Protein AF-0000000084807199 (afdb_homodimer)

Solvent-accessible surface area (backbone atoms only — not comparable to full-atom values): 20383 Å² total; per-residue (Å²): 112,31,31,28,40,32,27,28,41,69,59,20,38,51,45,50,51,52,38,50,75,66,71,42,44,52,71,23,37,33,27,60,46,75,84,32,60,24,44,51,53,34,50,75,70,71,30,48,71,43,61,40,93,42,62,58,41,41,50,43,88,70,49,46,86,79,19,36,31,34,41,35,29,70,54,88,40,47,64,36,71,61,26,31,64,56,15,78,71,22,33,34,32,62,41,61,22,53,70,34,31,34,29,57,89,24,23,46,50,44,39,48,73,70,62,46,56,62,48,21,27,23,32,25,33,63,48,91,53,80,77,57,29,30,36,47,47,74,51,74,43,79,46,63,88,89,52,49,43,67,54,49,36,68,71,44,40,51,60,45,41,53,54,49,50,50,53,51,50,51,43,26,72,74,66,74,46,70,62,71,39,77,59,58,72,90,54,50,43,73,10,64,77,73,80,123,114,31,32,27,38,33,27,27,42,69,60,20,37,53,47,51,51,53,39,50,76,68,70,42,44,52,70,23,38,34,26,60,46,74,85,33,58,25,44,51,54,34,50,76,70,70,28,48,72,44,58,41,91,42,62,59,41,39,50,41,88,70,49,46,86,79,20,36,31,33,40,35,29,69,55,86,40,46,64,36,69,60,27,33,66,56,13,79,70,22,33,34,31,60,41,62,22,54,69,34,32,34,29,58,87,25,22,47,51,43,39,50,73,72,62,46,58,61,46,21,26,23,32,25,32,63,46,90,53,80,76,58,29,29,36,46,48,72,51,74,42,79,47,63,87,87,53,48,41,66,54,48,34,67,72,45,41,51,61,45,40,51,53,50,49,50,51,51,51,52,44,25,71,75,65,76,45,71,63,71,38,76,59,58,73,93,54,51,41,75,10,64,78,75,81,123

Secondary structure (DSSP, 8-state):
-EEEEEE-HHHHHHHHHHHHHTT-EEEEEEES-TTSHHHHHHHHTT-EEEE-SBTTEE-GGGSPTT-SEEEEES--SEE-HHHHHTSTT-EEEEESSSTTTTBSTTHHHHHHHTT-SEEEEEEEE--SSTT-SPEEEEEEEEPPTT--HHHHIIIIIHHHHHHHHHHHHHHHHHHSS---B---GGG--B------/-EEEEEE-HHHHHHHHHHHHHTT-EEEEEEES-TTSHHHHHHHHTT-EEEE-SBTTEE-GGGSPTT-SEEEEES--SEE-HHHHHTSTT-EEEEESSSTTTTBSTTHHHHHHHTT-SEEEEEEEE--SSTT-SPEEEEEEEEPPTT--HHHHIIIIIHHHHHHHHHHHHHHHHHHSS---B---GGG--B------

Structure (mmCIF, N/CA/C/O backbone):
data_AF-0000000084807199-model_v1
#
loop_
_entity.id
_entity.type
_entity.pdbx_description
1 polymer 'Formyl transferase-like'
#
loop_
_atom_site.group_PDB
_atom_site.id
_atom_site.type_symbol
_atom_site.label_atom_id
_atom_site.label_alt_id
_atom_site.label_comp_id
_atom_site.label_asym_id
_atom_site.label_entity_id
_atom_site.label_seq_id
_atom_site.pdbx_PDB_ins_code
_atom_site.Cartn_x
_atom_site.Cartn_y
_atom_site.Cartn_z
_atom_site.occupancy
_atom_site.B_iso_or_equiv
_atom_site.auth_seq_id
_atom_site.auth_comp_id
_atom_site.auth_asym_id
_atom_site.auth_atom_id
_atom_site.pdbx_PDB_model_num
ATOM 1 N N . MET A 1 1 ? -18.578 16.812 14.297 1 95.81 1 MET A N 1
ATOM 2 C CA . MET A 1 1 ? -17.156 16.828 14.625 1 95.81 1 MET A CA 1
ATOM 3 C C . MET A 1 1 ? -16.562 18.219 14.406 1 95.81 1 MET A C 1
ATOM 5 O O . MET A 1 1 ? -16.859 18.875 13.422 1 95.81 1 MET A O 1
ATOM 9 N N . ARG A 1 2 ? -15.773 18.703 15.328 1 98.5 2 ARG A N 1
ATOM 10 C CA . ARG A 1 2 ? -15.141 20.016 15.305 1 98.5 2 ARG A CA 1
ATOM 11 C C . ARG A 1 2 ? -13.633 19.891 15.141 1 98.5 2 ARG A C 1
ATOM 13 O O . ARG A 1 2 ? -12.961 19.266 15.953 1 98.5 2 ARG A O 1
ATOM 20 N N . ILE A 1 3 ? -13.109 20.578 14.062 1 98.88 3 ILE A N 1
ATOM 21 C CA . ILE A 1 3 ? -11.695 20.422 13.758 1 98.88 3 ILE A CA 1
ATOM 22 C C . ILE A 1 3 ? -11 21.766 13.789 1 98.88 3 ILE A C 1
ATOM 24 O O . ILE A 1 3 ? -11.453 22.734 13.156 1 98.88 3 ILE A O 1
ATOM 28 N N . THR A 1 4 ? -9.945 21.891 14.602 1 98.94 4 THR A N 1
ATOM 29 C CA . THR A 1 4 ? -8.984 22.969 14.414 1 98.94 4 THR A CA 1
ATOM 30 C C . THR A 1 4 ? -7.945 22.609 13.359 1 98.94 4 THR A C 1
ATOM 32 O O . THR A 1 4 ? -7.246 21.594 13.492 1 98.94 4 THR A O 1
ATOM 35 N N . LEU A 1 5 ? -7.887 23.391 12.336 1 98.94 5 LEU A N 1
ATOM 36 C CA . LEU A 1 5 ? -6.941 23.156 11.25 1 98.94 5 LEU A CA 1
ATOM 37 C C . LEU A 1 5 ? -5.688 24.016 11.422 1 98.94 5 LEU A C 1
ATOM 39 O O . LEU A 1 5 ? -5.777 25.234 11.555 1 98.94 5 LEU A O 1
ATOM 43 N N . VAL A 1 6 ? -4.539 23.328 11.492 1 98.88 6 VAL A N 1
ATOM 44 C CA . VAL A 1 6 ? -3.242 24 11.562 1 98.88 6 VAL A CA 1
ATOM 45 C C . VAL A 1 6 ? -2.469 23.766 10.273 1 98.88 6 VAL A C 1
ATOM 47 O O . VAL A 1 6 ? -2.279 22.609 9.859 1 98.88 6 VAL A O 1
ATOM 50 N N . GLY A 1 7 ? -2.086 24.812 9.625 1 98.5 7 GLY A N 1
ATOM 51 C CA . GLY A 1 7 ? -1.388 24.5 8.391 1 98.5 7 GLY A CA 1
ATOM 52 C C . GLY A 1 7 ? -1.026 25.734 7.582 1 98.5 7 GLY A C 1
ATOM 53 O O . GLY A 1 7 ? -0.83 26.812 8.141 1 98.5 7 GLY A O 1
ATOM 54 N N . SER A 1 8 ? -0.729 25.5 6.281 1 98.25 8 SER A N 1
ATOM 55 C CA . SER A 1 8 ? -0.284 26.578 5.41 1 98.25 8 SER A CA 1
ATOM 56 C C . SER A 1 8 ? -0.402 26.203 3.939 1 98.25 8 SER A C 1
ATOM 58 O O . SER A 1 8 ? -0.664 25.031 3.615 1 98.25 8 SER A O 1
ATOM 60 N N . ARG A 1 9 ? -0.327 27.172 3.098 1 98 9 ARG A N 1
ATOM 61 C CA . ARG A 1 9 ? -0.1 27.062 1.662 1 98 9 ARG A CA 1
ATOM 62 C C . ARG A 1 9 ? -1.248 26.312 0.987 1 98 9 ARG A C 1
ATOM 64 O O . ARG A 1 9 ? -2.391 26.375 1.444 1 98 9 ARG A O 1
ATOM 71 N N . HIS A 1 10 ? -0.977 25.875 -0.139 1 98.38 10 HIS A N 1
ATOM 72 C CA . HIS A 1 10 ? -2.01 25.297 -0.996 1 98.38 10 HIS A CA 1
ATOM 73 C C . HIS A 1 10 ? -2.59 24.031 -0.389 1 98.38 10 HIS A C 1
ATOM 75 O O . HIS A 1 10 ? -3.793 23.781 -0.49 1 98.38 10 HIS A O 1
ATOM 81 N N . PHE A 1 11 ? -1.755 23.266 0.268 1 98.81 11 PHE A N 1
ATOM 82 C CA . PHE A 1 11 ? -2.248 22.031 0.845 1 98.81 11 PHE A CA 1
ATOM 83 C C . PHE A 1 11 ? -3.193 22.312 2.008 1 98.81 11 PHE A C 1
ATOM 85 O O . PHE A 1 11 ? -4.203 21.625 2.172 1 98.81 11 PHE 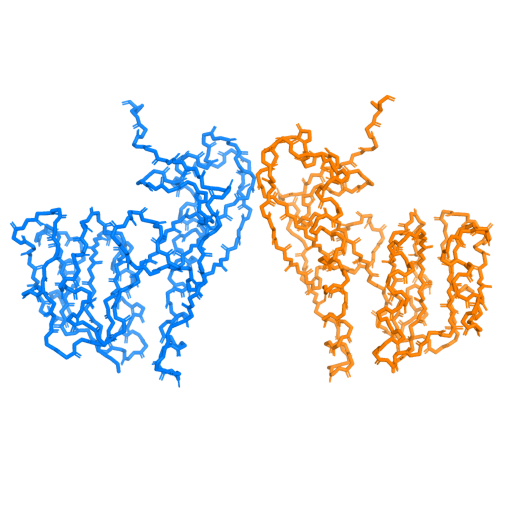A O 1
ATOM 92 N N . GLY A 1 12 ? -2.836 23.281 2.797 1 98.81 12 GLY A N 1
ATOM 93 C CA . GLY A 1 12 ? -3.752 23.703 3.844 1 98.81 12 GLY A CA 1
ATOM 94 C C . GLY A 1 12 ? -5.102 24.141 3.312 1 98.81 12 GLY A C 1
ATOM 95 O O . GLY A 1 12 ? -6.145 23.781 3.863 1 98.81 12 GLY A O 1
ATOM 96 N N . VAL A 1 13 ? -5.086 24.875 2.244 1 98.94 13 VAL A N 1
ATOM 97 C CA . VAL A 1 13 ? -6.32 25.359 1.64 1 98.94 13 VAL A CA 1
ATOM 98 C C . VAL A 1 13 ? -7.145 24.188 1.122 1 98.94 13 VAL A C 1
ATOM 100 O O . VAL A 1 13 ? -8.352 24.109 1.355 1 98.94 13 VAL A O 1
ATOM 103 N N . ALA A 1 14 ? -6.484 23.281 0.46 1 98.94 14 ALA A N 1
ATOM 104 C CA . ALA A 1 14 ? -7.18 22.109 -0.061 1 98.94 14 ALA A CA 1
ATOM 105 C C . ALA A 1 14 ? -7.805 21.297 1.069 1 98.94 14 ALA A C 1
ATOM 107 O O . ALA A 1 14 ? -8.906 20.766 0.926 1 98.94 14 ALA A O 1
ATOM 108 N N . THR A 1 15 ? -7.09 21.203 2.176 1 98.94 15 THR A N 1
ATOM 109 C CA . THR A 1 15 ? -7.609 20.484 3.34 1 98.94 15 THR A CA 1
ATOM 110 C C . THR A 1 15 ? -8.836 21.203 3.898 1 98.94 15 THR A C 1
ATOM 112 O O . THR A 1 15 ? -9.844 20.547 4.203 1 98.94 15 THR A O 1
ATOM 115 N N . LEU A 1 16 ? -8.781 22.5 3.994 1 98.94 16 LEU A N 1
ATOM 116 C CA . LEU A 1 16 ? -9.922 23.281 4.461 1 98.94 16 LEU A CA 1
ATOM 117 C C . LEU A 1 16 ? -11.141 23.062 3.576 1 98.94 16 LEU A C 1
ATOM 119 O O . LEU A 1 16 ? -12.242 22.828 4.078 1 98.94 16 LEU A O 1
ATOM 123 N N . GLU A 1 17 ? -10.898 23.125 2.283 1 98.81 17 GLU A N 1
ATOM 124 C CA . GLU A 1 17 ? -11.984 22.938 1.333 1 98.81 17 GLU A CA 1
ATOM 125 C C . GLU A 1 17 ? -12.594 21.547 1.46 1 98.81 17 GLU A C 1
ATOM 127 O O . GLU A 1 17 ? -13.82 21.391 1.401 1 98.81 17 GLU A O 1
ATOM 132 N N . MET A 1 18 ? -11.75 20.562 1.607 1 98.88 18 MET A N 1
ATOM 133 C CA . MET A 1 18 ? -12.227 19.188 1.807 1 98.88 18 MET A CA 1
ATOM 134 C C . MET A 1 18 ? -13.078 19.094 3.066 1 98.88 18 MET A C 1
ATOM 136 O O . MET A 1 18 ? -14.164 18.516 3.041 1 98.88 18 MET A O 1
ATOM 140 N N . LEU A 1 19 ? -12.633 19.672 4.16 1 98.81 19 LEU A N 1
ATOM 141 C CA . LEU A 1 19 ? -13.383 19.641 5.414 1 98.81 19 LEU A CA 1
ATOM 142 C C . LEU A 1 19 ? -14.75 20.297 5.246 1 98.81 19 LEU A C 1
ATOM 144 O O . LEU A 1 19 ? -15.766 19.734 5.656 1 98.81 19 LEU A O 1
ATOM 148 N N . ARG A 1 20 ? -14.781 21.422 4.625 1 98.25 20 ARG A N 1
ATOM 149 C CA . ARG A 1 2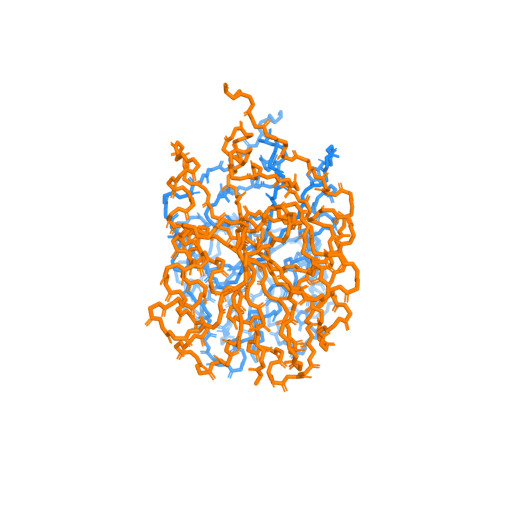0 ? -16.016 22.156 4.441 1 98.25 20 ARG A CA 1
ATOM 150 C C . ARG A 1 20 ? -17 21.406 3.541 1 98.25 20 ARG A C 1
ATOM 152 O O . ARG A 1 20 ? -18.188 21.359 3.814 1 98.25 20 ARG A O 1
ATOM 159 N N . SER A 1 21 ? -16.453 20.844 2.525 1 97.94 21 SER A N 1
ATOM 160 C CA . SER A 1 21 ? -17.281 20.109 1.588 1 97.94 21 SER A CA 1
ATOM 161 C C . SER A 1 21 ? -17.922 18.891 2.256 1 97.94 21 SER A C 1
ATOM 163 O O . SER A 1 21 ? -18.953 18.391 1.802 1 97.94 21 SER A O 1
ATOM 165 N N . ARG A 1 22 ? -17.375 18.484 3.365 1 97 22 ARG A N 1
ATOM 166 C CA . ARG A 1 22 ? -17.859 17.312 4.066 1 97 22 ARG A CA 1
ATOM 167 C C . ARG A 1 22 ? -18.734 17.703 5.258 1 97 22 ARG A C 1
ATOM 169 O O . ARG A 1 22 ? -19.094 16.844 6.078 1 97 22 ARG A O 1
ATOM 176 N N . GLY A 1 23 ? -18.953 18.953 5.359 1 97.12 23 GLY A N 1
ATOM 177 C CA . GLY A 1 23 ? -19.828 19.453 6.418 1 97.12 23 GLY A CA 1
ATOM 178 C C . GLY A 1 23 ? -19.172 19.422 7.789 1 97.12 23 GLY A C 1
ATOM 179 O O . GLY A 1 23 ? -19.859 19.359 8.812 1 97.12 23 GLY A O 1
ATOM 180 N N . ILE A 1 24 ? -17.891 19.391 7.777 1 98.12 24 ILE A N 1
ATOM 181 C CA . ILE A 1 24 ? -17.156 19.375 9.039 1 98.12 24 ILE A CA 1
ATOM 182 C C . ILE A 1 24 ? -16.984 20.797 9.547 1 98.12 24 ILE A C 1
ATOM 184 O O . ILE A 1 24 ? -16.609 21.703 8.789 1 98.12 24 ILE A O 1
ATOM 188 N N . ALA A 1 25 ? -17.297 20.984 10.828 1 98.44 25 ALA A N 1
ATOM 189 C CA . ALA A 1 25 ? -17.125 22.297 11.438 1 98.44 25 ALA A CA 1
ATOM 190 C C . ALA A 1 25 ? -15.641 22.609 11.656 1 98.44 25 ALA A C 1
ATOM 192 O O . ALA A 1 25 ? -14.906 21.797 12.211 1 98.44 25 ALA A O 1
ATOM 193 N N . VAL A 1 26 ? -15.242 23.766 11.195 1 98.88 26 VAL A N 1
ATOM 194 C CA . VAL A 1 26 ? -13.891 24.266 11.414 1 98.88 26 VAL A CA 1
ATOM 195 C C . VAL A 1 26 ? -13.945 25.594 12.164 1 98.88 26 VAL A C 1
ATOM 197 O O . VAL A 1 26 ? -13.898 26.656 11.555 1 98.88 26 VAL A O 1
ATOM 200 N N . PRO A 1 27 ? -13.953 25.5 13.438 1 98.81 27 PRO A N 1
ATOM 201 C CA . PRO A 1 27 ? -14.133 26.719 14.227 1 98.81 27 PRO A CA 1
ATOM 202 C C . PRO A 1 27 ? -12.914 27.641 14.18 1 98.81 27 PRO A C 1
ATOM 204 O O . PRO A 1 27 ? -13.016 28.828 14.477 1 98.81 27 PRO A O 1
ATOM 207 N N . ARG A 1 28 ? -11.75 27.031 13.836 1 98.88 28 ARG A N 1
ATOM 208 C CA . ARG A 1 28 ? -10.539 27.859 13.852 1 98.88 28 ARG A CA 1
ATOM 209 C C . ARG A 1 28 ? -9.484 27.281 12.906 1 98.88 28 ARG A C 1
ATOM 211 O O . ARG A 1 28 ? -9.305 26.078 12.828 1 98.88 28 ARG A O 1
ATOM 218 N N . VAL A 1 29 ? -8.859 28.188 12.242 1 98.94 29 VAL A N 1
ATOM 219 C CA . VAL A 1 29 ? -7.641 27.906 11.492 1 98.94 29 VAL A CA 1
ATOM 220 C C . VAL A 1 29 ? -6.445 28.578 12.164 1 98.94 29 VAL A C 1
ATOM 222 O O . VAL A 1 29 ? -6.508 29.75 12.539 1 98.94 29 VAL A O 1
ATOM 225 N N . VAL A 1 30 ? -5.387 27.828 12.383 1 98.94 30 VAL A N 1
ATOM 226 C CA . VAL A 1 30 ? -4.164 28.344 12.992 1 98.94 30 VAL A CA 1
ATOM 227 C C . VAL A 1 30 ? -3.045 28.359 11.945 1 98.94 30 VAL A C 1
ATOM 229 O O . VAL A 1 30 ? -2.799 27.375 11.266 1 98.94 30 VAL A O 1
ATOM 232 N N . VAL A 1 31 ? -2.391 29.5 11.812 1 98.75 31 VAL A N 1
ATOM 233 C CA . VAL A 1 31 ? -1.337 29.656 10.82 1 98.75 31 VAL A CA 1
ATOM 234 C C . VAL A 1 31 ? -0.106 30.297 11.469 1 98.75 31 VAL A C 1
ATOM 236 O O . VAL A 1 31 ? -0.217 30.984 12.477 1 98.75 31 VAL A O 1
ATOM 239 N N . ALA A 1 32 ? 1.068 30.047 10.836 1 97.94 32 ALA A N 1
ATOM 240 C CA . ALA A 1 32 ? 2.303 30.656 11.312 1 97.94 32 ALA A CA 1
ATOM 241 C C . ALA A 1 32 ? 2.426 32.094 10.805 1 97.94 32 ALA A C 1
ATOM 243 O O . ALA A 1 32 ? 3.068 32.938 11.438 1 97.94 32 ALA A O 1
ATOM 244 N N . ASP A 1 33 ? 1.837 32.344 9.648 1 97.38 33 ASP A N 1
ATOM 245 C CA . ASP A 1 33 ? 1.913 33.625 8.961 1 97.38 33 ASP A CA 1
ATOM 246 C C . ASP A 1 33 ? 0.524 34.125 8.57 1 97.38 33 ASP A C 1
ATOM 248 O O . ASP A 1 33 ? -0.161 33.5 7.758 1 97.38 33 ASP A O 1
ATOM 252 N N . GLY A 1 34 ? 0.164 35.281 9.023 1 97.38 34 GLY A N 1
ATOM 253 C CA . GLY A 1 34 ? -1.158 35.844 8.781 1 97.38 34 GLY A CA 1
ATOM 254 C C . GLY A 1 34 ? -1.422 36.156 7.312 1 97.38 34 GLY A C 1
ATOM 255 O O . GLY A 1 34 ? -2.572 36.312 6.906 1 97.38 34 GLY A O 1
ATOM 256 N N . GLY A 1 35 ? -0.416 36.25 6.535 1 97.88 35 GLY A N 1
ATOM 257 C CA . GLY A 1 35 ? -0.55 36.531 5.109 1 97.88 35 GLY A CA 1
ATOM 258 C C . GLY A 1 35 ? -0.566 35.25 4.27 1 97.88 35 GLY A C 1
ATOM 259 O O . GLY A 1 35 ? -0.576 35.312 3.037 1 97.88 35 GLY A O 1
ATOM 260 N N . ASP A 1 36 ? -0.569 34.125 4.914 1 97.94 36 ASP A N 1
ATOM 261 C CA . ASP A 1 36 ? -0.533 32.844 4.215 1 97.94 36 ASP A CA 1
ATOM 262 C C . ASP A 1 36 ? -1.834 32.594 3.455 1 97.94 36 ASP A C 1
ATOM 264 O O . ASP A 1 36 ? -2.902 33.031 3.881 1 97.94 36 ASP A O 1
ATOM 268 N N . ARG A 1 37 ? -1.773 31.781 2.373 1 98.38 37 ARG A N 1
ATOM 269 C CA . ARG A 1 37 ? -2.912 31.438 1.532 1 98.38 37 ARG A CA 1
ATOM 270 C C . ARG A 1 37 ? -4.031 30.812 2.359 1 98.38 37 ARG A C 1
ATOM 272 O O . ARG A 1 37 ? -5.211 31.047 2.096 1 98.38 37 ARG A O 1
ATOM 279 N N . LEU A 1 38 ? -3.686 30.047 3.293 1 98.81 38 LEU A N 1
ATOM 280 C CA . LEU A 1 38 ? -4.684 29.391 4.129 1 98.81 38 LEU A CA 1
ATOM 281 C C . LEU A 1 38 ? -5.418 30.406 5 1 98.81 38 LEU A C 1
ATOM 283 O O . LEU A 1 38 ? -6.637 30.312 5.172 1 98.81 38 LEU A O 1
ATOM 287 N N . ALA A 1 39 ? -4.672 31.312 5.559 1 98.75 39 ALA A N 1
ATOM 288 C CA . ALA A 1 39 ? -5.301 32.375 6.352 1 98.75 39 ALA A CA 1
ATOM 289 C C . ALA A 1 39 ? -6.328 33.125 5.527 1 98.75 39 ALA A C 1
ATOM 291 O O . ALA A 1 39 ? -7.465 33.344 5.969 1 98.75 39 ALA A O 1
ATOM 292 N N . LEU A 1 40 ? -5.953 33.5 4.371 1 98.75 40 LEU A N 1
ATOM 293 C CA . LEU A 1 40 ? -6.828 34.281 3.488 1 98.75 40 LEU A CA 1
ATOM 294 C C . LEU A 1 40 ? -8.078 33.469 3.139 1 98.75 40 LEU A C 1
ATOM 296 O O . LEU A 1 40 ? -9.188 34 3.162 1 98.75 40 LEU A O 1
ATOM 300 N N . ALA A 1 41 ? -7.883 32.219 2.828 1 98.81 41 ALA A N 1
ATOM 301 C CA . ALA A 1 41 ? -9.008 31.359 2.498 1 98.81 41 ALA A CA 1
ATOM 302 C C . ALA A 1 41 ? -9.969 31.219 3.68 1 98.81 41 ALA A C 1
ATOM 304 O O . ALA A 1 41 ? -11.188 31.25 3.504 1 98.81 41 ALA A O 1
ATOM 305 N N . ALA A 1 42 ? -9.391 31.062 4.844 1 98.81 42 ALA A N 1
ATOM 306 C CA . ALA A 1 42 ? -10.211 30.938 6.047 1 98.81 42 ALA A CA 1
ATOM 307 C C . ALA A 1 42 ? -11.008 32.219 6.309 1 98.81 42 ALA A C 1
ATOM 309 O O . ALA A 1 42 ? -12.211 32.156 6.586 1 98.81 42 ALA A O 1
ATOM 310 N N . GLU A 1 43 ? -10.375 33.312 6.184 1 98.62 43 GLU A N 1
ATOM 311 C CA . GLU A 1 43 ? -11.031 34.625 6.379 1 98.62 43 GLU A CA 1
ATOM 312 C C . GLU A 1 43 ? -12.18 34.812 5.387 1 98.62 43 GLU A C 1
ATOM 314 O O . GLU A 1 43 ? -13.266 35.219 5.766 1 98.62 43 GLU A O 1
ATOM 319 N N . THR A 1 44 ? -11.867 34.5 4.191 1 98.38 44 THR A N 1
ATOM 320 C CA . THR A 1 44 ? -12.875 34.625 3.139 1 98.38 44 THR A CA 1
ATOM 321 C C . THR A 1 44 ? -14.086 33.75 3.451 1 98.38 44 THR A C 1
ATOM 323 O O . THR A 1 44 ? -15.219 34.125 3.143 1 98.38 44 THR A O 1
ATOM 326 N N . ALA A 1 45 ? -13.867 32.656 4.129 1 98.25 45 ALA A N 1
ATOM 327 C CA . ALA A 1 45 ? -14.938 31.719 4.457 1 98.25 45 ALA A CA 1
ATOM 328 C C . ALA A 1 45 ? -15.602 32.062 5.781 1 98.25 45 ALA A C 1
ATOM 330 O O . ALA A 1 45 ? -16.5 31.375 6.246 1 98.25 45 ALA A O 1
ATOM 331 N N . GLY A 1 46 ? -15.117 33.094 6.438 1 98.38 46 GLY A N 1
ATOM 332 C CA . GLY A 1 46 ? -15.688 33.531 7.699 1 98.38 46 GLY A CA 1
ATOM 333 C C . GLY A 1 46 ? -15.234 32.688 8.883 1 98.38 46 GLY A C 1
ATOM 334 O O . GLY A 1 46 ? -15.93 32.594 9.891 1 98.38 46 GLY A O 1
ATOM 335 N N . ILE A 1 47 ? -14.156 32.031 8.734 1 98.81 47 ILE A N 1
ATOM 336 C CA . ILE A 1 47 ? -13.609 31.188 9.789 1 98.81 47 ILE A CA 1
ATOM 337 C C . ILE A 1 47 ? -12.578 31.984 10.602 1 98.81 47 ILE A C 1
ATOM 339 O O . ILE A 1 47 ? -11.766 32.719 10.039 1 98.81 47 ILE A O 1
ATOM 343 N N . ALA A 1 48 ? -12.617 31.844 11.922 1 98.75 48 ALA A N 1
ATOM 344 C CA . ALA A 1 48 ? -11.641 32.5 12.789 1 98.75 48 ALA A CA 1
ATOM 345 C C . ALA A 1 48 ? -10.219 32.062 12.461 1 98.75 48 ALA A C 1
ATOM 347 O O . ALA A 1 48 ? -9.953 30.859 12.32 1 98.75 48 ALA A O 1
ATOM 348 N N . VAL A 1 49 ? -9.336 33.031 12.352 1 98.88 49 VAL A N 1
ATOM 349 C CA . VAL A 1 49 ? -7.934 32.75 12.086 1 98.88 49 VAL A CA 1
ATOM 350 C C . VAL A 1 49 ? -7.082 33.156 13.289 1 98.88 49 VAL A C 1
ATOM 352 O O . VAL A 1 49 ? -7.246 34.281 13.82 1 98.88 49 VAL A O 1
ATOM 355 N N . THR A 1 50 ? -6.246 32.312 13.758 1 98.81 50 THR A N 1
ATOM 356 C CA . THR A 1 50 ? -5.246 32.625 14.781 1 98.81 50 THR A CA 1
ATOM 357 C C . THR A 1 50 ? -3.838 32.531 14.195 1 98.81 50 THR A C 1
ATOM 359 O O . THR A 1 50 ? -3.461 31.547 13.594 1 98.81 50 THR A O 1
ATOM 362 N N . VAL A 1 51 ? -3.145 33.594 14.328 1 98.69 51 VAL A N 1
ATOM 363 C CA . VAL A 1 51 ? -1.722 33.562 14 1 98.69 51 VAL A CA 1
ATOM 364 C C . VAL A 1 51 ? -0.917 33.156 15.227 1 98.69 51 VAL A C 1
ATOM 366 O O . VAL A 1 51 ? -1.03 33.75 16.297 1 98.69 51 VAL A O 1
ATOM 369 N N . GLN A 1 52 ? -0.128 32.125 15.086 1 97.94 52 GLN A N 1
ATOM 370 C CA . GLN A 1 52 ? 0.66 31.594 16.188 1 97.94 52 GLN A CA 1
ATOM 371 C C . GLN A 1 52 ? 1.517 32.688 16.828 1 97.94 52 GLN A C 1
ATOM 373 O O . GLN A 1 52 ? 2.082 33.531 16.141 1 97.94 52 GLN A O 1
ATOM 378 N N . ALA A 1 53 ? 1.613 32.625 18.141 1 97 53 ALA A N 1
ATOM 379 C CA . ALA A 1 53 ? 2.508 33.531 18.844 1 97 53 ALA A CA 1
ATOM 380 C C . ALA A 1 53 ? 3.967 33.25 18.516 1 97 53 ALA A C 1
ATOM 382 O O . ALA A 1 53 ? 4.773 34.156 18.375 1 97 53 ALA A O 1
ATOM 383 N N . SER A 1 54 ? 4.285 31.984 18.438 1 96.44 54 SER A N 1
ATOM 384 C CA . SER A 1 54 ? 5.578 31.484 17.984 1 96.44 54 SER A CA 1
ATOM 385 C C . SER A 1 54 ? 5.438 30.656 16.719 1 96.44 54 SER A C 1
ATOM 387 O O . SER A 1 54 ? 4.719 29.656 16.719 1 96.44 54 SER A O 1
ATOM 389 N N . PRO A 1 55 ? 6.141 31.031 15.727 1 94.06 55 PRO A N 1
ATOM 390 C CA . PRO A 1 55 ? 5.953 30.344 14.453 1 94.06 55 PRO A CA 1
ATOM 391 C C . PRO A 1 55 ? 6.312 28.859 14.523 1 94.06 55 PRO A C 1
ATOM 393 O O . PRO A 1 55 ? 5.91 28.078 13.664 1 94.06 55 PRO A O 1
ATOM 396 N N . LYS A 1 56 ? 6.969 28.422 15.578 1 95.56 56 LYS A N 1
ATOM 397 C CA . LYS A 1 56 ? 7.438 27.031 15.633 1 95.56 56 LYS A CA 1
ATOM 398 C C . LYS A 1 56 ? 6.648 26.219 16.656 1 95.56 56 LYS A C 1
ATOM 400 O O . LYS A 1 56 ? 6.961 25.062 16.906 1 95.56 56 LYS A O 1
ATOM 405 N N . LEU A 1 57 ? 5.664 26.859 17.188 1 97.38 57 LEU A N 1
ATOM 406 C CA . LEU A 1 57 ? 4.957 26.172 18.266 1 97.38 57 LEU A CA 1
ATOM 407 C C . LEU A 1 57 ? 3.467 26.516 18.234 1 97.38 57 LEU A C 1
ATOM 409 O O . LEU A 1 57 ? 3.088 27.672 18.047 1 97.38 57 LEU A O 1
ATOM 413 N N . VAL A 1 58 ? 2.666 25.531 18.328 1 98.5 58 VAL A N 1
ATOM 414 C CA . VAL A 1 58 ? 1.229 25.672 18.531 1 98.5 58 VAL A CA 1
ATOM 415 C C . VAL A 1 58 ? 0.868 25.25 19.953 1 98.5 58 VAL A C 1
ATOM 417 O O . VAL A 1 58 ? 1.16 24.125 20.375 1 98.5 58 VAL A O 1
ATOM 420 N N . THR A 1 59 ? 0.232 26.109 20.688 1 98.5 59 THR A N 1
ATOM 421 C CA . THR A 1 59 ? -0.081 25.859 22.094 1 98.5 59 THR A CA 1
ATOM 422 C C . THR A 1 59 ? -1.578 25.641 22.281 1 98.5 59 THR A C 1
ATOM 424 O O . THR A 1 59 ? -2.365 25.859 21.344 1 98.5 59 THR A O 1
ATOM 427 N N . ALA A 1 60 ? -1.969 25.234 23.5 1 98.62 60 ALA A N 1
ATOM 428 C CA . ALA A 1 60 ? -3.359 24.922 23.812 1 98.62 60 ALA A CA 1
ATOM 429 C C . ALA A 1 60 ? -4.258 26.141 23.609 1 98.62 60 ALA A C 1
ATOM 431 O O . ALA A 1 60 ? -5.414 26.016 23.203 1 98.62 60 ALA A O 1
ATOM 432 N N . ALA A 1 61 ? -3.711 27.312 23.891 1 98.38 61 ALA A N 1
ATOM 433 C CA . ALA A 1 61 ? -4.484 28.547 23.797 1 98.38 61 ALA A CA 1
ATOM 434 C C . ALA A 1 61 ? -4.891 28.828 22.359 1 98.38 61 ALA A C 1
ATOM 436 O O . ALA A 1 61 ? -5.816 29.609 22.109 1 98.38 61 ALA A O 1
ATOM 437 N N . GLU A 1 62 ? -4.238 28.203 21.453 1 98.75 62 GLU A N 1
ATOM 438 C CA . GLU A 1 62 ? -4.48 28.484 20.031 1 98.75 62 GLU A CA 1
ATOM 439 C C . GLU A 1 62 ? -5.465 27.484 19.438 1 98.75 62 GLU A C 1
ATOM 441 O O . GLU A 1 62 ? -5.895 27.625 18.297 1 98.75 62 GLU A O 1
ATOM 446 N N . ILE A 1 63 ? -5.824 26.484 20.172 1 98.81 63 ILE A N 1
ATOM 447 C CA . ILE A 1 63 ? -6.797 25.484 19.734 1 98.81 63 ILE A CA 1
ATOM 448 C C . ILE A 1 63 ? -8.203 25.953 20.109 1 98.81 63 ILE A C 1
ATOM 450 O O . ILE A 1 63 ? -8.438 26.422 21.219 1 98.81 63 ILE A O 1
ATOM 454 N N . ALA A 1 64 ? -9.141 25.875 19.188 1 98.88 64 ALA A N 1
ATOM 455 C CA . ALA A 1 64 ? -10.516 26.297 19.438 1 98.88 64 ALA A CA 1
ATOM 456 C C . ALA A 1 64 ? -11.141 25.469 20.547 1 98.88 64 ALA A C 1
ATOM 458 O O . ALA A 1 64 ? -10.867 24.266 20.672 1 98.88 64 ALA A O 1
ATOM 459 N N . PRO A 1 65 ? -12.047 26.062 21.312 1 98.31 65 PRO A N 1
ATOM 460 C CA . PRO A 1 65 ? -12.773 25.297 22.328 1 98.31 65 PRO A CA 1
ATOM 461 C C . PRO A 1 65 ? -13.578 24.141 21.734 1 98.31 65 PRO A C 1
ATOM 463 O O . PRO A 1 65 ? -14.094 24.25 20.609 1 98.31 65 PRO A O 1
ATOM 466 N N . ASP A 1 66 ? -13.594 23 22.391 1 98.25 66 ASP A N 1
ATOM 467 C CA . ASP A 1 66 ? -14.398 21.828 22.062 1 98.25 66 ASP A CA 1
ATOM 468 C C . ASP A 1 66 ? -13.906 21.172 20.766 1 98.25 66 ASP A C 1
ATOM 470 O O . ASP A 1 66 ? -14.695 20.578 20.031 1 98.25 66 ASP A O 1
ATOM 474 N N . THR A 1 67 ? -12.656 21.359 20.469 1 98.81 67 THR A N 1
ATOM 475 C CA . THR A 1 67 ? -12.062 20.688 19.328 1 98.81 67 THR A CA 1
ATOM 476 C C . THR A 1 67 ? -12.062 19.172 19.516 1 98.81 67 THR A C 1
ATOM 478 O O . THR A 1 67 ? -11.633 18.688 20.562 1 98.81 67 THR A O 1
ATOM 481 N N . ASP A 1 68 ? -12.609 18.5 18.516 1 98.81 68 ASP A N 1
ATOM 482 C CA . ASP A 1 68 ? -12.562 17.047 18.547 1 98.81 68 ASP A CA 1
ATOM 483 C C . ASP A 1 68 ? -11.203 16.531 18.047 1 98.81 68 ASP A C 1
ATOM 485 O O . ASP A 1 68 ? -10.664 15.562 18.594 1 98.81 68 ASP A O 1
ATOM 489 N N . LEU A 1 69 ? -10.656 17.156 17.078 1 98.88 69 LEU A N 1
ATOM 490 C CA . LEU A 1 69 ? -9.445 16.703 16.406 1 98.88 69 LEU A CA 1
ATOM 491 C C . LEU A 1 69 ? -8.672 17.891 15.836 1 98.88 69 LEU A C 1
ATOM 493 O O . LEU A 1 69 ? -9.258 18.797 15.242 1 98.88 69 LEU A O 1
ATOM 497 N N . ILE A 1 70 ? -7.383 17.875 16.047 1 98.94 70 ILE A N 1
ATOM 498 C CA . ILE A 1 70 ? -6.492 18.797 15.344 1 98.94 70 ILE A CA 1
ATOM 499 C C . ILE A 1 70 ? -5.984 18.156 14.055 1 98.94 70 ILE A C 1
ATOM 501 O O . ILE A 1 70 ? -5.578 17 14.055 1 98.94 70 ILE A O 1
ATOM 505 N N . VAL A 1 71 ? -6.055 18.859 12.953 1 98.94 71 VAL A N 1
ATOM 506 C CA . VAL A 1 71 ? -5.484 18.391 11.695 1 98.94 71 VAL A CA 1
ATOM 507 C C . VAL A 1 71 ? -4.363 19.344 11.258 1 98.94 71 VAL A C 1
ATOM 509 O O . VAL A 1 71 ? -4.586 20.531 11.078 1 98.94 71 VAL A O 1
ATOM 512 N N . ALA A 1 72 ? -3.232 18.781 11.195 1 98.81 72 ALA A N 1
ATOM 513 C CA . ALA A 1 72 ? -2.08 19.516 10.695 1 98.81 72 ALA A CA 1
ATOM 514 C C . ALA A 1 72 ? -1.861 19.25 9.203 1 98.81 72 ALA A C 1
ATOM 516 O O . ALA A 1 72 ? -1.675 18.109 8.789 1 98.81 72 ALA A O 1
ATOM 517 N N . ALA A 1 73 ? -1.882 20.266 8.406 1 98.44 73 ALA A N 1
ATOM 518 C CA . ALA A 1 73 ? -1.718 20.188 6.957 1 98.44 73 ALA A CA 1
ATOM 519 C C . ALA A 1 73 ? -0.655 21.172 6.477 1 98.44 73 ALA A C 1
ATOM 521 O O . ALA A 1 73 ? -0.916 22.375 6.371 1 98.44 73 ALA A O 1
ATOM 522 N N . HIS A 1 74 ? 0.526 20.609 6.074 1 96.62 74 HIS A N 1
ATOM 523 C CA . HIS A 1 74 ? 1.675 21.438 5.742 1 96.62 74 HIS A CA 1
ATOM 524 C C . HIS A 1 74 ? 2.018 22.391 6.891 1 96.62 74 HIS A C 1
ATOM 526 O O . HIS A 1 74 ? 2.121 23.594 6.691 1 96.62 74 HIS A O 1
ATOM 532 N N . CYS A 1 75 ? 2.193 21.797 8.023 1 94.62 75 CYS A N 1
ATOM 533 C CA . CYS A 1 75 ? 2.543 22.5 9.258 1 94.62 75 CYS A CA 1
ATOM 534 C C . CYS A 1 75 ? 3.99 22.219 9.648 1 94.62 75 CYS A C 1
ATOM 536 O O . CYS A 1 75 ? 4.41 21.062 9.719 1 94.62 75 CYS A O 1
ATOM 538 N N . HIS A 1 76 ? 4.715 23.234 9.93 1 91.12 76 HIS A N 1
ATOM 539 C CA . HIS A 1 76 ? 6.117 23.094 10.297 1 91.12 76 HIS A CA 1
ATOM 540 C C . HIS A 1 76 ? 6.324 23.359 11.789 1 91.12 76 HIS A C 1
ATOM 542 O O . HIS A 1 76 ? 7.434 23.203 12.297 1 91.12 76 HIS A O 1
ATOM 548 N N . ALA A 1 77 ? 5.266 23.781 12.445 1 94.44 77 ALA A N 1
ATOM 549 C CA . ALA A 1 77 ? 5.324 24.031 13.883 1 94.44 77 ALA A CA 1
ATOM 550 C C . ALA A 1 77 ? 5.043 22.75 14.672 1 94.44 77 ALA A C 1
ATOM 552 O O . ALA A 1 77 ? 4.266 21.906 14.227 1 94.44 77 ALA A O 1
ATOM 553 N N . ARG A 1 78 ? 5.629 22.656 15.836 1 96.75 78 ARG A N 1
ATOM 554 C CA . ARG A 1 78 ? 5.273 21.578 16.766 1 96.75 78 ARG A CA 1
ATOM 555 C C . ARG A 1 78 ? 3.953 21.891 17.469 1 96.75 78 ARG A C 1
ATOM 557 O O . ARG A 1 78 ? 3.758 22.984 17.984 1 96.75 78 ARG A O 1
ATOM 564 N N . VAL A 1 79 ? 3.084 21.016 17.438 1 98.12 79 VAL A N 1
ATOM 565 C CA . VAL A 1 79 ? 1.896 21.078 18.281 1 98.12 79 VAL A CA 1
ATOM 566 C C . VAL A 1 79 ? 2.195 20.469 19.641 1 98.12 79 VAL A C 1
ATOM 568 O O . VAL A 1 79 ? 2.404 19.266 19.75 1 98.12 79 VAL A O 1
ATOM 571 N N . ASP A 1 80 ? 2.223 21.25 20.609 1 97.12 80 ASP A N 1
ATOM 572 C CA . ASP A 1 80 ? 2.777 20.766 21.859 1 97.12 80 ASP A CA 1
ATOM 573 C C . ASP A 1 80 ? 1.774 19.859 22.578 1 97.12 80 ASP A C 1
ATOM 575 O O . ASP A 1 80 ? 0.631 19.719 22.141 1 97.12 80 ASP A O 1
ATOM 579 N N . ARG A 1 81 ? 2.18 19.266 23.625 1 97.81 81 ARG A N 1
ATOM 580 C CA . ARG A 1 81 ? 1.417 18.234 24.328 1 97.81 81 ARG A CA 1
ATOM 581 C C . ARG A 1 81 ? 0.102 18.797 24.859 1 97.81 81 ARG A C 1
ATOM 583 O O . ARG A 1 81 ? -0.928 18.125 24.828 1 97.81 81 ARG A O 1
ATOM 590 N N . ASP A 1 82 ? 0.141 19.938 25.406 1 98.12 82 ASP A N 1
ATOM 591 C CA . ASP A 1 82 ? -1.064 20.547 25.953 1 98.12 82 ASP A CA 1
ATOM 592 C C . ASP A 1 82 ? -2.074 20.859 24.844 1 98.12 82 ASP A C 1
ATOM 594 O O . ASP A 1 82 ? -3.283 20.734 25.062 1 98.12 82 ASP A O 1
ATOM 598 N N . ALA A 1 83 ? -1.561 21.344 23.719 1 98.56 83 ALA A N 1
ATOM 599 C CA . ALA A 1 83 ? -2.439 21.562 22.578 1 98.56 83 ALA A CA 1
ATOM 600 C C . ALA A 1 83 ? -3.117 20.266 22.141 1 98.56 83 ALA A C 1
ATOM 602 O O . ALA A 1 83 ? -4.332 20.25 21.906 1 98.56 83 ALA A O 1
ATOM 603 N N . LEU A 1 84 ? -2.357 19.203 22.062 1 98.69 84 LEU A N 1
ATOM 604 C CA . LEU A 1 84 ? -2.916 17.906 21.672 1 98.69 84 LEU A CA 1
ATOM 605 C C . LEU A 1 84 ? -3.961 17.438 22.672 1 98.69 84 LEU A C 1
ATOM 607 O O . LEU A 1 84 ? -5.004 16.906 22.297 1 98.69 84 LEU A O 1
ATOM 611 N N . ALA A 1 85 ? -3.715 17.734 23.906 1 98.19 85 ALA A N 1
ATOM 612 C CA . ALA A 1 85 ? -4.613 17.312 24.984 1 98.19 85 ALA A CA 1
ATOM 613 C C . ALA A 1 85 ? -5.906 18.125 24.953 1 98.19 85 ALA A C 1
ATOM 615 O O . ALA A 1 85 ? -6.922 17.703 25.516 1 98.19 85 ALA A O 1
ATOM 616 N N . ALA A 1 86 ? -5.844 19.25 24.344 1 98.31 86 ALA A N 1
ATOM 617 C CA . ALA A 1 86 ? -7.008 20.125 24.281 1 98.31 86 ALA A CA 1
ATOM 618 C C . ALA A 1 86 ? -8.039 19.594 23.297 1 98.31 86 ALA A C 1
ATOM 620 O O . ALA A 1 86 ? -9.188 20.062 23.281 1 98.31 86 ALA A O 1
ATOM 621 N N . ALA A 1 87 ? -7.684 18.688 22.438 1 98.56 87 ALA A N 1
ATOM 622 C CA . ALA A 1 87 ? -8.586 18.047 21.469 1 98.56 87 ALA A CA 1
ATOM 623 C C . ALA A 1 87 ? -8.938 16.625 21.906 1 98.56 87 ALA A C 1
ATOM 625 O O . ALA A 1 87 ? -8.055 15.844 22.266 1 98.56 87 ALA A O 1
ATOM 626 N N . ARG A 1 88 ? -10.133 16.281 21.781 1 98.25 88 ARG A N 1
ATOM 627 C CA . ARG A 1 88 ? -10.633 15.008 22.297 1 98.25 88 ARG A CA 1
ATOM 628 C C . ARG A 1 88 ? -9.844 13.844 21.703 1 98.25 88 ARG A C 1
ATOM 630 O O . ARG A 1 88 ? -9.5 12.898 22.422 1 98.25 88 ARG A O 1
ATOM 637 N N . LEU A 1 89 ? -9.531 13.891 20.438 1 98.69 89 LEU A N 1
ATOM 638 C CA . LEU A 1 89 ? -8.883 12.789 19.734 1 98.69 89 LEU A CA 1
ATOM 639 C C . LEU A 1 89 ? -7.434 13.125 19.406 1 98.69 89 LEU A C 1
ATOM 641 O O . LEU A 1 89 ? -6.793 12.43 18.609 1 98.69 89 LEU A O 1
ATOM 645 N N . GLY A 1 90 ? -6.898 14.242 19.969 1 98.56 90 GLY A N 1
ATOM 646 C CA . GLY A 1 90 ? -5.539 14.664 19.672 1 98.56 90 GLY A CA 1
ATOM 647 C C . GLY A 1 90 ? -5.402 15.297 18.297 1 98.56 90 GLY A C 1
ATOM 648 O O . GLY A 1 90 ? -6.23 16.125 17.906 1 98.56 90 GLY A O 1
ATOM 649 N N . GLY A 1 91 ? -4.223 14.961 17.688 1 98.81 91 GLY A N 1
ATOM 650 C CA . GLY A 1 91 ? -3.955 15.555 16.391 1 98.81 91 GLY A CA 1
ATOM 651 C C . GLY A 1 91 ? -3.365 14.57 15.391 1 98.81 91 GLY A C 1
ATOM 652 O O . GLY A 1 91 ? -2.641 13.648 15.773 1 98.81 91 GLY A O 1
ATOM 653 N N . ILE A 1 92 ? -3.684 14.828 14.164 1 98.94 92 ILE A N 1
ATOM 654 C CA . ILE A 1 92 ? -3.082 14.055 13.086 1 98.94 92 ILE A CA 1
ATOM 655 C C . ILE A 1 92 ? -2.467 15 12.055 1 98.94 92 ILE A C 1
ATOM 657 O O . ILE A 1 92 ? -2.836 16.172 11.977 1 98.94 92 ILE A O 1
ATOM 661 N N . GLY A 1 93 ? -1.556 14.492 11.344 1 98.75 93 GLY A N 1
ATOM 662 C CA . GLY A 1 93 ? -0.94 15.172 10.211 1 98.75 93 GLY A CA 1
ATOM 663 C C . GLY A 1 93 ? -0.72 14.258 9.016 1 98.75 93 GLY A C 1
ATOM 664 O O . GLY A 1 93 ? -0.979 13.055 9.094 1 98.75 93 GLY A O 1
ATOM 665 N N . TYR A 1 94 ? -0.413 14.8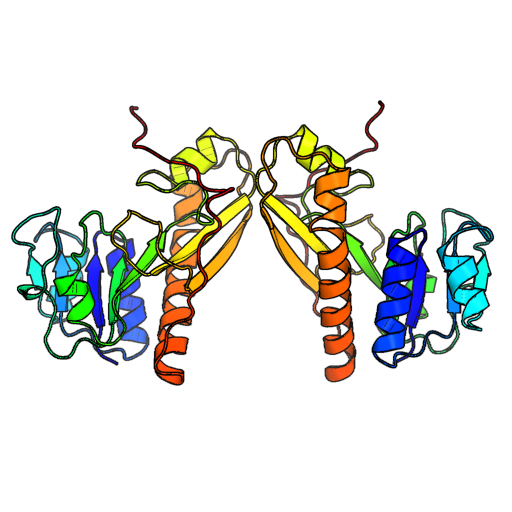75 7.91 1 98.88 94 TYR A N 1
ATOM 666 C CA . TYR A 1 94 ? -0.075 14.133 6.699 1 98.88 94 TYR A CA 1
ATOM 667 C C . TYR A 1 94 ? 1.408 14.266 6.375 1 98.88 94 TYR A C 1
ATOM 669 O O . TYR A 1 94 ? 1.945 15.375 6.34 1 98.88 94 TYR A O 1
ATOM 677 N N . HIS A 1 95 ? 2.074 13.164 6.215 1 98.81 95 HIS A N 1
ATOM 678 C CA . HIS A 1 95 ? 3.463 13.141 5.773 1 98.81 95 HIS A CA 1
ATOM 679 C C . HIS A 1 95 ? 3.598 12.461 4.41 1 98.81 95 HIS A C 1
ATOM 681 O O . HIS A 1 95 ? 3.121 11.344 4.219 1 98.81 95 HIS A O 1
ATOM 687 N N . PRO A 1 96 ? 4.223 13.133 3.438 1 98.69 96 PRO A N 1
ATOM 688 C CA . PRO A 1 96 ? 4.27 12.609 2.07 1 98.69 96 PRO A CA 1
ATOM 689 C C . PRO A 1 96 ? 5.383 11.578 1.87 1 98.69 96 PRO A C 1
ATOM 691 O O . PRO A 1 96 ? 6.18 11.703 0.936 1 98.69 96 PRO A O 1
ATOM 694 N N . SER A 1 97 ? 5.398 10.57 2.668 1 98.75 97 SER A N 1
ATOM 695 C CA . SER A 1 97 ? 6.219 9.367 2.549 1 98.75 97 SER A CA 1
ATOM 696 C C . SER A 1 97 ? 5.562 8.18 3.234 1 98.75 97 SER A C 1
ATOM 698 O O . SER A 1 97 ? 4.555 8.328 3.926 1 98.75 97 SER A O 1
ATOM 700 N N . LEU A 1 98 ? 6.09 7.039 2.99 1 98.75 98 LEU A N 1
ATOM 701 C CA . LEU A 1 98 ? 5.703 5.867 3.768 1 98.75 98 LEU A CA 1
ATOM 702 C C . LEU A 1 98 ? 6.48 5.801 5.078 1 98.75 98 LEU A C 1
ATOM 704 O O . LEU A 1 98 ? 7.52 5.141 5.156 1 98.75 98 LEU A O 1
ATOM 708 N N . LEU A 1 99 ? 5.906 6.508 6.082 1 98.75 99 LEU A N 1
ATOM 709 C CA . LEU A 1 99 ? 6.551 6.477 7.391 1 98.75 99 LEU A CA 1
ATOM 710 C C . LEU A 1 99 ? 6.703 5.043 7.887 1 98.75 99 LEU A C 1
ATOM 712 O O . LEU A 1 99 ? 5.828 4.203 7.652 1 98.75 99 LEU A O 1
ATOM 716 N N . PRO A 1 100 ? 7.969 4.809 8.492 1 98.62 100 PRO A N 1
ATOM 717 C CA . PRO A 1 100 ? 8.922 5.758 9.078 1 98.62 100 PRO A CA 1
ATOM 718 C C . PRO A 1 100 ? 10.031 6.152 8.102 1 98.62 100 PRO A C 1
ATOM 720 O O . PRO A 1 100 ? 10.992 6.816 8.492 1 98.62 100 PRO A O 1
ATOM 723 N N . ARG A 1 101 ? 9.914 5.734 6.82 1 98.31 101 ARG A N 1
ATOM 724 C CA . ARG A 1 101 ? 10.922 6.176 5.859 1 98.31 101 ARG A CA 1
ATOM 725 C C . ARG A 1 101 ? 10.773 7.664 5.555 1 98.31 101 ARG A C 1
ATOM 727 O O . ARG A 1 101 ? 9.664 8.156 5.375 1 98.31 101 ARG A O 1
ATOM 734 N N . HIS A 1 102 ? 11.906 8.414 5.551 1 98.38 102 HIS A N 1
ATOM 735 C CA . HIS A 1 102 ? 12.031 9.812 5.168 1 98.38 102 HIS A CA 1
ATOM 736 C C . HIS A 1 102 ? 11.297 10.719 6.148 1 98.38 102 HIS A C 1
ATOM 738 O O . HIS A 1 102 ? 10.562 11.625 5.738 1 98.38 102 HIS A O 1
ATOM 744 N N . ARG A 1 103 ? 11.445 10.484 7.441 1 98.06 103 ARG A N 1
ATOM 745 C CA . ARG A 1 103 ? 11.031 11.477 8.422 1 98.06 103 ARG A CA 1
ATOM 746 C C . ARG A 1 103 ? 11.758 12.805 8.203 1 98.06 103 ARG A C 1
ATOM 748 O O . ARG A 1 103 ? 12.953 12.82 7.914 1 98.06 103 ARG A O 1
ATOM 755 N N . GLY A 1 104 ? 11.008 13.852 8.289 1 96 104 GLY A N 1
ATOM 756 C CA . GLY A 1 104 ? 11.633 15.156 8.133 1 96 104 GLY A CA 1
ATOM 757 C C . GLY A 1 104 ? 10.984 16 7.055 1 96 104 GLY A C 1
ATOM 758 O O . GLY A 1 104 ? 10.047 15.562 6.387 1 96 104 GLY A O 1
ATOM 759 N N . ILE A 1 105 ? 11.477 17.172 6.789 1 94.12 105 ILE A N 1
ATOM 760 C CA . ILE A 1 105 ? 10.758 18.234 6.09 1 94.12 105 ILE A CA 1
ATOM 761 C C . ILE A 1 105 ? 10.93 18.062 4.582 1 94.12 105 ILE A C 1
ATOM 763 O O . ILE A 1 105 ? 10.203 18.688 3.797 1 94.12 105 ILE A O 1
ATOM 767 N N . ALA A 1 106 ? 11.875 17.203 4.117 1 97.19 106 ALA A N 1
ATOM 768 C CA . ALA A 1 106 ? 12.172 17.141 2.689 1 97.19 106 ALA A CA 1
ATOM 769 C C . ALA A 1 106 ? 11.93 15.734 2.146 1 97.19 106 ALA A C 1
ATOM 771 O O . ALA A 1 106 ? 12.688 15.242 1.309 1 97.19 106 ALA A O 1
ATOM 772 N N . ALA A 1 107 ? 10.906 15.117 2.631 1 97.94 107 ALA A N 1
ATOM 773 C CA . ALA A 1 107 ? 10.633 13.719 2.33 1 97.94 107 ALA A CA 1
ATOM 774 C C . ALA A 1 107 ? 10.531 13.492 0.824 1 97.94 107 ALA A C 1
ATOM 776 O O . ALA A 1 107 ? 11.078 12.516 0.298 1 97.94 107 ALA A O 1
ATOM 777 N N . VAL A 1 108 ? 9.828 14.367 0.072 1 98.56 108 VAL A N 1
ATOM 778 C CA . VAL A 1 108 ? 9.609 14.164 -1.356 1 98.56 108 VAL A CA 1
ATOM 779 C C . VAL A 1 108 ? 10.93 14.328 -2.109 1 98.56 108 VAL A C 1
ATOM 781 O O . VAL A 1 108 ? 11.25 13.531 -2.99 1 98.56 108 VAL A O 1
ATOM 784 N N . GLU A 1 109 ? 11.688 15.32 -1.735 1 98.38 109 GLU A N 1
ATOM 785 C CA . GLU A 1 109 ? 12.992 15.555 -2.346 1 98.38 109 GLU A CA 1
ATOM 786 C C . GLU A 1 109 ? 13.922 14.359 -2.135 1 98.38 109 GLU A C 1
ATOM 788 O O . GLU A 1 109 ? 14.633 13.945 -3.053 1 98.38 109 GLU A O 1
ATOM 793 N N . TRP A 1 110 ? 13.922 13.812 -0.975 1 98.06 110 TRP A N 1
ATOM 794 C CA . TRP A 1 110 ? 14.797 12.68 -0.675 1 98.06 110 TRP A CA 1
ATOM 795 C C . TRP A 1 110 ? 14.336 11.43 -1.419 1 98.06 110 TRP A C 1
ATOM 797 O O . TRP A 1 110 ? 15.156 10.602 -1.814 1 98.06 110 TRP A O 1
ATOM 807 N N . THR A 1 111 ? 13.039 11.234 -1.581 1 98.19 111 THR A N 1
ATOM 808 C CA . THR A 1 111 ? 12.516 10.156 -2.41 1 98.19 111 THR A CA 1
ATOM 809 C C . THR A 1 111 ? 13.141 10.195 -3.803 1 98.19 111 THR A C 1
ATOM 811 O O . THR A 1 111 ? 13.594 9.172 -4.316 1 98.19 111 THR A O 1
ATOM 814 N N . ILE A 1 112 ? 13.18 11.414 -4.363 1 98.19 112 ILE A N 1
ATOM 815 C CA . ILE A 1 112 ? 13.727 11.602 -5.699 1 98.19 112 ILE A CA 1
ATOM 816 C C . ILE A 1 112 ? 15.242 11.406 -5.664 1 98.19 112 ILE A C 1
ATOM 818 O O . ILE A 1 112 ? 15.805 10.695 -6.504 1 98.19 112 ILE A O 1
ATOM 822 N N . ARG A 1 113 ? 15.898 11.992 -4.734 1 97.31 113 ARG A N 1
ATOM 823 C CA . ARG A 1 113 ? 17.359 11.961 -4.617 1 97.31 113 ARG A CA 1
ATOM 824 C C . ARG A 1 113 ? 17.859 10.523 -4.461 1 97.31 113 ARG A C 1
ATOM 826 O O . ARG A 1 113 ? 18.875 10.156 -5.043 1 97.31 113 ARG A O 1
ATOM 833 N N . GLU A 1 114 ? 17.172 9.703 -3.711 1 96.5 114 GLU A N 1
ATOM 834 C CA . GLU A 1 114 ? 17.594 8.336 -3.434 1 96.5 114 GLU A CA 1
ATOM 835 C C . GLU A 1 114 ? 17.156 7.387 -4.539 1 96.5 114 GLU A C 1
ATOM 837 O O . GLU A 1 114 ? 17.484 6.199 -4.512 1 96.5 114 GLU A O 1
ATOM 842 N N . GLY A 1 115 ? 16.328 7.91 -5.445 1 96.94 115 GLY A N 1
ATOM 843 C CA . GLY A 1 115 ? 15.898 7.098 -6.57 1 96.94 115 GLY A CA 1
ATOM 844 C C . GLY A 1 115 ? 14.859 6.059 -6.195 1 96.94 115 GLY A C 1
ATOM 845 O O . GLY A 1 115 ? 14.828 4.969 -6.766 1 96.94 115 GLY A O 1
ATOM 846 N N . ASP A 1 116 ? 14.07 6.371 -5.18 1 97.25 116 ASP A N 1
ATOM 847 C CA . ASP A 1 116 ? 13.016 5.453 -4.762 1 97.25 116 ASP A CA 1
ATOM 848 C C . ASP A 1 116 ? 12 5.234 -5.883 1 97.25 116 ASP A C 1
ATOM 850 O O . ASP A 1 116 ? 11.43 6.195 -6.406 1 97.25 116 ASP A O 1
ATOM 854 N N . PRO A 1 117 ? 11.711 4.016 -6.219 1 97.88 117 PRO A N 1
ATOM 855 C CA . PRO A 1 117 ? 10.688 3.785 -7.242 1 97.88 117 PRO A CA 1
ATOM 856 C C . PRO A 1 117 ? 9.273 3.863 -6.688 1 97.88 117 PRO A C 1
ATOM 858 O O . PRO A 1 117 ? 8.305 3.928 -7.453 1 97.88 117 PRO A O 1
ATOM 861 N N . ILE A 1 118 ? 9.148 3.725 -5.355 1 98.31 118 ILE A N 1
ATOM 862 C CA . ILE A 1 118 ? 7.875 3.734 -4.652 1 98.31 118 ILE A CA 1
ATOM 863 C C . ILE A 1 118 ? 7.883 4.828 -3.584 1 98.31 118 ILE A C 1
ATOM 865 O O . ILE A 1 118 ? 8.875 5.004 -2.877 1 98.31 118 ILE A O 1
ATOM 869 N N . ALA A 1 119 ? 6.871 5.559 -3.557 1 98.5 119 ALA A N 1
ATOM 870 C CA . ALA A 1 119 ? 6.598 6.551 -2.523 1 98.5 119 ALA A CA 1
ATOM 871 C C . ALA A 1 119 ? 5.23 6.324 -1.889 1 98.5 119 ALA A C 1
ATOM 873 O O . ALA A 1 119 ? 4.66 5.234 -2.004 1 98.5 119 ALA A O 1
ATOM 874 N N . GLY A 1 120 ? 4.742 7.309 -1.129 1 98.75 120 GLY A N 1
ATOM 875 C CA . GLY A 1 120 ? 3.424 7.23 -0.525 1 98.75 120 GLY A CA 1
ATOM 876 C C . GLY A 1 120 ? 3.135 8.375 0.429 1 98.75 120 GLY A C 1
ATOM 877 O O . GLY A 1 120 ? 3.857 9.375 0.444 1 98.75 120 GLY A O 1
ATOM 878 N N . GLY A 1 121 ? 2.039 8.211 1.034 1 98.88 121 GLY A N 1
ATOM 879 C CA . GLY A 1 121 ? 1.604 9.164 2.047 1 98.88 121 GLY A CA 1
ATOM 880 C C . GLY A 1 121 ? 1.117 8.492 3.32 1 98.88 121 GLY A C 1
ATOM 881 O O . GLY A 1 121 ? 0.608 7.371 3.283 1 98.88 121 GLY A O 1
ATOM 882 N N . THR A 1 122 ? 1.311 9.172 4.422 1 98.94 122 THR A N 1
ATOM 883 C CA . THR A 1 122 ? 0.919 8.664 5.73 1 98.94 122 THR A CA 1
ATOM 884 C C . THR A 1 122 ? 0.136 9.719 6.508 1 98.94 122 THR A C 1
ATOM 886 O O . THR A 1 122 ? 0.579 10.859 6.633 1 98.94 122 THR A O 1
ATOM 889 N N . VAL A 1 123 ? -1.036 9.383 6.906 1 98.94 123 VAL A N 1
ATOM 890 C CA . VAL A 1 123 ? -1.658 10.125 8 1 98.94 123 VAL A CA 1
ATOM 891 C C . VAL A 1 123 ? -1.256 9.5 9.336 1 98.94 123 VAL A C 1
ATOM 893 O O . VAL A 1 123 ? -1.394 8.297 9.531 1 98.94 123 VAL A O 1
ATOM 896 N N . TYR A 1 124 ? -0.729 10.32 10.188 1 98.88 124 TYR A N 1
ATOM 897 C CA . TYR A 1 124 ? -0.167 9.82 11.438 1 98.88 124 TYR A CA 1
ATOM 898 C C . TYR A 1 124 ? -0.559 10.711 12.609 1 98.88 124 TYR A C 1
ATOM 900 O O . TYR A 1 124 ? -0.992 11.852 12.414 1 98.88 124 TYR A O 1
ATOM 908 N N . HIS A 1 125 ? -0.455 10.211 13.773 1 98.88 125 HIS A N 1
ATOM 909 C CA . HIS A 1 125 ? -0.692 10.977 14.992 1 98.88 125 HIS A CA 1
ATOM 910 C C . HIS A 1 125 ? 0.462 11.93 15.273 1 98.88 125 HIS A C 1
ATOM 912 O O . HIS A 1 125 ? 1.629 11.531 15.227 1 98.88 125 HIS A O 1
ATOM 918 N N . LEU A 1 126 ? 0.076 13.133 15.508 1 98.56 126 LEU A N 1
ATOM 919 C CA . LEU A 1 126 ? 1.098 14.055 15.992 1 98.56 126 LEU A CA 1
ATOM 920 C C . LEU A 1 126 ? 1.626 13.617 17.359 1 98.56 126 LEU A C 1
ATOM 922 O O . LEU A 1 126 ? 0.86 13.148 18.203 1 98.56 126 LEU A O 1
ATOM 926 N N . ALA A 1 127 ? 2.908 13.742 17.484 1 96 127 ALA A N 1
ATOM 927 C CA . ALA A 1 127 ? 3.578 13.266 18.688 1 96 127 ALA A CA 1
ATOM 928 C C . ALA A 1 127 ? 4.754 14.164 19.062 1 96 127 ALA A C 1
ATOM 930 O O . ALA A 1 127 ? 5.035 15.141 18.359 1 96 127 ALA A O 1
ATOM 931 N N . ASP A 1 128 ? 5.359 13.797 20.172 1 93.44 128 ASP A N 1
ATOM 932 C CA . ASP A 1 128 ? 6.492 14.594 20.641 1 93.44 128 ASP A CA 1
ATOM 933 C C . ASP A 1 128 ? 7.652 14.523 19.656 1 93.44 128 ASP A C 1
ATOM 935 O O . ASP A 1 128 ? 8.242 15.547 19.297 1 93.44 128 ASP A O 1
ATOM 939 N N . ARG A 1 129 ? 7.938 13.289 19.297 1 94.12 129 ARG A N 1
ATOM 940 C CA . ARG A 1 129 ? 9 13.141 18.297 1 94.12 129 ARG A CA 1
ATOM 941 C C . ARG A 1 129 ? 8.477 13.406 16.891 1 94.12 129 ARG A C 1
ATOM 943 O O . ARG A 1 129 ? 7.461 12.844 16.484 1 94.12 129 ARG A O 1
ATOM 950 N N . MET A 1 130 ? 9.195 14.172 16.156 1 93.38 130 MET A N 1
ATOM 951 C CA . MET A 1 130 ? 8.781 14.625 14.828 1 93.38 130 MET A CA 1
ATOM 952 C C . MET A 1 130 ? 8.555 13.445 13.891 1 93.38 130 MET A C 1
ATOM 954 O O . MET A 1 130 ? 9.438 12.594 13.734 1 93.38 130 MET A O 1
ATOM 958 N N . ASP A 1 131 ? 7.336 13.398 13.273 1 97.25 131 ASP A N 1
ATOM 959 C CA . ASP A 1 131 ? 6.93 12.453 12.242 1 97.25 131 ASP A CA 1
ATOM 960 C C . ASP A 1 131 ? 7.016 11.016 12.742 1 97.25 131 ASP A C 1
ATOM 962 O O . ASP A 1 131 ? 7.152 10.086 11.945 1 97.25 131 ASP A O 1
ATOM 966 N N . ALA A 1 132 ? 6.918 10.805 14.109 1 97.88 132 ALA A N 1
ATOM 967 C CA . ALA A 1 132 ? 7.191 9.484 14.672 1 97.88 132 ALA A CA 1
ATOM 968 C C . ALA A 1 132 ? 5.957 8.914 15.367 1 97.88 132 ALA A C 1
ATOM 970 O O . ALA A 1 132 ? 6.02 7.844 15.969 1 97.88 132 ALA A O 1
ATOM 971 N N . GLY A 1 133 ? 4.883 9.633 15.344 1 98.5 133 GLY A N 1
ATOM 972 C CA . GLY A 1 133 ? 3.672 9.125 15.961 1 98.5 133 GLY A CA 1
ATOM 973 C C . GLY A 1 133 ? 3.096 7.918 15.242 1 98.5 133 GLY A C 1
ATOM 974 O O . GLY A 1 133 ? 3.537 7.574 14.141 1 98.5 133 GLY A O 1
ATOM 975 N N . ALA A 1 134 ? 2.143 7.316 15.883 1 98.81 134 ALA A N 1
ATOM 976 C CA . ALA A 1 134 ? 1.502 6.117 15.352 1 98.81 134 ALA A CA 1
ATOM 977 C C . ALA A 1 134 ? 0.808 6.41 14.023 1 98.81 134 ALA A C 1
ATOM 979 O O . ALA A 1 134 ? 0.342 7.527 13.789 1 98.81 134 ALA A O 1
ATOM 980 N N . ILE A 1 135 ? 0.743 5.449 13.211 1 98.94 135 ILE A N 1
ATOM 981 C CA . ILE A 1 135 ? 0.178 5.57 11.875 1 98.94 135 ILE A CA 1
ATOM 982 C C . ILE A 1 135 ? -1.327 5.316 11.922 1 98.94 135 ILE A C 1
ATOM 984 O O . ILE A 1 135 ? -1.774 4.305 12.469 1 98.94 135 ILE A O 1
ATOM 988 N N . ALA A 1 136 ? -2.041 6.246 11.383 1 98.94 136 ALA A N 1
ATOM 989 C CA . ALA A 1 136 ? -3.484 6.059 11.258 1 98.94 136 ALA A CA 1
ATOM 990 C C . ALA A 1 136 ? -3.84 5.371 9.945 1 98.94 136 ALA A C 1
ATOM 992 O O . ALA A 1 136 ? -4.664 4.453 9.922 1 98.94 136 ALA A O 1
ATOM 993 N N . LEU A 1 137 ? -3.229 5.816 8.867 1 98.88 137 LEU A N 1
ATOM 994 C CA . LEU A 1 137 ? -3.502 5.273 7.543 1 98.88 137 LEU A CA 1
ATOM 995 C C . LEU A 1 137 ? -2.367 5.594 6.578 1 98.88 137 LEU A C 1
ATOM 997 O O . LEU A 1 137 ? -1.78 6.676 6.641 1 98.88 137 LEU A O 1
ATOM 1001 N N . GLN A 1 138 ? -2.082 4.688 5.648 1 98.69 138 GLN A N 1
ATOM 1002 C CA . GLN A 1 138 ? -1.042 4.883 4.645 1 98.69 138 GLN A CA 1
ATOM 1003 C C . GLN A 1 138 ? -1.481 4.348 3.285 1 98.69 138 GLN A C 1
ATOM 1005 O O . GLN A 1 138 ? -2.295 3.424 3.209 1 98.69 138 GLN A O 1
ATOM 1010 N N . GLU A 1 139 ? -0.98 4.922 2.295 1 98.56 139 GLU A N 1
ATOM 1011 C CA . GLU A 1 139 ? -1.145 4.434 0.93 1 98.56 139 GLU A CA 1
ATOM 1012 C C . GLU A 1 139 ? 0.103 4.707 0.093 1 98.56 139 GLU A C 1
ATOM 1014 O O . GLU A 1 139 ? 0.778 5.719 0.286 1 98.56 139 GLU A O 1
ATOM 1019 N N . TRP A 1 140 ? 0.414 3.812 -0.823 1 98.56 140 TRP A N 1
ATOM 1020 C CA . TRP A 1 140 ? 1.642 3.883 -1.608 1 98.56 140 TRP A CA 1
ATOM 1021 C C . TRP A 1 140 ? 1.343 4.277 -3.051 1 98.56 140 TRP A C 1
ATOM 1023 O O . TRP A 1 140 ? 0.189 4.25 -3.482 1 98.56 140 TRP A O 1
ATOM 1033 N N . CYS A 1 141 ? 2.367 4.707 -3.785 1 98.56 141 CYS A N 1
ATOM 1034 C CA . CYS A 1 141 ? 2.307 5.004 -5.211 1 98.56 141 CYS A CA 1
ATOM 1035 C C . CYS A 1 141 ? 3.66 4.781 -5.875 1 98.56 141 CYS A C 1
ATOM 1037 O O . CYS A 1 141 ? 4.691 4.758 -5.199 1 98.56 141 CYS A O 1
ATOM 1039 N N . PHE A 1 142 ? 3.648 4.613 -7.215 1 98.69 142 PHE A N 1
ATOM 1040 C CA . PHE A 1 142 ? 4.891 4.547 -7.98 1 98.69 142 PHE A CA 1
ATOM 1041 C C . PHE A 1 142 ? 5.438 5.941 -8.25 1 98.69 142 PHE A C 1
ATOM 1043 O O . PHE A 1 142 ? 4.68 6.914 -8.297 1 98.69 142 PHE A O 1
ATOM 1050 N N . VAL A 1 143 ? 6.711 6.023 -8.398 1 98.62 143 VAL A N 1
ATOM 1051 C CA . VAL A 1 143 ? 7.402 7.238 -8.828 1 98.62 143 VAL A CA 1
ATOM 1052 C C . VAL A 1 143 ? 7.805 7.113 -10.289 1 98.62 143 VAL A C 1
ATOM 1054 O O . VAL A 1 143 ? 8.398 6.109 -10.695 1 98.62 143 VAL A O 1
ATOM 1057 N N . HIS A 1 144 ? 7.441 8.102 -11.062 1 97.69 144 HIS A N 1
ATOM 1058 C CA . HIS A 1 144 ? 7.848 8.086 -12.461 1 97.69 144 HIS A CA 1
ATOM 1059 C C . HIS A 1 144 ? 9.352 8.289 -12.602 1 97.69 144 HIS A C 1
ATOM 1061 O O . HIS A 1 144 ? 9.945 9.078 -11.875 1 97.69 144 HIS A O 1
ATOM 1067 N N . LYS A 1 145 ? 9.945 7.531 -13.516 1 94.94 145 LYS A N 1
ATOM 1068 C CA . LYS A 1 145 ? 11.352 7.762 -13.82 1 94.94 145 LYS A CA 1
ATOM 1069 C C . LYS A 1 145 ? 11.594 9.203 -14.266 1 94.94 145 LYS A C 1
ATOM 1071 O O . LYS A 1 145 ? 10.891 9.711 -15.148 1 94.94 145 LYS A O 1
ATOM 1076 N N . GLY A 1 146 ? 12.5 9.883 -13.602 1 95.56 146 GLY A N 1
ATOM 1077 C CA . GLY A 1 146 ? 12.891 11.227 -14.016 1 95.56 146 GLY A CA 1
ATOM 1078 C C . GLY A 1 146 ? 11.977 12.305 -13.477 1 95.56 146 GLY A C 1
ATOM 1079 O O . GLY A 1 146 ? 12.18 13.492 -13.734 1 95.56 146 GLY A O 1
ATOM 1080 N N . GLU A 1 147 ? 10.984 11.898 -12.812 1 95.88 147 GLU A N 1
ATOM 1081 C CA . GLU A 1 147 ? 10.055 12.891 -12.273 1 95.88 147 GLU A CA 1
ATOM 1082 C C . GLU A 1 147 ? 10.703 13.719 -11.172 1 95.88 147 GLU A C 1
ATOM 1084 O O . GLU A 1 147 ? 11.523 13.203 -10.406 1 95.88 147 GLU A O 1
ATOM 1089 N N . THR A 1 148 ? 10.32 15.031 -11.039 1 98.38 148 THR A N 1
ATOM 1090 C CA . THR A 1 148 ? 10.828 15.898 -9.984 1 98.38 148 THR A CA 1
ATOM 1091 C C . THR A 1 148 ? 9.977 15.773 -8.727 1 98.38 148 THR A C 1
ATOM 1093 O O . THR A 1 148 ? 8.875 15.227 -8.766 1 98.38 148 THR A O 1
ATOM 1096 N N . ALA A 1 149 ? 10.531 16.281 -7.688 1 98.44 149 ALA A N 1
ATOM 1097 C CA . ALA A 1 149 ? 9.781 16.297 -6.434 1 98.44 149 ALA A CA 1
ATOM 1098 C C . ALA A 1 149 ? 8.469 17.047 -6.586 1 98.44 149 ALA A C 1
ATOM 1100 O O . ALA A 1 149 ? 7.43 16.609 -6.098 1 98.44 149 ALA A O 1
ATOM 1101 N N . ARG A 1 150 ? 8.516 18.156 -7.23 1 98.38 150 ARG A N 1
ATOM 1102 C CA . ARG A 1 150 ? 7.316 18.969 -7.445 1 98.38 150 ARG A CA 1
ATOM 1103 C C . ARG A 1 150 ? 6.281 18.203 -8.258 1 98.38 150 ARG A C 1
ATOM 1105 O O . ARG A 1 150 ? 5.094 18.203 -7.93 1 98.38 150 ARG A O 1
ATOM 1112 N N . GLU A 1 151 ? 6.73 17.562 -9.32 1 98.69 151 GLU A N 1
ATOM 1113 C CA . GLU A 1 151 ? 5.832 16.781 -10.164 1 98.69 151 GLU A CA 1
ATOM 1114 C C . GLU A 1 151 ? 5.188 15.633 -9.383 1 98.69 151 GLU A C 1
ATOM 1116 O O . GLU A 1 151 ? 3.984 15.398 -9.5 1 98.69 151 GLU A O 1
ATOM 1121 N N . LEU A 1 152 ? 6 14.938 -8.586 1 98.81 152 LEU A N 1
ATOM 1122 C CA . LEU A 1 152 ? 5.496 13.836 -7.766 1 98.81 152 LEU A CA 1
ATOM 1123 C C . LEU A 1 152 ? 4.461 14.336 -6.766 1 98.81 152 LEU A C 1
ATOM 1125 O O . LEU A 1 152 ? 3.406 13.727 -6.598 1 98.81 152 LEU A O 1
ATOM 1129 N N . TRP A 1 153 ? 4.738 15.477 -6.172 1 98.69 153 TRP A N 1
ATOM 1130 C CA . TRP A 1 153 ? 3.826 16.109 -5.215 1 98.69 153 TRP A CA 1
ATOM 1131 C C . TRP A 1 153 ? 2.492 16.438 -5.871 1 98.69 153 TRP A C 1
ATOM 1133 O O . TRP A 1 153 ? 1.433 16.047 -5.375 1 98.69 153 TRP A O 1
ATOM 1143 N N . GLU A 1 154 ? 2.539 17.047 -6.922 1 98.56 154 GLU A N 1
ATOM 1144 C CA . GLU A 1 154 ? 1.339 17.562 -7.582 1 98.56 154 GLU A CA 1
ATOM 1145 C C . GLU A 1 154 ? 0.541 16.422 -8.219 1 98.56 154 GLU A C 1
ATOM 1147 O O . GLU A 1 154 ? -0.692 16.422 -8.18 1 98.56 154 GLU A O 1
ATOM 1152 N N . ARG A 1 155 ? 1.264 15.477 -8.742 1 98.19 155 ARG A N 1
ATOM 1153 C CA . ARG A 1 155 ? 0.617 14.398 -9.477 1 98.19 155 ARG A CA 1
ATOM 1154 C C . ARG A 1 155 ? -0.156 13.477 -8.539 1 98.19 155 ARG A C 1
ATOM 1156 O O . ARG A 1 155 ? -1.272 13.062 -8.852 1 98.19 155 ARG A O 1
ATOM 1163 N N . VAL A 1 156 ? 0.493 13.219 -7.41 1 98.69 156 VAL A N 1
ATOM 1164 C CA . VAL A 1 156 ? -0.126 12.094 -6.707 1 98.69 156 VAL A CA 1
ATOM 1165 C C . VAL A 1 156 ? -0.089 12.352 -5.203 1 98.69 156 VAL A C 1
ATOM 1167 O O . VAL A 1 156 ? -1.047 12.039 -4.492 1 98.69 156 VAL A O 1
ATOM 1170 N N . LEU A 1 157 ? 0.96 12.93 -4.645 1 98.88 157 LEU A N 1
ATOM 1171 C CA . LEU A 1 157 ? 1.132 12.922 -3.197 1 98.88 157 LEU A CA 1
ATOM 1172 C C . LEU A 1 157 ? 0.192 13.914 -2.529 1 98.88 157 LEU A C 1
ATOM 1174 O O . LEU A 1 157 ? -0.34 13.648 -1.449 1 98.88 157 LEU A O 1
ATOM 1178 N N . ALA A 1 158 ? 0.005 15.062 -3.143 1 98.81 158 ALA A N 1
ATOM 1179 C CA . ALA A 1 158 ? -0.918 16.031 -2.564 1 98.81 158 ALA A CA 1
ATOM 1180 C C . ALA A 1 158 ? -2.352 15.516 -2.59 1 98.81 158 ALA A C 1
ATOM 1182 O O . ALA A 1 158 ? -3.02 15.461 -1.554 1 98.81 158 ALA A O 1
ATOM 1183 N N . PRO A 1 159 ? -2.834 15.078 -3.768 1 98.88 159 PRO A N 1
ATOM 1184 C CA . PRO A 1 159 ? -4.188 14.523 -3.768 1 98.88 159 PRO A CA 1
ATOM 1185 C C . PRO A 1 159 ? -4.332 13.32 -2.834 1 98.88 159 PRO A C 1
ATOM 1187 O O . PRO A 1 159 ? -5.387 13.141 -2.219 1 98.88 159 PRO A O 1
ATOM 1190 N N . LEU A 1 160 ? -3.338 12.562 -2.729 1 98.88 160 LEU A N 1
ATOM 1191 C CA . LEU A 1 160 ? -3.34 11.406 -1.83 1 98.88 160 LEU A CA 1
ATOM 1192 C C . LEU A 1 160 ? -3.52 11.852 -0.382 1 98.88 160 LEU A C 1
ATOM 1194 O O . LEU A 1 160 ? -4.258 11.219 0.378 1 98.88 160 LEU A O 1
ATOM 1198 N N . GLY A 1 161 ? -2.832 12.859 -0.036 1 98.94 161 GLY A N 1
ATOM 1199 C CA . GLY A 1 161 ? -2.957 13.383 1.314 1 98.94 161 GLY A CA 1
ATOM 1200 C C . GLY A 1 161 ? -4.375 13.789 1.671 1 98.94 161 GLY A C 1
ATOM 1201 O O . GLY A 1 161 ? -4.859 13.469 2.76 1 98.94 161 GLY A O 1
ATOM 1202 N N . ILE A 1 162 ? -5.016 14.453 0.762 1 98.94 162 ILE A N 1
ATOM 1203 C CA . ILE A 1 162 ? -6.395 14.875 0.978 1 98.94 162 ILE A CA 1
ATOM 1204 C C . ILE A 1 162 ? -7.293 13.648 1.128 1 98.94 162 ILE A C 1
ATOM 1206 O O . ILE A 1 162 ? -8.125 13.586 2.039 1 98.94 162 ILE A O 1
ATOM 1210 N N . LYS A 1 163 ? -7.09 12.711 0.278 1 98.88 163 LYS A N 1
ATOM 1211 C CA . LYS A 1 163 ? -7.859 11.469 0.317 1 98.88 163 LYS A CA 1
ATOM 1212 C C . LYS A 1 163 ? -7.684 10.758 1.654 1 98.88 163 LYS A C 1
ATOM 1214 O O . LYS A 1 163 ? -8.664 10.352 2.283 1 98.88 163 LYS A O 1
ATOM 1219 N N . LEU A 1 164 ? -6.477 10.625 2.102 1 98.94 164 LEU A N 1
ATOM 1220 C CA . LEU A 1 164 ? -6.184 9.883 3.322 1 98.94 164 LEU A CA 1
ATOM 1221 C C . LEU A 1 164 ? -6.727 10.609 4.547 1 98.94 164 LEU A C 1
ATOM 1223 O O . LEU A 1 164 ? -7.289 9.984 5.449 1 98.94 164 LEU A O 1
ATOM 1227 N N . LEU A 1 165 ? -6.5 11.898 4.582 1 98.94 165 LEU A N 1
ATOM 1228 C CA . LEU A 1 165 ? -7.047 12.68 5.688 1 98.94 165 LEU A CA 1
ATOM 1229 C C . LEU A 1 165 ? -8.562 12.523 5.766 1 98.94 165 LEU A C 1
ATOM 1231 O O . LEU A 1 165 ? -9.109 12.312 6.852 1 98.94 165 LEU A O 1
ATOM 1235 N N . ALA A 1 166 ? -9.219 12.609 4.656 1 98.94 166 ALA A N 1
ATOM 1236 C CA . ALA A 1 166 ? -10.672 12.461 4.617 1 98.94 166 ALA A CA 1
ATOM 1237 C C . ALA A 1 166 ? -11.094 11.102 5.164 1 98.94 166 ALA A C 1
ATOM 1239 O O . ALA A 1 166 ? -12.031 11.016 5.957 1 98.94 166 ALA A O 1
ATOM 1240 N N . GLN A 1 167 ? -10.43 10.125 4.762 1 98.88 167 GLN A N 1
ATOM 1241 C CA . GLN A 1 167 ? -10.758 8.773 5.199 1 98.88 167 GLN A CA 1
ATOM 1242 C C . GLN A 1 167 ? -10.586 8.625 6.707 1 98.88 167 GLN A C 1
ATOM 1244 O O . GLN A 1 167 ? -11.438 8.039 7.375 1 98.88 167 GLN A O 1
ATOM 1249 N N . VAL A 1 168 ? -9.508 9.141 7.238 1 98.88 168 VAL A N 1
ATOM 1250 C CA . VAL A 1 168 ? -9.227 9.031 8.664 1 98.88 168 VAL A CA 1
ATOM 1251 C C . VAL A 1 168 ? -10.266 9.828 9.453 1 98.88 168 VAL A C 1
ATOM 1253 O O . VAL A 1 168 ? -10.75 9.367 10.492 1 98.88 168 VAL A O 1
ATOM 1256 N N . ILE A 1 169 ? -10.617 10.945 8.961 1 98.81 169 ILE A N 1
ATOM 1257 C CA . ILE A 1 169 ? -11.594 11.805 9.625 1 98.81 169 ILE A CA 1
ATOM 1258 C C . ILE A 1 169 ? -12.969 11.141 9.594 1 98.81 169 ILE A C 1
ATOM 1260 O O . ILE A 1 169 ? -13.695 11.148 10.594 1 98.81 169 ILE A O 1
ATOM 1264 N N . ASP A 1 170 ? -13.328 10.523 8.477 1 98.44 170 ASP A N 1
ATOM 1265 C CA . ASP A 1 170 ? -14.586 9.789 8.391 1 98.44 170 ASP A CA 1
ATOM 1266 C C . ASP A 1 170 ? -14.617 8.633 9.391 1 98.44 170 ASP A C 1
ATOM 1268 O O . ASP A 1 170 ? -15.648 8.375 10.016 1 98.44 170 ASP A O 1
ATOM 1272 N N . HIS A 1 171 ? -13.531 7.988 9.453 1 98.56 171 HIS A N 1
ATOM 1273 C CA . HIS A 1 171 ? -13.43 6.918 10.445 1 98.56 171 HIS A CA 1
ATOM 1274 C C . HIS A 1 171 ? -13.656 7.445 11.852 1 98.56 171 HIS A C 1
ATOM 1276 O O . HIS A 1 171 ? -14.406 6.844 12.633 1 98.56 171 HIS A O 1
ATOM 1282 N N . ALA A 1 172 ? -13.039 8.5 12.172 1 98.31 172 ALA A N 1
ATOM 1283 C CA . ALA A 1 172 ? -13.164 9.109 13.492 1 98.31 172 ALA A CA 1
ATOM 1284 C C . ALA A 1 172 ? -14.609 9.5 13.781 1 98.31 172 ALA A C 1
ATOM 1286 O O . ALA A 1 172 ? -15.094 9.328 14.898 1 98.31 172 ALA A O 1
ATOM 1287 N N . ARG A 1 173 ? -15.281 10.008 12.766 1 97.12 173 ARG A N 1
ATOM 1288 C CA . ARG A 1 173 ? -16.672 10.398 12.922 1 97.12 173 ARG A CA 1
ATOM 1289 C C . ARG A 1 173 ? -17.562 9.195 13.219 1 97.12 173 ARG A C 1
ATOM 1291 O O . ARG A 1 173 ? -18.484 9.281 14.023 1 97.12 173 ARG A O 1
ATOM 1298 N N . THR A 1 174 ? -17.219 8.125 12.617 1 97.06 174 THR A N 1
ATOM 1299 C CA . THR A 1 174 ? -18.047 6.934 12.711 1 97.06 174 THR A CA 1
ATOM 1300 C C . THR A 1 174 ? -17.75 6.168 14 1 97.06 174 THR A C 1
ATOM 1302 O O . THR A 1 174 ? -18.656 5.645 14.648 1 97.06 174 THR A O 1
ATOM 1305 N N . HIS A 1 175 ? -16.516 6.211 14.422 1 97.88 175 HIS A N 1
ATOM 1306 C CA . HIS A 1 175 ? -16.125 5.285 15.477 1 97.88 175 HIS A CA 1
ATOM 1307 C C . HIS A 1 175 ? -15.695 6.027 16.734 1 97.88 175 HIS A C 1
ATOM 1309 O O . HIS A 1 175 ? -15.438 5.41 17.766 1 97.88 175 HIS A O 1
ATOM 1315 N N . ALA A 1 176 ? -15.539 7.316 16.625 1 96.88 176 ALA A N 1
ATOM 1316 C CA . ALA A 1 176 ? -15.109 8.172 17.734 1 96.88 176 ALA A CA 1
ATOM 1317 C C . ALA A 1 176 ? -13.711 7.785 18.203 1 96.88 176 ALA A C 1
ATOM 1319 O O . ALA A 1 176 ? -13.406 7.898 19.406 1 96.88 176 ALA A O 1
ATOM 1320 N N . GLU A 1 177 ? -12.977 7.227 17.312 1 98.19 177 GLU A N 1
ATOM 1321 C CA . GLU A 1 177 ? -11.578 6.875 17.547 1 98.19 177 GLU A CA 1
ATOM 1322 C C . GLU A 1 177 ? -10.773 6.922 16.25 1 98.19 177 GLU A C 1
ATOM 1324 O O . GLU A 1 177 ? -11.336 6.922 15.156 1 98.19 177 GLU A O 1
ATOM 1329 N N . LEU A 1 178 ? -9.461 6.996 16.453 1 98.56 178 LEU A N 1
ATOM 1330 C CA . LEU A 1 178 ? -8.555 6.988 15.312 1 98.56 178 LEU A CA 1
ATOM 1331 C C . LEU A 1 178 ? -7.773 5.684 15.242 1 98.56 178 LEU A C 1
ATOM 1333 O O . LEU A 1 178 ? -7.336 5.164 16.266 1 98.56 178 LEU A O 1
ATOM 1337 N N . PRO A 1 179 ? -7.605 5.18 14.055 1 98.62 179 PRO A N 1
ATOM 1338 C CA . PRO A 1 179 ? -6.645 4.078 13.953 1 98.62 179 PRO A CA 1
ATOM 1339 C C . PRO A 1 179 ? -5.238 4.48 14.391 1 98.62 179 PRO A C 1
ATOM 1341 O O . PRO A 1 179 ? -4.859 5.648 14.266 1 98.62 179 PRO A O 1
ATOM 1344 N N . ALA A 1 180 ? -4.504 3.521 14.93 1 98.75 180 ALA A N 1
ATOM 1345 C CA . ALA A 1 180 ? -3.18 3.83 15.469 1 98.75 180 ALA A CA 1
ATOM 1346 C C . ALA A 1 180 ? -2.277 2.602 15.438 1 98.75 180 ALA A C 1
ATOM 1348 O O . A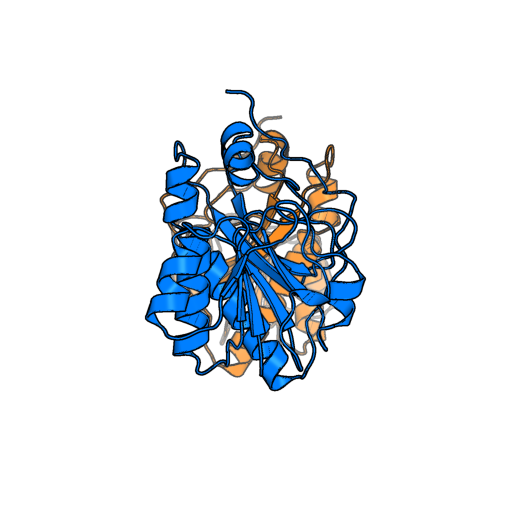LA A 1 180 ? -2.518 1.631 16.156 1 98.75 180 ALA A O 1
ATOM 1349 N N . GLN A 1 181 ? -1.342 2.643 14.617 1 98.62 181 GLN A N 1
ATOM 1350 C CA . GLN A 1 181 ? -0.338 1.586 14.547 1 98.62 181 GLN A CA 1
ATOM 1351 C C . GLN A 1 181 ? 1.064 2.145 14.773 1 98.62 181 GLN A C 1
ATOM 1353 O O . GLN A 1 181 ? 1.515 3.023 14.039 1 98.62 181 GLN A O 1
ATOM 1358 N N . PRO A 1 182 ? 1.82 1.598 15.773 1 98.62 182 PRO A N 1
ATOM 1359 C CA . PRO A 1 182 ? 3.174 2.111 15.992 1 98.62 182 PRO A CA 1
ATOM 1360 C C . PRO A 1 182 ? 4.07 1.952 14.766 1 98.62 182 PRO A C 1
ATOM 1362 O O . PRO A 1 182 ? 3.936 0.98 14.016 1 98.62 182 PRO A O 1
ATOM 1365 N N . GLN A 1 183 ? 4.887 2.863 14.531 1 98.62 183 GLN A N 1
ATOM 1366 C CA . GLN A 1 183 ? 5.883 2.75 13.469 1 98.62 183 GLN A CA 1
ATOM 1367 C C . GLN A 1 183 ? 6.953 1.723 13.82 1 98.62 183 GLN A C 1
ATOM 1369 O O . GLN A 1 183 ? 7.297 1.558 14.992 1 98.62 183 GLN A O 1
ATOM 1374 N N . ASP A 1 184 ? 7.445 1.044 12.883 1 98.12 184 ASP A N 1
ATOM 1375 C CA . ASP A 1 184 ? 8.586 0.147 13.07 1 98.12 184 ASP A CA 1
ATOM 1376 C C . ASP A 1 184 ? 9.906 0.893 12.898 1 98.12 184 ASP A C 1
ATOM 1378 O O . ASP A 1 184 ? 10.32 1.181 11.773 1 98.12 184 ASP A O 1
ATOM 1382 N N . GLU A 1 185 ? 10.578 1.09 13.969 1 97.62 185 GLU A N 1
ATOM 1383 C CA . GLU A 1 185 ? 11.75 1.962 14 1 97.62 185 GLU A CA 1
ATOM 1384 C C . GLU A 1 185 ? 12.883 1.4 13.148 1 97.62 185 GLU A C 1
ATOM 1386 O O . GLU A 1 185 ? 13.805 2.129 12.773 1 97.62 185 GLU A O 1
ATOM 1391 N N . ARG A 1 186 ? 12.875 0.057 12.828 1 97.12 186 ARG A N 1
ATOM 1392 C CA . ARG A 1 186 ? 13.914 -0.59 12.031 1 97.12 186 ARG A CA 1
ATOM 1393 C C . ARG A 1 186 ? 13.953 -0.021 10.617 1 97.12 186 ARG A C 1
ATOM 1395 O O . ARG A 1 186 ? 14.953 -0.165 9.914 1 97.12 186 ARG A O 1
ATOM 1402 N N . PHE A 1 187 ? 12.875 0.756 10.203 1 98.19 187 PHE A N 1
ATOM 1403 C CA . PHE A 1 187 ? 12.789 1.218 8.82 1 98.19 187 PHE A CA 1
ATOM 1404 C C . PHE A 1 187 ? 12.867 2.738 8.75 1 98.19 187 PHE A C 1
ATOM 1406 O O . PHE A 1 187 ? 12.664 3.326 7.688 1 98.19 187 PHE A O 1
ATOM 1413 N N . ALA A 1 188 ? 13.133 3.373 9.883 1 97.88 188 ALA A N 1
ATOM 1414 C CA . ALA A 1 188 ? 13.156 4.832 9.938 1 97.88 188 ALA A CA 1
ATOM 1415 C C . ALA A 1 188 ? 14.398 5.387 9.242 1 97.88 188 ALA A C 1
ATOM 1417 O O . ALA A 1 188 ? 15.492 4.828 9.367 1 97.88 188 ALA A O 1
ATOM 1418 N N . THR A 1 189 ? 14.164 6.32 8.375 1 97.5 189 THR A N 1
ATOM 1419 C CA . THR A 1 189 ? 15.242 7.133 7.812 1 97.5 189 THR A CA 1
ATOM 1420 C C . THR A 1 189 ? 14.922 8.617 7.953 1 97.5 189 THR A C 1
ATOM 1422 O O . THR A 1 189 ? 13.812 8.992 8.336 1 97.5 189 THR A O 1
ATOM 1425 N N . ARG A 1 190 ? 15.891 9.461 7.711 1 96.38 190 ARG A N 1
ATOM 1426 C CA . ARG A 1 190 ? 15.727 10.898 7.867 1 96.38 190 ARG A CA 1
ATOM 1427 C C . ARG A 1 190 ? 15.773 11.609 6.516 1 96.38 190 ARG A C 1
ATOM 1429 O O . ARG A 1 190 ? 16.531 11.211 5.629 1 96.38 190 ARG A O 1
ATOM 1436 N N . ALA A 1 191 ? 14.977 12.609 6.441 1 95.69 191 ALA A N 1
ATOM 1437 C CA . ALA A 1 191 ? 14.969 13.484 5.273 1 95.69 191 ALA A CA 1
ATOM 1438 C C . ALA A 1 191 ? 15.195 14.938 5.676 1 95.69 191 ALA A C 1
ATOM 1440 O O . ALA A 1 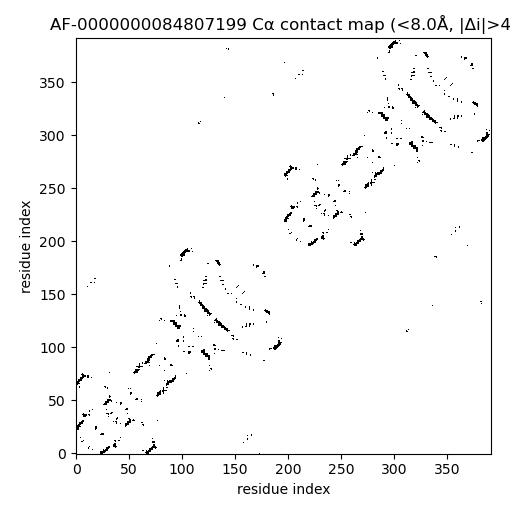191 ? 14.273 15.75 5.617 1 95.69 191 ALA A O 1
ATOM 1441 N N . PRO A 1 192 ? 16.438 15.258 6.004 1 92.94 192 PRO A N 1
ATOM 1442 C CA . PRO A 1 192 ? 16.75 16.641 6.406 1 92.94 192 PRO A CA 1
ATOM 1443 C C . PRO A 1 192 ? 16.688 17.609 5.238 1 92.94 192 PRO A C 1
ATOM 1445 O O . PRO A 1 192 ? 16.641 17.203 4.078 1 92.94 192 PRO A O 1
ATOM 1448 N N . ARG A 1 193 ? 16.641 18.844 5.602 1 90.06 193 ARG A N 1
ATOM 1449 C CA . ARG A 1 193 ? 16.594 19.891 4.59 1 90.06 193 ARG A CA 1
ATOM 1450 C C . ARG A 1 193 ? 17.75 19.75 3.607 1 90.06 193 ARG A C 1
ATOM 1452 O O . ARG A 1 193 ? 18.891 19.5 4.012 1 90.06 193 ARG A O 1
ATOM 1459 N N . THR A 1 194 ? 17.391 19.703 2.311 1 78.75 194 THR A N 1
ATOM 1460 C CA . THR A 1 194 ? 18.422 19.547 1.288 1 78.75 194 THR A CA 1
ATOM 1461 C C . THR A 1 194 ? 19.109 20.891 1.016 1 78.75 194 THR A C 1
ATOM 1463 O O . THR A 1 194 ? 18.453 21.938 1.014 1 78.75 194 THR A O 1
ATOM 1466 N N . THR A 1 195 ? 20.344 21.047 1.432 1 61.91 195 THR A N 1
ATOM 1467 C CA . THR A 1 195 ? 21.109 22.25 1.116 1 61.91 195 THR A CA 1
ATOM 1468 C C . THR A 1 195 ? 21.203 22.453 -0.393 1 61.91 195 THR A C 1
ATOM 1470 O O . THR A 1 195 ? 21.688 21.578 -1.118 1 61.91 195 THR A O 1
ATOM 1473 N N . MET A 1 196 ? 20.266 22.812 -1.096 1 40.72 196 MET A N 1
ATOM 1474 C CA . MET A 1 196 ? 20.828 23.266 -2.365 1 40.72 196 MET A CA 1
ATOM 1475 C C . MET A 1 196 ? 21.766 24.453 -2.158 1 40.72 196 MET A C 1
ATOM 1477 O O . MET A 1 196 ? 21.547 25.266 -1.258 1 40.72 196 MET A O 1
ATOM 1481 N N . MET B 1 1 ? -16.875 -23.516 -4.051 1 95.88 1 MET B N 1
ATOM 1482 C CA . MET B 1 1 ? -15.914 -23.109 -5.07 1 95.88 1 MET B CA 1
ATOM 1483 C C . MET B 1 1 ? -14.898 -24.219 -5.324 1 95.88 1 MET B C 1
ATOM 1485 O O . MET B 1 1 ? -14.422 -24.859 -4.383 1 95.88 1 MET B O 1
ATOM 1489 N N . ARG B 1 2 ? -14.594 -24.516 -6.559 1 98.5 2 ARG B N 1
ATOM 1490 C CA . ARG B 1 2 ? -13.664 -25.562 -6.984 1 98.5 2 ARG B CA 1
ATOM 1491 C C . ARG B 1 2 ? -12.414 -24.953 -7.617 1 98.5 2 ARG B C 1
ATOM 1493 O O . ARG B 1 2 ? -12.508 -24.219 -8.602 1 98.5 2 ARG B O 1
ATOM 1500 N N . ILE B 1 3 ? -11.227 -25.344 -7.039 1 98.88 3 ILE B N 1
ATOM 1501 C CA . ILE B 1 3 ? -10 -24.719 -7.496 1 98.88 3 ILE B CA 1
ATOM 1502 C C . ILE B 1 3 ? -9.031 -25.781 -8.008 1 98.88 3 ILE B C 1
ATOM 1504 O O . ILE B 1 3 ? -8.766 -26.766 -7.312 1 98.88 3 ILE B O 1
ATOM 1508 N N . THR B 1 4 ? -8.578 -25.625 -9.258 1 98.94 4 THR B N 1
ATOM 1509 C CA . THR B 1 4 ? -7.387 -26.344 -9.695 1 98.94 4 THR B CA 1
ATOM 1510 C C . THR B 1 4 ? -6.125 -25.578 -9.305 1 98.94 4 THR B C 1
ATOM 1512 O O . THR B 1 4 ? -5.953 -24.422 -9.688 1 98.94 4 THR B O 1
ATOM 1515 N N . LEU B 1 5 ? -5.293 -26.219 -8.531 1 98.94 5 LEU B N 1
ATOM 1516 C CA . LEU B 1 5 ? -4.051 -25.594 -8.078 1 98.94 5 LEU B CA 1
ATOM 1517 C C . LEU B 1 5 ? -2.879 -26.031 -8.953 1 98.94 5 LEU B C 1
ATOM 1519 O O . LEU B 1 5 ? -2.633 -27.219 -9.125 1 98.94 5 LEU B O 1
ATOM 1523 N N . VAL B 1 6 ? -2.215 -25.031 -9.555 1 98.88 6 VAL B N 1
ATOM 1524 C CA . VAL B 1 6 ? -1.01 -25.266 -10.352 1 98.88 6 VAL B CA 1
ATOM 1525 C C . VAL B 1 6 ? 0.201 -24.672 -9.625 1 98.88 6 VAL B C 1
ATOM 1527 O O . VAL B 1 6 ? 0.208 -23.5 -9.266 1 98.88 6 VAL B O 1
ATOM 1530 N N . GLY B 1 7 ? 1.167 -25.5 -9.367 1 98.5 7 GLY B N 1
ATOM 1531 C CA . GLY B 1 7 ? 2.266 -24.875 -8.656 1 98.5 7 GLY B CA 1
ATOM 1532 C C . GLY B 1 7 ? 3.359 -25.844 -8.266 1 98.5 7 GLY B C 1
ATOM 1533 O O . GLY B 1 7 ? 3.568 -26.859 -8.938 1 98.5 7 GLY B O 1
ATOM 1534 N N . SER B 1 8 ? 4.195 -25.422 -7.297 1 98.25 8 SER B N 1
ATOM 1535 C CA . SER B 1 8 ? 5.34 -26.219 -6.887 1 98.25 8 SER B CA 1
ATOM 1536 C C . SER B 1 8 ? 5.891 -25.766 -5.543 1 98.25 8 SER B C 1
ATOM 1538 O O . SER B 1 8 ? 5.492 -24.719 -5.027 1 98.25 8 SER B O 1
ATOM 1540 N N . ARG B 1 9 ? 6.695 -26.594 -4.953 1 98 9 ARG B N 1
ATOM 1541 C CA . ARG B 1 9 ? 7.582 -26.281 -3.84 1 98 9 ARG B CA 1
ATOM 1542 C C . ARG B 1 9 ? 6.789 -25.859 -2.605 1 98 9 ARG B C 1
ATOM 1544 O O . ARG B 1 9 ? 5.664 -26.328 -2.4 1 98 9 ARG B O 1
ATOM 1551 N N . HIS B 1 10 ? 7.457 -25.266 -1.754 1 98.38 10 HIS B N 1
ATOM 1552 C CA . HIS B 1 10 ? 6.906 -24.969 -0.438 1 98.38 10 HIS B CA 1
ATOM 1553 C C . HIS B 1 10 ? 5.73 -24 -0.54 1 98.38 10 HIS B C 1
ATOM 1555 O O . HIS B 1 10 ? 4.746 -24.125 0.19 1 98.38 10 HIS B O 1
ATOM 1561 N N . PHE B 1 11 ? 5.82 -23.078 -1.457 1 98.81 11 PHE B N 1
ATOM 1562 C CA . PHE B 1 11 ? 4.738 -22.109 -1.58 1 98.81 11 PHE B CA 1
ATOM 1563 C C . PHE B 1 11 ? 3.473 -22.781 -2.104 1 98.81 11 PHE B C 1
ATOM 1565 O O . PHE B 1 11 ? 2.367 -22.453 -1.657 1 98.81 11 PHE B O 1
ATOM 1572 N N . GLY B 1 12 ? 3.645 -23.656 -3.045 1 98.81 12 GLY B N 1
ATOM 1573 C CA . GLY B 1 12 ? 2.504 -24.438 -3.498 1 98.81 12 GLY B CA 1
ATOM 1574 C C . GLY B 1 12 ? 1.843 -25.234 -2.387 1 98.81 12 GLY B C 1
ATOM 1575 O O . GLY B 1 12 ? 0.614 -25.266 -2.283 1 98.81 12 GLY B O 1
ATOM 1576 N N . VAL B 1 13 ? 2.639 -25.812 -1.558 1 98.94 13 VAL B N 1
ATOM 1577 C CA . VAL B 1 13 ? 2.123 -26.609 -0.447 1 98.94 13 VAL B CA 1
ATOM 1578 C C . VAL B 1 13 ? 1.37 -25.703 0.527 1 98.94 13 VAL B C 1
ATOM 1580 O O . VAL B 1 13 ? 0.265 -26.031 0.963 1 98.94 13 VAL B O 1
ATOM 1583 N N . ALA B 1 14 ? 1.958 -24.594 0.831 1 98.94 14 ALA B N 1
ATOM 1584 C CA . ALA B 1 14 ? 1.31 -23.656 1.738 1 98.94 14 ALA B CA 1
ATOM 1585 C C . ALA B 1 14 ? -0.028 -23.188 1.175 1 98.94 14 ALA B C 1
ATOM 1587 O O . ALA B 1 14 ? -0.997 -23.016 1.918 1 98.94 14 ALA B O 1
ATOM 1588 N N . THR B 1 15 ? -0.063 -22.953 -0.125 1 98.94 15 THR B N 1
ATOM 1589 C CA . THR B 1 15 ? -1.302 -22.562 -0.781 1 98.94 15 THR B CA 1
ATOM 1590 C C . THR B 1 15 ? -2.352 -23.656 -0.681 1 98.94 15 THR B C 1
ATOM 1592 O O . THR B 1 15 ? -3.512 -23.391 -0.36 1 98.94 15 THR B O 1
ATOM 1595 N N . LEU B 1 16 ? -1.952 -24.891 -0.907 1 98.94 16 LEU B N 1
ATOM 1596 C CA . LEU B 1 16 ? -2.854 -26.031 -0.784 1 98.94 16 LEU B CA 1
ATOM 1597 C C . LEU B 1 16 ? -3.436 -26.109 0.624 1 98.94 16 LEU B C 1
ATOM 1599 O O . LEU B 1 16 ? -4.645 -26.281 0.79 1 98.94 16 LEU B O 1
ATOM 1603 N N . GLU B 1 17 ? -2.553 -25.984 1.589 1 98.81 17 GLU B N 1
ATOM 1604 C CA . GLU B 1 17 ? -2.986 -26.062 2.98 1 98.81 17 GLU B CA 1
ATOM 1605 C C . GLU B 1 17 ? -3.973 -24.938 3.312 1 98.81 17 GLU B C 1
ATOM 1607 O O . GLU B 1 17 ? -4.965 -25.172 4.012 1 98.81 17 GLU B O 1
ATOM 1612 N N . MET B 1 18 ? -3.676 -23.766 2.846 1 98.88 18 MET B N 1
ATOM 1613 C CA . MET B 1 18 ? -4.582 -22.625 3.045 1 98.88 18 MET B CA 1
ATOM 1614 C C . MET B 1 18 ? -5.949 -22.922 2.426 1 98.88 18 MET B C 1
ATOM 1616 O O . MET B 1 18 ? -6.98 -22.703 3.061 1 98.88 18 MET B O 1
ATOM 1620 N N . LEU B 1 19 ? -5.98 -23.438 1.208 1 98.81 19 LEU B N 1
ATOM 1621 C CA . LEU B 1 19 ? -7.234 -23.75 0.535 1 98.81 19 LEU B CA 1
ATOM 1622 C C . LEU B 1 19 ? -8.031 -24.781 1.327 1 98.81 19 LEU B C 1
ATOM 1624 O O . LEU B 1 19 ? -9.234 -24.594 1.557 1 98.81 19 LEU B O 1
ATOM 1628 N N . ARG B 1 20 ? -7.391 -25.797 1.771 1 98.25 20 ARG B N 1
ATOM 1629 C CA . ARG B 1 20 ? -8.055 -26.875 2.502 1 98.25 20 ARG B CA 1
ATOM 1630 C C . ARG B 1 20 ? -8.594 -26.375 3.838 1 98.25 20 ARG B C 1
ATOM 1632 O O . ARG B 1 20 ? -9.703 -26.734 4.234 1 98.25 20 ARG B O 1
ATOM 1639 N N . SER B 1 21 ? -7.809 -25.594 4.477 1 97.94 21 SER B N 1
ATOM 1640 C CA . SER B 1 21 ? -8.219 -25.062 5.773 1 97.94 21 SER B CA 1
ATOM 1641 C C . SER B 1 21 ? -9.445 -24.172 5.645 1 97.94 21 SER B C 1
ATOM 1643 O O . SER B 1 21 ? -10.188 -23.984 6.613 1 97.94 21 SER B O 1
ATOM 1645 N N . ARG B 1 22 ? -9.719 -23.719 4.445 1 97 22 ARG B N 1
ATOM 1646 C CA . ARG B 1 22 ? -10.836 -22.812 4.211 1 97 22 ARG B CA 1
ATOM 1647 C C . ARG B 1 22 ? -12.023 -23.562 3.613 1 97 22 ARG B C 1
ATOM 1649 O O . ARG B 1 22 ? -13 -22.953 3.178 1 97 22 ARG B O 1
ATOM 1656 N N . GLY B 1 23 ? -11.875 -24.828 3.541 1 97.19 23 GLY B N 1
ATOM 1657 C CA . GLY B 1 23 ? -12.953 -25.672 3.047 1 97.19 23 GLY B CA 1
ATOM 1658 C C . GLY B 1 23 ? -13.148 -25.562 1.546 1 97.19 23 GLY B C 1
ATOM 1659 O O . GLY B 1 23 ? -14.25 -25.812 1.038 1 97.19 23 GLY B O 1
ATOM 1660 N N . ILE B 1 24 ? -12.141 -25.141 0.893 1 98.12 24 ILE B N 1
ATOM 1661 C CA . ILE B 1 24 ? -12.211 -25.016 -0.559 1 98.12 24 ILE B CA 1
ATOM 1662 C C . ILE B 1 24 ? -11.891 -26.359 -1.214 1 98.12 24 ILE B C 1
ATOM 1664 O O . ILE B 1 24 ? -10.922 -27.016 -0.84 1 98.12 24 ILE B O 1
ATOM 1668 N N . ALA B 1 25 ? -12.75 -26.734 -2.15 1 98.44 25 ALA B N 1
ATOM 1669 C CA . ALA B 1 25 ? -12.516 -27.984 -2.873 1 98.44 25 ALA B CA 1
ATOM 1670 C C . ALA B 1 25 ? -11.359 -27.844 -3.855 1 98.44 25 ALA B C 1
ATOM 1672 O O . ALA B 1 25 ? -11.32 -26.891 -4.645 1 98.44 25 ALA B O 1
ATOM 1673 N N . VAL B 1 26 ? -10.445 -28.75 -3.777 1 98.88 26 VAL B N 1
ATOM 1674 C CA . VAL B 1 26 ? -9.328 -28.812 -4.711 1 98.88 26 VAL B CA 1
ATOM 1675 C C . VAL B 1 26 ? -9.352 -30.156 -5.445 1 98.88 26 VAL B C 1
ATOM 1677 O O . VAL B 1 26 ? -8.664 -31.109 -5.043 1 98.88 26 VAL B O 1
ATOM 1680 N N . PRO B 1 27 ? -10.039 -30.188 -6.504 1 98.81 27 PRO B N 1
ATOM 1681 C CA . PRO B 1 27 ? -10.211 -31.469 -7.195 1 98.81 27 PRO B CA 1
ATOM 1682 C C . PRO B 1 27 ? -8.93 -31.953 -7.871 1 98.81 27 PRO B C 1
ATOM 1684 O O . PRO B 1 27 ? -8.797 -33.156 -8.18 1 98.81 27 PRO B O 1
ATOM 1687 N N . ARG B 1 28 ? -8.016 -31 -8.133 1 98.88 28 ARG B N 1
ATOM 1688 C CA . ARG B 1 28 ? -6.805 -31.391 -8.844 1 98.88 28 ARG B CA 1
ATOM 1689 C C . ARG B 1 28 ? -5.652 -30.438 -8.539 1 98.88 28 ARG B C 1
ATOM 1691 O O . ARG B 1 28 ? -5.852 -29.234 -8.453 1 98.88 28 ARG B O 1
ATOM 1698 N N . VAL B 1 29 ? -4.523 -31.047 -8.391 1 98.94 29 VAL B N 1
ATOM 1699 C CA . VAL B 1 29 ? -3.256 -30.312 -8.352 1 98.94 29 VAL B CA 1
ATOM 1700 C C . VAL B 1 29 ? -2.445 -30.641 -9.609 1 98.94 29 VAL B C 1
ATOM 1702 O O . VAL B 1 29 ? -2.32 -31.797 -9.992 1 98.94 29 VAL B O 1
ATOM 1705 N N . VAL B 1 30 ? -1.952 -29.625 -10.281 1 98.94 30 VAL B N 1
ATOM 1706 C CA . VAL B 1 30 ? -1.133 -29.781 -11.477 1 98.94 30 VAL B CA 1
ATOM 1707 C C . VAL B 1 30 ? 0.306 -29.359 -11.172 1 98.94 30 VAL B C 1
ATOM 1709 O O . VAL B 1 30 ? 0.546 -28.281 -10.633 1 98.94 30 VAL B O 1
ATOM 1712 N N . VAL B 1 31 ? 1.249 -30.219 -11.492 1 98.75 31 VAL B N 1
ATOM 1713 C CA . VAL B 1 31 ? 2.656 -29.953 -11.211 1 98.75 31 VAL B CA 1
ATOM 1714 C C . VAL B 1 31 ? 3.496 -30.234 -12.453 1 98.75 31 VAL B C 1
ATOM 1716 O O . VAL B 1 31 ? 3.1 -31.016 -13.32 1 98.75 31 VAL B O 1
ATOM 1719 N N . ALA B 1 32 ? 4.68 -29.578 -12.516 1 97.88 32 ALA B N 1
ATOM 1720 C CA . ALA B 1 32 ? 5.613 -29.828 -13.609 1 97.88 32 ALA B CA 1
ATOM 1721 C C . ALA B 1 32 ? 6.422 -31.094 -13.367 1 97.88 32 ALA B C 1
ATOM 1723 O O . ALA B 1 32 ? 6.863 -31.75 -14.312 1 97.88 32 ALA B O 1
ATOM 1724 N N . ASP B 1 33 ? 6.621 -31.391 -12.094 1 97.38 33 ASP B N 1
ATOM 1725 C CA . ASP B 1 33 ? 7.441 -32.531 -11.656 1 97.38 33 ASP B CA 1
ATOM 1726 C C . ASP B 1 33 ? 6.691 -33.375 -10.648 1 97.38 33 ASP B C 1
ATOM 1728 O O . ASP B 1 33 ? 6.355 -32.938 -9.555 1 97.38 33 ASP B O 1
ATOM 1732 N N . GLY B 1 34 ? 6.531 -34.656 -10.961 1 97.38 34 GLY B N 1
ATOM 1733 C CA . GLY B 1 34 ? 5.777 -35.562 -10.117 1 97.38 34 GLY B CA 1
ATOM 1734 C C . GLY B 1 34 ? 6.418 -35.812 -8.766 1 97.38 34 GLY B C 1
ATOM 1735 O O . GLY B 1 34 ? 5.766 -36.281 -7.836 1 97.38 34 GLY B O 1
ATOM 1736 N N . GLY B 1 35 ? 7.664 -35.531 -8.625 1 97.94 35 GLY B N 1
ATOM 1737 C CA . GLY B 1 35 ? 8.375 -35.688 -7.363 1 97.94 35 GLY B CA 1
ATOM 1738 C C . GLY B 1 35 ? 8.414 -34.406 -6.531 1 97.94 35 GLY B C 1
ATOM 1739 O O . GLY B 1 35 ? 9.062 -34.375 -5.488 1 97.94 35 GLY B O 1
ATOM 1740 N N . ASP B 1 36 ? 7.73 -33.406 -6.977 1 97.94 36 ASP B N 1
ATOM 1741 C CA . ASP B 1 36 ? 7.727 -32.125 -6.289 1 97.94 36 ASP B CA 1
ATOM 1742 C C . ASP B 1 36 ? 7.004 -32.219 -4.945 1 97.94 36 ASP B C 1
ATOM 1744 O O . ASP B 1 36 ? 6.07 -33 -4.793 1 97.94 36 ASP B O 1
ATOM 1748 N N . ARG B 1 37 ? 7.359 -31.344 -3.986 1 98.38 37 ARG B N 1
ATOM 1749 C CA . ARG B 1 37 ? 6.781 -31.281 -2.648 1 98.38 37 ARG B CA 1
ATOM 1750 C C . ARG B 1 37 ? 5.266 -31.109 -2.717 1 98.38 37 ARG B C 1
ATOM 1752 O O . ARG B 1 37 ? 4.535 -31.688 -1.902 1 98.38 37 ARG B O 1
ATOM 1759 N N . LEU B 1 38 ? 4.824 -30.375 -3.631 1 98.81 38 LEU B N 1
ATOM 1760 C CA . LEU B 1 38 ? 3.389 -30.141 -3.764 1 98.81 38 LEU B CA 1
ATOM 1761 C C . LEU B 1 38 ? 2.672 -31.406 -4.215 1 98.81 38 LEU B C 1
ATOM 1763 O O . LEU B 1 38 ? 1.588 -31.734 -3.719 1 98.81 38 LEU B O 1
ATOM 1767 N N . ALA B 1 39 ? 3.252 -32.094 -5.164 1 98.75 39 ALA B N 1
ATOM 1768 C CA . ALA B 1 39 ? 2.672 -33.344 -5.605 1 98.75 39 ALA B CA 1
ATOM 1769 C C . ALA B 1 39 ? 2.52 -34.312 -4.438 1 98.75 39 ALA B C 1
ATOM 1771 O O . ALA B 1 39 ? 1.45 -34.906 -4.242 1 98.75 39 ALA B O 1
ATOM 1772 N N . LEU B 1 40 ? 3.541 -34.469 -3.68 1 98.75 40 LEU B N 1
ATOM 1773 C CA . LEU B 1 40 ? 3.541 -35.375 -2.541 1 98.75 40 LEU B CA 1
ATOM 1774 C C . LEU B 1 40 ? 2.479 -34.969 -1.523 1 98.75 40 LEU B C 1
ATOM 1776 O O . LEU B 1 40 ? 1.748 -35.812 -1.014 1 98.75 40 LEU B O 1
ATOM 1780 N N . ALA B 1 41 ? 2.408 -33.688 -1.25 1 98.81 41 ALA B N 1
ATOM 1781 C CA . ALA B 1 41 ? 1.412 -33.188 -0.308 1 98.81 41 ALA B CA 1
ATOM 1782 C C . ALA B 1 41 ? -0.003 -33.469 -0.803 1 98.81 41 ALA B C 1
ATOM 1784 O O . ALA B 1 41 ? -0.875 -33.875 -0.022 1 98.81 41 ALA B O 1
ATOM 1785 N N . ALA B 1 42 ? -0.211 -33.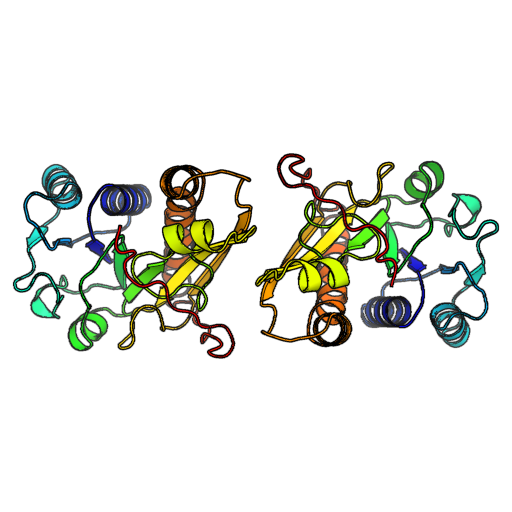25 -2.08 1 98.81 42 ALA B N 1
ATOM 1786 C CA . ALA B 1 42 ? -1.526 -33.5 -2.666 1 98.81 42 ALA B CA 1
ATOM 1787 C C . ALA B 1 42 ? -1.895 -34.969 -2.592 1 98.81 42 ALA B C 1
ATOM 1789 O O . ALA B 1 42 ? -3.01 -35.344 -2.197 1 98.81 42 ALA B O 1
ATOM 1790 N N . GLU B 1 43 ? -0.978 -35.812 -2.908 1 98.62 43 GLU B N 1
ATOM 1791 C CA . GLU B 1 43 ? -1.201 -37.25 -2.848 1 98.62 43 GLU B CA 1
ATOM 1792 C C . GLU B 1 43 ? -1.537 -37.719 -1.427 1 98.62 43 GLU B C 1
ATOM 1794 O O . GLU B 1 43 ? -2.467 -38.5 -1.221 1 98.62 43 GLU B O 1
ATOM 1799 N N . THR B 1 44 ? -0.765 -37.219 -0.541 1 98.38 44 THR B N 1
ATOM 1800 C CA . THR B 1 44 ? -0.983 -37.531 0.864 1 98.38 44 THR B CA 1
ATOM 1801 C C . THR B 1 44 ? -2.383 -37.125 1.306 1 98.38 44 THR B C 1
ATOM 1803 O O . THR B 1 44 ? -3.006 -37.812 2.127 1 98.38 44 THR B O 1
ATOM 1806 N N . ALA B 1 45 ? -2.902 -36.094 0.723 1 98.25 45 ALA B N 1
ATOM 1807 C CA . ALA B 1 45 ? -4.215 -35.562 1.084 1 98.25 45 ALA B CA 1
ATOM 1808 C C . ALA B 1 45 ? -5.32 -36.25 0.275 1 98.25 45 ALA B C 1
ATOM 1810 O O . ALA B 1 45 ? -6.496 -35.875 0.408 1 98.25 45 ALA B O 1
ATOM 1811 N N . GLY B 1 46 ? -4.961 -37.094 -0.625 1 98.38 46 GLY B N 1
ATOM 1812 C CA . GLY B 1 46 ? -5.938 -37.812 -1.439 1 98.38 46 GLY B CA 1
ATOM 1813 C C . GLY B 1 46 ? -6.449 -37 -2.605 1 98.38 46 GLY B C 1
ATOM 1814 O O . GLY B 1 46 ? -7.559 -37.219 -3.09 1 98.38 46 GLY B O 1
ATOM 1815 N N . 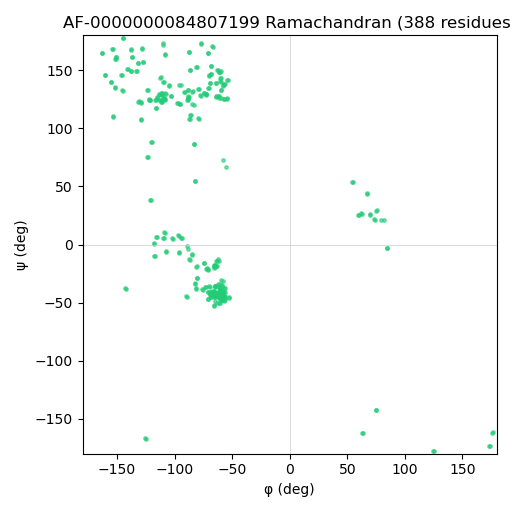ILE B 1 47 ? -5.711 -36.031 -2.99 1 98.81 47 ILE B N 1
ATOM 1816 C CA . ILE B 1 47 ? -6.094 -35.156 -4.094 1 98.81 47 ILE B CA 1
ATOM 1817 C C . ILE B 1 47 ? -5.449 -35.625 -5.387 1 98.81 47 ILE B C 1
ATOM 1819 O O . ILE B 1 47 ? -4.277 -36.031 -5.398 1 98.81 47 ILE B O 1
ATOM 1823 N N . ALA B 1 48 ? -6.199 -35.625 -6.477 1 98.75 48 ALA B N 1
ATOM 1824 C CA . ALA B 1 48 ? -5.676 -36.031 -7.777 1 98.75 48 ALA B CA 1
ATOM 1825 C C . ALA B 1 48 ? -4.512 -35.156 -8.203 1 98.75 48 ALA B C 1
ATOM 1827 O O . ALA B 1 48 ? -4.602 -33.906 -8.117 1 98.75 48 ALA B O 1
ATOM 1828 N N . VAL B 1 49 ? -3.439 -35.781 -8.656 1 98.88 49 VAL B N 1
ATOM 1829 C CA . VAL B 1 49 ? -2.275 -35.062 -9.141 1 98.88 49 VAL B CA 1
ATOM 1830 C C . VAL B 1 49 ? -2.094 -35.281 -10.633 1 98.88 49 VAL B C 1
ATOM 1832 O O . VAL B 1 49 ? -2.146 -36.438 -11.094 1 98.88 49 VAL B O 1
ATOM 1835 N N . THR B 1 50 ? -1.95 -34.281 -11.398 1 98.81 50 THR B N 1
ATOM 1836 C CA . THR B 1 50 ? -1.597 -34.344 -12.812 1 98.81 50 THR B CA 1
ATOM 1837 C C . THR B 1 50 ? -0.196 -33.781 -13.047 1 98.81 50 THR B C 1
ATOM 1839 O O . THR B 1 50 ? 0.104 -32.656 -12.641 1 98.81 50 THR B O 1
ATOM 1842 N N . VAL B 1 51 ? 0.621 -34.562 -13.602 1 98.69 51 VAL B N 1
ATOM 1843 C CA . VAL B 1 51 ? 1.914 -34.062 -14.055 1 98.69 51 VAL B CA 1
ATOM 1844 C C . VAL B 1 51 ? 1.787 -33.531 -15.484 1 98.69 51 VAL B C 1
ATOM 1846 O O . VAL B 1 51 ? 1.344 -34.25 -16.375 1 98.69 51 VAL B O 1
ATOM 1849 N N . GLN B 1 52 ? 2.17 -32.281 -15.68 1 97.94 52 GLN B N 1
ATOM 1850 C CA . GLN B 1 52 ? 2.057 -31.641 -16.984 1 97.94 52 GLN B CA 1
ATOM 1851 C C . GLN B 1 52 ? 2.746 -32.469 -18.078 1 97.94 52 GLN B C 1
ATOM 1853 O O . GLN B 1 52 ? 3.822 -33.031 -17.844 1 97.94 52 GLN B O 1
ATOM 1858 N N . ALA B 1 53 ? 2.127 -32.5 -19.219 1 96.94 53 ALA B N 1
ATOM 1859 C CA . ALA B 1 53 ? 2.76 -33.156 -20.375 1 96.94 53 ALA B CA 1
ATOM 1860 C C . ALA B 1 53 ? 4.008 -32.375 -20.812 1 96.94 53 ALA B C 1
ATOM 1862 O O . ALA B 1 53 ? 5.004 -33 -21.203 1 96.94 53 ALA B O 1
ATOM 1863 N N . SER B 1 54 ? 3.898 -31.094 -20.812 1 96.38 54 SER B N 1
ATOM 1864 C CA . SER B 1 54 ? 5.008 -30.172 -21.047 1 96.38 54 SER B CA 1
ATOM 1865 C C . SER B 1 54 ? 5.293 -29.312 -19.828 1 96.38 54 SER B C 1
ATOM 1867 O O . SER B 1 54 ? 4.41 -28.594 -19.344 1 96.38 54 SER B O 1
ATOM 1869 N N . PRO B 1 55 ? 6.488 -29.359 -19.375 1 93.94 55 PRO B N 1
ATOM 1870 C CA . PRO B 1 55 ? 6.789 -28.641 -18.141 1 93.94 55 PRO B CA 1
ATOM 1871 C C . PRO B 1 55 ? 6.57 -27.141 -18.25 1 93.94 55 PRO B C 1
ATOM 1873 O O . PRO B 1 55 ? 6.449 -26.453 -17.234 1 93.94 55 PRO B O 1
ATOM 1876 N N . LYS B 1 56 ? 6.418 -26.609 -19.438 1 95.5 56 LYS B N 1
ATOM 1877 C CA . LYS B 1 56 ? 6.332 -25.156 -19.609 1 95.5 56 LYS B CA 1
ATOM 1878 C C . LYS B 1 56 ? 4.918 -24.734 -20 1 95.5 56 LYS B C 1
ATOM 1880 O O . LYS B 1 56 ? 4.676 -23.562 -20.266 1 95.5 56 LYS B O 1
ATOM 1885 N N . LEU B 1 57 ? 4.051 -25.688 -20 1 97.31 57 LEU B N 1
ATOM 1886 C CA . LEU B 1 57 ? 2.715 -25.375 -20.484 1 97.31 57 LEU B CA 1
ATOM 1887 C C . LEU B 1 57 ? 1.652 -26.141 -19.719 1 97.31 57 LEU B C 1
ATOM 1889 O O . LEU B 1 57 ? 1.812 -27.344 -19.453 1 97.31 57 LEU B O 1
ATOM 1893 N N . VAL B 1 58 ? 0.664 -25.484 -19.297 1 98.5 58 VAL B N 1
ATOM 1894 C CA . VAL B 1 58 ? -0.542 -26.094 -18.734 1 98.5 58 VAL B CA 1
ATOM 1895 C C . VAL B 1 58 ? -1.699 -25.938 -19.719 1 98.5 58 VAL B C 1
ATOM 1897 O O . VAL B 1 58 ? -2.035 -24.812 -20.109 1 98.5 58 VAL B O 1
ATOM 1900 N N . THR B 1 59 ? -2.312 -27 -20.078 1 98.5 59 THR B N 1
ATOM 1901 C CA . THR B 1 59 ? -3.367 -26.984 -21.094 1 98.5 59 THR B CA 1
ATOM 1902 C C . THR B 1 59 ? -4.727 -27.25 -20.453 1 98.5 59 THR B C 1
ATOM 1904 O O . THR B 1 59 ? -4.805 -27.625 -19.281 1 98.5 59 THR B O 1
ATOM 1907 N N . ALA B 1 60 ? -5.789 -27.125 -21.25 1 98.62 60 ALA B N 1
ATOM 1908 C CA . ALA B 1 60 ? -7.156 -27.297 -20.766 1 98.62 60 ALA B CA 1
ATOM 1909 C C . ALA B 1 60 ? -7.387 -28.703 -20.25 1 98.62 60 ALA B C 1
ATOM 1911 O O . ALA B 1 60 ? -8.141 -28.906 -19.297 1 98.62 60 ALA B O 1
ATOM 1912 N N . ALA B 1 61 ? -6.742 -29.656 -20.875 1 98.38 61 ALA B N 1
ATOM 1913 C CA . ALA B 1 61 ? -6.926 -31.062 -20.5 1 98.38 61 ALA B CA 1
ATOM 1914 C C . ALA B 1 61 ? -6.41 -31.328 -19.094 1 98.38 61 ALA B C 1
ATOM 1916 O O . ALA B 1 61 ? -6.773 -32.312 -18.469 1 98.38 61 ALA B O 1
ATOM 1917 N N . GLU B 1 62 ? -5.609 -30.453 -18.609 1 98.75 62 GLU B N 1
ATOM 1918 C CA . GLU B 1 62 ? -4.98 -30.656 -17.297 1 98.75 62 GLU B CA 1
ATOM 1919 C C . GLU B 1 62 ? -5.77 -29.953 -16.203 1 98.75 62 GLU B C 1
ATOM 1921 O O . GLU B 1 62 ? -5.469 -30.141 -15.016 1 98.75 62 GLU B O 1
ATOM 1926 N N . ILE B 1 63 ? -6.742 -29.203 -16.531 1 98.81 63 ILE B N 1
ATOM 1927 C CA . ILE B 1 63 ? -7.605 -28.516 -15.578 1 98.81 63 ILE B CA 1
ATOM 1928 C C . ILE B 1 63 ? -8.773 -29.438 -15.203 1 98.81 63 ILE B C 1
ATOM 1930 O O . ILE B 1 63 ? -9.391 -30.047 -16.078 1 98.81 63 ILE B O 1
ATOM 1934 N N . ALA B 1 64 ? -9.07 -29.562 -13.93 1 98.88 64 ALA B N 1
ATOM 1935 C CA . ALA B 1 64 ? -10.164 -30.406 -13.469 1 98.88 64 ALA B CA 1
ATOM 1936 C C . ALA B 1 64 ? -11.5 -29.922 -14.023 1 98.88 64 ALA B C 1
ATOM 1938 O O . ALA B 1 64 ? -11.727 -28.719 -14.156 1 98.88 64 ALA B O 1
ATOM 1939 N N . PRO B 1 65 ? -12.422 -30.859 -14.25 1 98.31 65 PRO B N 1
ATOM 1940 C CA . PRO B 1 65 ? -13.766 -30.438 -14.672 1 98.31 65 PRO B CA 1
ATOM 1941 C C . PRO B 1 65 ? -14.461 -29.547 -13.641 1 98.31 65 PRO B C 1
ATOM 1943 O O . PRO B 1 65 ? -14.258 -29.719 -12.43 1 98.31 65 PRO B O 1
ATOM 1946 N N . ASP B 1 66 ? -15.18 -28.531 -14.094 1 98.25 66 ASP B N 1
ATOM 1947 C CA . ASP B 1 66 ? -16.016 -27.656 -13.281 1 98.25 66 ASP B CA 1
ATOM 1948 C C . ASP B 1 66 ? -15.148 -26.766 -12.383 1 98.25 66 ASP B C 1
ATOM 1950 O O . ASP B 1 66 ? -15.578 -26.375 -11.297 1 98.25 66 ASP B O 1
ATOM 1954 N N . THR B 1 67 ? -13.945 -26.531 -12.789 1 98.81 67 THR B N 1
ATOM 1955 C CA . THR B 1 67 ? -13.086 -25.594 -12.055 1 98.81 67 THR B CA 1
ATOM 1956 C C . THR B 1 67 ? -13.664 -24.188 -12.094 1 98.81 67 THR B C 1
ATOM 1958 O O . THR B 1 67 ? -14.016 -23.688 -13.156 1 98.81 67 THR B O 1
ATOM 1961 N N . ASP B 1 68 ? -13.781 -23.625 -10.898 1 98.81 68 ASP B N 1
ATOM 1962 C CA . ASP B 1 68 ? -14.219 -22.219 -10.812 1 98.81 68 ASP B CA 1
ATOM 1963 C C . ASP B 1 68 ? -13.047 -21.266 -11.055 1 98.81 68 ASP B C 1
ATOM 1965 O O . ASP B 1 68 ? -13.203 -20.234 -11.711 1 98.81 68 ASP B O 1
ATOM 1969 N N . LEU B 1 69 ? -11.906 -21.609 -10.57 1 98.88 69 LEU B N 1
ATOM 1970 C CA . LEU B 1 69 ? -10.727 -20.75 -10.586 1 98.88 69 LEU B CA 1
ATOM 1971 C C . LEU B 1 69 ? -9.445 -21.578 -10.609 1 98.88 69 LEU B C 1
ATOM 1973 O O . LEU B 1 69 ? -9.328 -22.562 -9.883 1 98.88 69 LEU B O 1
ATOM 1977 N N . ILE B 1 70 ? -8.531 -21.172 -11.445 1 98.94 70 ILE B N 1
ATOM 1978 C CA . ILE B 1 70 ? -7.18 -21.703 -11.406 1 98.94 70 ILE B CA 1
ATOM 1979 C C . ILE B 1 70 ? -6.305 -20.828 -10.508 1 98.94 70 ILE B C 1
ATOM 1981 O O . ILE B 1 70 ? -6.344 -19.594 -10.609 1 98.94 70 ILE B O 1
ATOM 1985 N N . VAL B 1 71 ? -5.57 -21.406 -9.602 1 98.94 71 VAL B N 1
ATOM 1986 C CA . VAL B 1 71 ? -4.605 -20.672 -8.789 1 98.94 71 VAL B CA 1
ATOM 1987 C C . VAL B 1 71 ? -3.193 -21.172 -9.086 1 98.94 71 VAL B C 1
ATOM 1989 O O . VAL B 1 71 ? -2.904 -22.359 -8.93 1 98.94 71 VAL B O 1
ATOM 1992 N N . ALA B 1 72 ? -2.436 -20.281 -9.57 1 98.81 72 ALA B N 1
ATOM 1993 C CA . ALA B 1 72 ? -1.025 -20.578 -9.812 1 98.81 72 ALA B CA 1
ATOM 1994 C C . ALA B 1 72 ? -0.161 -20.125 -8.641 1 98.81 72 ALA B C 1
ATOM 1996 O O . ALA B 1 72 ? -0.152 -18.953 -8.289 1 98.81 72 ALA B O 1
ATOM 1997 N N . ALA B 1 73 ? 0.549 -21.016 -8.031 1 98.44 73 ALA B N 1
ATOM 1998 C CA . ALA B 1 73 ? 1.41 -20.766 -6.879 1 98.44 73 ALA B CA 1
ATOM 1999 C C . ALA B 1 73 ? 2.812 -21.328 -7.109 1 98.44 73 ALA B C 1
ATOM 2001 O O . ALA B 1 73 ? 3.037 -22.531 -6.977 1 98.44 73 ALA B O 1
ATOM 2002 N N . HIS B 1 74 ? 3.785 -20.375 -7.336 1 96.62 74 HIS B N 1
ATOM 2003 C CA . HIS B 1 74 ? 5.133 -20.781 -7.727 1 96.62 74 HIS B CA 1
ATOM 2004 C C . HIS B 1 74 ? 5.105 -21.672 -8.961 1 96.62 74 HIS B C 1
ATOM 2006 O O . HIS B 1 74 ? 5.676 -22.766 -8.961 1 96.62 74 HIS B O 1
ATOM 2012 N N . CYS B 1 75 ? 4.473 -21.172 -9.961 1 94.5 75 CYS B N 1
ATOM 2013 C CA . CYS B 1 75 ? 4.324 -21.828 -11.258 1 94.5 75 CYS B CA 1
ATOM 2014 C C . CYS B 1 75 ? 5.188 -21.156 -12.312 1 94.5 75 CYS B C 1
ATOM 2016 O O . CYS B 1 75 ? 5.125 -19.938 -12.484 1 94.5 75 CYS B O 1
ATOM 2018 N N . HIS B 1 76 ? 5.941 -21.922 -13.016 1 91 76 HIS B N 1
ATOM 2019 C CA . HIS B 1 76 ? 6.812 -21.375 -14.047 1 91 76 HIS B CA 1
ATOM 2020 C C . HIS B 1 76 ? 6.293 -21.703 -15.445 1 91 76 HIS B C 1
ATOM 2022 O O . HIS B 1 76 ? 6.855 -21.25 -16.438 1 91 76 HIS B O 1
ATOM 2028 N N . ALA B 1 77 ? 5.234 -22.5 -15.484 1 94.38 77 ALA B N 1
ATOM 2029 C CA . ALA B 1 77 ? 4.613 -22.828 -16.766 1 94.38 77 ALA B CA 1
ATOM 2030 C C . ALA B 1 77 ? 3.584 -21.781 -17.172 1 94.38 77 ALA B C 1
ATOM 2032 O O . ALA B 1 77 ? 2.936 -21.172 -16.312 1 94.38 77 ALA B O 1
ATOM 2033 N N . ARG B 1 78 ? 3.418 -21.609 -18.453 1 96.69 78 ARG B N 1
ATOM 2034 C CA . ARG B 1 78 ? 2.318 -20.797 -18.969 1 96.69 78 ARG B CA 1
ATOM 2035 C C . ARG B 1 78 ? 1 -21.562 -18.906 1 96.69 78 ARG B C 1
ATOM 2037 O O . ARG B 1 78 ? 0.922 -22.703 -19.344 1 96.69 78 ARG B O 1
ATOM 2044 N N . VAL B 1 79 ? 0.051 -21 -18.359 1 98.12 79 VAL B N 1
ATOM 2045 C CA . VAL B 1 79 ? -1.31 -21.516 -18.469 1 98.12 79 VAL B CA 1
ATOM 2046 C C . VAL B 1 79 ? -1.971 -20.969 -19.719 1 98.12 79 VAL B C 1
ATOM 2048 O O . VAL B 1 79 ? -2.238 -19.766 -19.812 1 98.12 79 VAL B O 1
ATOM 2051 N N . ASP B 1 80 ? -2.203 -21.797 -20.625 1 97.12 80 ASP B N 1
ATOM 2052 C CA . ASP B 1 80 ? -2.568 -21.266 -21.938 1 97.12 80 ASP B CA 1
ATOM 2053 C C . ASP B 1 80 ? -4.023 -20.797 -21.953 1 97.12 80 ASP B C 1
ATOM 2055 O O . ASP B 1 80 ? -4.75 -20.984 -20.969 1 97.12 80 ASP B O 1
ATOM 2059 N N . ARG B 1 81 ? -4.43 -20.188 -22.969 1 97.81 81 ARG B N 1
ATOM 2060 C CA . ARG B 1 81 ? -5.719 -19.516 -23.078 1 97.81 81 ARG B CA 1
ATOM 2061 C C . ARG B 1 81 ? -6.867 -20.516 -22.906 1 97.81 81 ARG B C 1
ATOM 2063 O O . ARG B 1 81 ? -7.875 -20.188 -22.266 1 97.81 81 ARG B O 1
ATOM 2070 N N . ASP B 1 82 ? -6.766 -21.625 -23.5 1 98.12 82 ASP B N 1
ATOM 2071 C CA . ASP B 1 82 ? -7.82 -22.641 -23.391 1 98.12 82 ASP B CA 1
ATOM 2072 C C . ASP B 1 82 ? -7.957 -23.141 -21.953 1 98.12 82 ASP B C 1
ATOM 2074 O O . ASP B 1 82 ? -9.062 -23.422 -21.5 1 98.12 82 ASP B O 1
ATOM 2078 N N . ALA B 1 83 ? -6.809 -23.328 -21.312 1 98.56 83 ALA B N 1
ATOM 2079 C CA . ALA B 1 83 ? -6.844 -23.719 -19.906 1 98.56 83 ALA B CA 1
ATOM 2080 C C . ALA B 1 83 ? -7.559 -22.656 -19.062 1 98.56 83 ALA B C 1
ATOM 2082 O O . ALA B 1 83 ? -8.414 -23 -18.234 1 98.56 83 ALA B O 1
ATOM 2083 N N . LEU B 1 84 ? -7.238 -21.406 -19.281 1 98.62 84 LEU B N 1
ATOM 2084 C CA . LEU B 1 84 ? -7.883 -20.328 -18.547 1 98.62 84 LEU B CA 1
ATOM 2085 C C . LEU B 1 84 ? -9.383 -20.312 -18.812 1 98.62 84 LEU B C 1
ATOM 2087 O O . LEU B 1 84 ? -10.18 -20.094 -17.906 1 98.62 84 LEU B O 1
ATOM 2091 N N . ALA B 1 85 ? -9.742 -20.609 -20.016 1 98.19 85 ALA B N 1
ATOM 2092 C CA . ALA B 1 85 ? -11.148 -20.594 -20.422 1 98.19 85 ALA B CA 1
ATOM 2093 C C . ALA B 1 85 ? -11.906 -21.766 -19.812 1 98.19 85 ALA B C 1
ATOM 2095 O O . ALA B 1 85 ? -13.141 -21.734 -19.719 1 98.19 85 ALA B O 1
ATOM 2096 N N . ALA B 1 86 ? -11.195 -22.75 -19.422 1 98.31 86 ALA B N 1
ATOM 2097 C CA . ALA B 1 86 ? -11.812 -23.938 -18.844 1 98.31 86 ALA B CA 1
ATOM 2098 C C . ALA B 1 86 ? -12.289 -23.672 -17.422 1 98.31 86 ALA B C 1
ATOM 2100 O O . ALA B 1 86 ? -13.047 -24.453 -16.859 1 98.31 86 ALA B O 1
ATOM 2101 N N . ALA B 1 87 ? -11.844 -22.609 -16.797 1 98.56 87 ALA B N 1
ATOM 2102 C CA . ALA B 1 87 ? -12.258 -22.203 -15.453 1 98.56 87 ALA B CA 1
ATOM 2103 C C . ALA B 1 87 ? -13.211 -21.016 -15.508 1 98.56 87 ALA B C 1
ATOM 2105 O O . ALA B 1 87 ? -12.938 -20.031 -16.203 1 98.56 87 ALA B O 1
ATOM 2106 N N . ARG B 1 88 ? -14.219 -21.047 -14.758 1 98.31 88 ARG B N 1
ATOM 2107 C CA . ARG B 1 88 ? -15.273 -20.047 -14.812 1 98.31 88 ARG B CA 1
ATOM 2108 C C . ARG B 1 88 ? -14.703 -18.641 -14.617 1 98.31 88 ARG B C 1
ATOM 2110 O O . ARG B 1 88 ? -15.102 -17.703 -15.312 1 98.31 88 ARG B O 1
ATOM 2117 N N . LEU B 1 89 ? -13.766 -18.484 -13.703 1 98.69 89 LEU B N 1
ATOM 2118 C CA . LEU B 1 89 ? -13.234 -17.172 -13.336 1 98.69 89 LEU B CA 1
ATOM 2119 C C . LEU B 1 89 ? -11.805 -17.016 -13.836 1 98.69 89 LEU B C 1
ATOM 2121 O O . LEU B 1 89 ? -11.102 -16.078 -13.438 1 98.69 89 LEU B O 1
ATOM 2125 N N . GLY B 1 90 ? -11.328 -17.953 -14.703 1 98.56 90 GLY B N 1
ATOM 2126 C CA . GLY B 1 90 ? -9.961 -17.891 -15.195 1 98.56 90 GLY B CA 1
ATOM 2127 C C . GLY B 1 90 ? -8.938 -18.328 -14.156 1 98.56 90 GLY B C 1
ATOM 2128 O O . GLY B 1 90 ? -9.133 -19.328 -13.469 1 98.56 90 GLY B O 1
ATOM 2129 N N . GLY B 1 91 ? -7.785 -17.578 -14.219 1 98.81 91 GLY B N 1
ATOM 2130 C CA . GLY B 1 91 ? -6.707 -17.938 -13.312 1 98.81 91 GLY B CA 1
ATOM 2131 C C . GLY B 1 91 ? -6.027 -16.734 -12.68 1 98.81 91 GLY B C 1
ATOM 2132 O O . GLY B 1 91 ? -5.938 -15.68 -13.305 1 98.81 91 GLY B O 1
ATOM 2133 N N . ILE B 1 92 ? -5.57 -16.969 -11.5 1 98.94 92 ILE B N 1
ATOM 2134 C CA . ILE B 1 92 ? -4.777 -15.953 -10.828 1 98.94 92 ILE B CA 1
ATOM 2135 C C . ILE B 1 92 ? -3.455 -16.547 -10.352 1 98.94 92 ILE B C 1
ATOM 2137 O O . ILE B 1 92 ? -3.342 -17.766 -10.203 1 98.94 92 ILE B O 1
ATOM 2141 N N . GLY B 1 93 ? -2.516 -15.727 -10.172 1 98.75 93 GLY B N 1
ATOM 2142 C CA . GLY B 1 93 ? -1.229 -16.062 -9.586 1 98.75 93 GLY B CA 1
ATOM 2143 C C . GLY B 1 93 ? -0.72 -15.031 -8.609 1 98.75 93 GLY B C 1
ATOM 2144 O O . GLY B 1 93 ? -1.341 -13.977 -8.438 1 98.75 93 GLY B O 1
ATOM 2145 N N . TYR B 1 94 ? 0.294 -15.414 -7.891 1 98.88 94 TYR B N 1
ATOM 2146 C CA . TYR B 1 94 ? 0.96 -14.5 -6.969 1 98.88 94 TYR B CA 1
ATOM 2147 C C . TYR B 1 94 ? 2.35 -14.125 -7.477 1 98.88 94 TYR B C 1
ATOM 2149 O O . TYR B 1 94 ? 3.143 -15.008 -7.824 1 98.88 94 TYR B O 1
ATOM 2157 N N . HIS B 1 95 ? 2.617 -12.859 -7.586 1 98.81 95 HIS B N 1
ATOM 2158 C CA . HIS B 1 95 ? 3.943 -12.367 -7.93 1 98.81 95 HIS B CA 1
ATOM 2159 C C . HIS B 1 95 ? 4.547 -11.562 -6.781 1 98.81 95 HIS B C 1
ATOM 2161 O O . HIS B 1 95 ? 3.92 -10.633 -6.27 1 98.81 95 HIS B O 1
ATOM 2167 N N . PRO B 1 96 ? 5.762 -11.914 -6.34 1 98.69 96 PRO B N 1
ATOM 2168 C CA . PRO B 1 96 ? 6.344 -11.281 -5.156 1 98.69 96 PRO B CA 1
ATOM 2169 C C . PRO B 1 96 ? 7.012 -9.938 -5.469 1 98.69 96 PRO B C 1
ATOM 2171 O O . PRO B 1 96 ? 8.164 -9.719 -5.098 1 98.69 96 PRO B O 1
ATOM 2174 N N . SER B 1 97 ? 6.297 -9.047 -6.066 1 98.75 97 SER B N 1
ATOM 2175 C CA . SER B 1 97 ? 6.641 -7.645 -6.281 1 98.75 97 SER B CA 1
ATOM 2176 C C . SER B 1 97 ? 5.387 -6.785 -6.418 1 98.75 97 SER B C 1
ATOM 2178 O O . SER B 1 97 ? 4.273 -7.309 -6.496 1 98.75 97 SER B O 1
ATOM 2180 N N . LEU B 1 98 ? 5.582 -5.523 -6.375 1 98.75 98 LEU B N 1
ATOM 2181 C CA . LEU B 1 98 ? 4.504 -4.609 -6.727 1 98.75 98 LEU B CA 1
ATOM 2182 C C . LEU B 1 98 ? 4.422 -4.422 -8.242 1 98.75 98 LEU B C 1
ATOM 2184 O O . LEU B 1 98 ? 5 -3.48 -8.781 1 98.75 98 LEU B O 1
ATOM 2188 N N . LEU B 1 99 ? 3.658 -5.355 -8.859 1 98.75 99 LEU B N 1
ATOM 2189 C CA . LEU B 1 99 ? 3.48 -5.242 -10.305 1 98.75 99 LEU B CA 1
ATOM 2190 C C . LEU B 1 99 ? 2.895 -3.885 -10.672 1 98.75 99 LEU B C 1
ATOM 2192 O O . LEU B 1 99 ? 2.059 -3.344 -9.945 1 98.75 99 LEU B O 1
ATOM 2196 N N . PRO B 1 100 ? 3.504 -3.332 -11.82 1 98.62 100 PRO B N 1
ATOM 2197 C CA . PRO B 1 100 ? 4.254 -3.98 -12.898 1 98.62 100 PRO B CA 1
ATOM 2198 C C . PRO B 1 100 ? 5.766 -3.924 -12.68 1 98.62 100 PRO B C 1
ATOM 2200 O O . PRO B 1 100 ? 6.535 -4.297 -13.57 1 98.62 100 PRO B O 1
ATOM 2203 N N . ARG B 1 101 ? 6.211 -3.443 -11.5 1 98.31 101 ARG B N 1
ATOM 2204 C CA . ARG B 1 101 ? 7.648 -3.457 -11.25 1 98.31 101 ARG B CA 1
ATOM 2205 C C . ARG B 1 101 ? 8.156 -4.883 -11.047 1 98.31 101 ARG B C 1
ATOM 2207 O O . ARG B 1 101 ? 7.52 -5.68 -10.352 1 98.31 101 ARG B O 1
ATOM 2214 N N . HIS B 1 102 ? 9.297 -5.234 -11.703 1 98.38 102 HIS B N 1
ATOM 2215 C CA . HIS B 1 102 ? 10.031 -6.484 -11.562 1 98.38 102 HIS B CA 1
ATOM 2216 C C . HIS B 1 102 ? 9.219 -7.664 -12.094 1 98.38 102 HIS B C 1
ATOM 2218 O O . HIS B 1 102 ? 9.141 -8.711 -11.445 1 98.38 102 HIS B O 1
ATOM 2224 N N . ARG B 1 103 ? 8.586 -7.512 -13.242 1 98.06 103 ARG B N 1
ATOM 2225 C CA . ARG B 1 103 ? 8.062 -8.68 -13.945 1 98.06 103 ARG B CA 1
ATOM 2226 C C . ARG B 1 103 ? 9.164 -9.68 -14.258 1 98.06 103 ARG B C 1
ATOM 2228 O O . ARG B 1 103 ? 10.281 -9.289 -14.625 1 98.06 103 ARG B O 1
ATOM 2235 N N . GLY B 1 104 ? 8.859 -10.906 -14.055 1 95.94 104 GLY B N 1
ATOM 2236 C CA . GLY B 1 104 ? 9.844 -11.922 -14.367 1 95.94 104 GLY B CA 1
ATOM 2237 C C . GLY B 1 104 ? 10.156 -12.828 -13.188 1 95.94 104 GLY B C 1
ATOM 2238 O O . GLY B 1 104 ? 9.609 -12.648 -12.094 1 95.94 104 GLY B O 1
ATOM 2239 N N . ILE B 1 105 ? 11.055 -13.75 -13.32 1 94.12 105 ILE B N 1
ATOM 2240 C CA . ILE B 1 105 ? 11.172 -14.922 -12.453 1 94.12 105 ILE B CA 1
ATOM 2241 C C . ILE B 1 105 ? 12.047 -14.578 -11.242 1 94.12 105 ILE B C 1
ATOM 2243 O O . ILE B 1 105 ? 12.07 -15.32 -10.258 1 94.12 105 ILE B O 1
ATOM 2247 N N . ALA B 1 106 ? 12.758 -13.43 -11.25 1 97.19 106 ALA B N 1
ATOM 2248 C CA . ALA B 1 106 ? 13.719 -13.141 -10.188 1 97.19 106 ALA B CA 1
ATOM 2249 C C . ALA B 1 106 ? 13.375 -11.836 -9.477 1 97.19 106 ALA B C 1
ATOM 2251 O O . ALA B 1 106 ? 14.258 -11.062 -9.117 1 97.19 106 ALA B O 1
ATOM 2252 N N . ALA B 1 107 ? 12.117 -11.625 -9.297 1 97.88 107 ALA B N 1
ATOM 2253 C CA . ALA B 1 107 ? 11.617 -10.359 -8.773 1 97.88 107 ALA B CA 1
ATOM 2254 C C . ALA B 1 107 ? 12.25 -10.039 -7.422 1 97.88 107 ALA B C 1
ATOM 2256 O O . ALA B 1 107 ? 12.656 -8.898 -7.172 1 97.88 107 ALA B O 1
ATOM 2257 N N . VAL B 1 108 ? 12.344 -11.023 -6.504 1 98.56 108 VAL B N 1
ATOM 2258 C CA . VAL B 1 108 ? 12.852 -10.766 -5.156 1 98.56 108 VAL B CA 1
ATOM 2259 C C . VAL B 1 108 ? 14.344 -10.445 -5.211 1 98.56 108 VAL B C 1
ATOM 2261 O O . VAL B 1 108 ? 14.805 -9.508 -4.559 1 98.56 108 VAL B O 1
ATOM 2264 N N . GLU B 1 109 ? 15.062 -11.172 -6.008 1 98.31 109 GLU B N 1
ATOM 2265 C CA . GLU B 1 109 ? 16.484 -10.93 -6.188 1 98.31 109 GLU B CA 1
ATOM 2266 C C . GLU B 1 109 ? 16.75 -9.531 -6.738 1 98.31 109 GLU B C 1
ATOM 2268 O O . GLU B 1 109 ? 17.672 -8.836 -6.293 1 98.31 109 GLU B O 1
ATOM 2273 N N . TRP B 1 110 ? 15.977 -9.117 -7.676 1 98.06 110 TRP B N 1
ATOM 2274 C CA . TRP B 1 110 ? 16.156 -7.805 -8.281 1 98.06 110 TRP B CA 1
ATOM 2275 C C . TRP B 1 110 ? 15.797 -6.699 -7.297 1 98.06 110 TRP B C 1
ATOM 2277 O O . TRP B 1 110 ? 16.391 -5.621 -7.312 1 98.06 110 TRP B O 1
ATOM 2287 N N . THR B 1 111 ? 14.781 -6.91 -6.473 1 98.19 111 THR B N 1
ATOM 2288 C CA . THR B 1 111 ? 14.453 -5.973 -5.402 1 98.19 111 THR B CA 1
ATOM 2289 C C . THR B 1 111 ? 15.688 -5.688 -4.543 1 98.19 111 THR B C 1
ATOM 2291 O O . THR B 1 111 ? 15.992 -4.531 -4.254 1 98.19 111 THR B O 1
ATOM 2294 N N . ILE B 1 112 ? 16.391 -6.77 -4.203 1 98.12 112 ILE B N 1
ATOM 2295 C CA . ILE B 1 112 ? 17.578 -6.652 -3.371 1 98.12 112 ILE B CA 1
ATOM 2296 C C . ILE B 1 112 ? 18.703 -6 -4.172 1 98.12 112 ILE B C 1
ATOM 2298 O O . ILE B 1 112 ? 19.375 -5.078 -3.684 1 98.12 112 ILE B O 1
ATOM 2302 N N . ARG B 1 113 ? 18.922 -6.434 -5.344 1 97.31 113 ARG B N 1
ATOM 2303 C CA . ARG B 1 113 ? 20.016 -5.957 -6.195 1 97.31 113 ARG B CA 1
ATOM 2304 C C . ARG B 1 113 ? 19.875 -4.461 -6.461 1 97.31 113 ARG B C 1
ATOM 2306 O O . ARG B 1 113 ? 20.875 -3.738 -6.469 1 97.31 113 ARG B O 1
ATOM 2313 N N . GLU B 1 114 ? 18.688 -3.979 -6.672 1 96.5 114 GLU B N 1
ATOM 2314 C CA . GLU B 1 114 ? 18.469 -2.576 -7.012 1 96.5 114 GLU B CA 1
ATOM 2315 C C . GLU B 1 114 ? 18.391 -1.712 -5.754 1 96.5 114 GLU B C 1
ATOM 2317 O O . GLU B 1 114 ? 18.266 -0.489 -5.844 1 96.5 114 GLU B O 1
ATOM 2322 N N . GLY B 1 115 ? 18.359 -2.373 -4.605 1 96.94 115 GLY B N 1
ATOM 2323 C CA . GLY B 1 115 ? 18.359 -1.636 -3.354 1 96.94 115 GLY B CA 1
ATOM 2324 C C . GLY B 1 115 ? 17 -1.011 -3.039 1 96.94 115 GLY B C 1
ATOM 2325 O O . GLY B 1 115 ? 16.938 0.067 -2.441 1 96.94 115 GLY B O 1
ATOM 2326 N N . ASP B 1 116 ? 15.945 -1.654 -3.508 1 97.25 116 ASP B N 1
ATOM 2327 C CA . ASP B 1 116 ? 14.602 -1.154 -3.234 1 97.25 116 ASP B CA 1
ATOM 2328 C C . ASP B 1 116 ? 14.305 -1.166 -1.735 1 97.25 116 ASP B C 1
ATOM 2330 O O . ASP B 1 116 ? 14.43 -2.203 -1.082 1 97.25 116 ASP B O 1
ATOM 2334 N N . PRO B 1 117 ? 13.875 -0.067 -1.194 1 97.94 117 PRO B N 1
ATOM 2335 C CA . PRO B 1 117 ? 13.523 -0.073 0.226 1 97.94 117 PRO B CA 1
ATOM 2336 C C . PRO B 1 117 ? 12.133 -0.642 0.484 1 97.94 117 PRO B C 1
ATOM 2338 O O . PRO B 1 117 ? 11.781 -0.934 1.631 1 97.94 117 PRO B O 1
ATOM 2341 N N . ILE B 1 118 ? 11.312 -0.676 -0.577 1 98.31 118 ILE B N 1
ATOM 2342 C CA . ILE B 1 118 ? 9.93 -1.146 -0.513 1 98.31 118 ILE B CA 1
ATOM 2343 C C . ILE B 1 118 ? 9.727 -2.273 -1.521 1 98.31 118 ILE B C 1
ATOM 2345 O O . ILE B 1 118 ? 10.203 -2.197 -2.654 1 98.31 118 ILE B O 1
ATOM 2349 N N . ALA B 1 119 ? 9.133 -3.283 -1.083 1 98.5 119 ALA B N 1
ATOM 2350 C CA . ALA B 1 119 ? 8.688 -4.406 -1.907 1 98.5 119 ALA B CA 1
ATOM 2351 C C . ALA B 1 119 ? 7.199 -4.672 -1.722 1 98.5 119 ALA B C 1
ATOM 2353 O O . ALA B 1 119 ? 6.465 -3.812 -1.231 1 98.5 119 ALA B O 1
ATOM 2354 N N . GLY B 1 120 ? 6.727 -5.82 -2.205 1 98.75 120 GLY B N 1
ATOM 2355 C CA . GLY B 1 120 ? 5.34 -6.211 -2.029 1 98.75 120 GLY B CA 1
ATOM 2356 C C . GLY B 1 120 ? 4.977 -7.473 -2.787 1 98.75 120 GLY B C 1
ATOM 2357 O O . GLY B 1 120 ? 5.855 -8.203 -3.254 1 98.75 120 GLY B O 1
ATOM 2358 N N . GLY B 1 121 ? 3.732 -7.715 -2.727 1 98.81 121 GLY B N 1
ATOM 2359 C CA . GLY B 1 121 ? 3.16 -8.844 -3.445 1 98.81 121 GLY B CA 1
ATOM 2360 C C . GLY B 1 121 ? 1.902 -8.477 -4.215 1 98.81 121 GLY B C 1
ATOM 2361 O O . GLY B 1 121 ? 1.164 -7.574 -3.818 1 98.81 121 GLY B O 1
ATOM 2362 N N . THR B 1 122 ? 1.697 -9.164 -5.309 1 98.94 122 THR B N 1
ATOM 2363 C CA . THR B 1 122 ? 0.544 -8.922 -6.172 1 98.94 122 THR B CA 1
ATOM 2364 C C . THR B 1 122 ? -0.153 -10.234 -6.523 1 98.94 122 THR B C 1
ATOM 2366 O O . THR B 1 122 ? 0.492 -11.188 -6.965 1 98.94 122 THR B O 1
ATOM 2369 N N . VAL B 1 123 ? -1.398 -10.32 -6.219 1 98.94 123 VAL B N 1
ATOM 2370 C CA . VAL B 1 123 ? -2.229 -11.32 -6.891 1 98.94 123 VAL B CA 1
ATOM 2371 C C . VAL B 1 123 ? -2.797 -10.727 -8.18 1 98.94 123 VAL B C 1
ATOM 2373 O O . VAL B 1 123 ? -3.389 -9.648 -8.172 1 98.94 123 VAL B O 1
ATOM 2376 N N . TYR B 1 124 ? -2.57 -11.406 -9.25 1 98.88 124 TYR B N 1
ATOM 2377 C CA . TYR B 1 124 ? -2.93 -10.875 -10.562 1 98.88 124 TYR B CA 1
ATOM 2378 C C . TYR B 1 124 ? -3.564 -11.953 -11.43 1 98.88 124 TYR B C 1
ATOM 2380 O O . TYR B 1 124 ? -3.449 -13.141 -11.141 1 98.88 124 TYR B O 1
ATOM 2388 N N . HIS B 1 125 ? -4.246 -11.555 -12.438 1 98.88 125 HIS B N 1
ATOM 2389 C CA . HIS B 1 125 ? -4.824 -12.469 -13.414 1 98.88 125 HIS B CA 1
ATOM 2390 C C . HIS B 1 125 ? -3.754 -13.031 -14.336 1 98.88 125 HIS B C 1
ATOM 2392 O O . HIS B 1 125 ? -2.92 -12.289 -14.859 1 98.88 125 HIS B O 1
ATOM 2398 N N . LEU B 1 126 ? -3.799 -14.312 -14.445 1 98.5 126 LEU B N 1
ATOM 2399 C CA . LEU B 1 126 ? -2.949 -14.906 -15.477 1 98.5 126 LEU B CA 1
ATOM 2400 C C . LEU B 1 126 ? -3.373 -14.453 -16.859 1 98.5 126 LEU B C 1
ATOM 2402 O O . LEU B 1 126 ? -4.566 -14.328 -17.141 1 98.5 126 LEU B O 1
ATOM 2406 N N . ALA B 1 127 ? -2.385 -14.18 -17.641 1 95.94 127 ALA B N 1
ATOM 2407 C CA . ALA B 1 127 ? -2.631 -13.625 -18.984 1 95.94 127 ALA B CA 1
ATOM 2408 C C . ALA B 1 127 ? -1.604 -14.141 -19.984 1 95.94 127 ALA B C 1
ATOM 2410 O O . ALA B 1 127 ? -0.714 -14.914 -19.625 1 95.94 127 ALA B O 1
ATOM 2411 N N . ASP B 1 128 ? -1.814 -13.719 -21.203 1 93.38 128 ASP B N 1
ATOM 2412 C CA . ASP B 1 128 ? -0.908 -14.148 -22.266 1 93.38 128 ASP B CA 1
ATOM 2413 C C . ASP B 1 128 ? 0.509 -13.641 -22.016 1 93.38 128 ASP B C 1
ATOM 2415 O O . ASP B 1 128 ? 1.476 -14.398 -22.125 1 93.38 128 ASP B O 1
ATOM 2419 N N . ARG B 1 129 ? 0.536 -12.352 -21.766 1 94.06 129 ARG B N 1
ATOM 2420 C CA . ARG B 1 129 ? 1.848 -11.789 -21.453 1 94.06 129 ARG B CA 1
ATOM 2421 C C . ARG B 1 129 ? 2.244 -12.078 -20.016 1 94.06 129 ARG B C 1
ATOM 2423 O O . ARG B 1 129 ? 1.465 -11.82 -19.094 1 94.06 129 ARG B O 1
ATOM 2430 N N . MET B 1 130 ? 3.439 -12.5 -19.812 1 93.5 130 MET B N 1
ATOM 2431 C CA . MET B 1 130 ? 3.941 -12.945 -18.516 1 93.5 130 MET B CA 1
ATOM 2432 C C . MET B 1 130 ? 3.881 -11.812 -17.5 1 93.5 130 MET B C 1
ATOM 2434 O O . MET B 1 130 ? 4.387 -10.711 -17.75 1 93.5 130 MET B O 1
ATOM 2438 N N . ASP B 1 131 ? 3.217 -12.094 -16.344 1 97.25 131 ASP B N 1
ATOM 2439 C CA . ASP B 1 131 ? 3.137 -11.234 -15.164 1 97.25 131 ASP B CA 1
ATOM 2440 C C . ASP B 1 131 ? 2.496 -9.891 -15.508 1 97.25 131 ASP B C 1
ATOM 2442 O O . ASP B 1 131 ? 2.729 -8.891 -14.82 1 97.25 131 ASP B O 1
ATOM 2446 N N . ALA B 1 132 ? 1.637 -9.844 -16.594 1 97.81 132 ALA B N 1
ATOM 2447 C CA . ALA B 1 132 ? 1.149 -8.562 -17.094 1 97.81 132 ALA B CA 1
ATOM 2448 C C . ALA B 1 132 ? -0.371 -8.469 -16.984 1 97.81 132 ALA B C 1
ATOM 2450 O O . ALA B 1 132 ? -0.974 -7.492 -17.438 1 97.81 132 ALA B O 1
ATOM 2451 N N . GLY B 1 133 ? -0.999 -9.477 -16.484 1 98.5 133 GLY B N 1
ATOM 2452 C CA . GLY B 1 133 ? -2.445 -9.43 -16.344 1 98.5 133 GLY B CA 1
ATOM 2453 C C . GLY B 1 133 ? -2.908 -8.406 -15.32 1 98.5 133 GLY B C 1
ATOM 2454 O O . GLY B 1 133 ? -2.094 -7.84 -14.586 1 98.5 133 GLY B O 1
ATOM 2455 N N . ALA B 1 134 ? -4.184 -8.211 -15.312 1 98.81 134 ALA B N 1
ATOM 2456 C CA . ALA B 1 134 ? -4.793 -7.227 -14.422 1 98.81 134 ALA B CA 1
ATOM 2457 C C . ALA B 1 134 ? -4.562 -7.598 -12.961 1 98.81 134 ALA B C 1
ATOM 2459 O O . ALA B 1 134 ? -4.465 -8.781 -12.625 1 98.81 134 ALA B O 1
ATOM 2460 N N . ILE B 1 135 ? -4.492 -6.633 -12.148 1 98.94 135 ILE B N 1
ATOM 2461 C CA . ILE B 1 135 ? -4.207 -6.805 -10.734 1 98.94 135 ILE B CA 1
ATOM 2462 C C . ILE B 1 135 ? -5.508 -7.035 -9.969 1 98.94 135 ILE B C 1
ATOM 2464 O O . ILE B 1 135 ? -6.465 -6.273 -10.109 1 98.94 135 ILE B O 1
ATOM 2468 N N . ALA B 1 136 ? -5.5 -8.078 -9.211 1 98.94 136 ALA B N 1
ATOM 2469 C CA . ALA B 1 136 ? -6.645 -8.344 -8.344 1 98.94 136 ALA B CA 1
ATOM 2470 C C . ALA B 1 136 ? -6.461 -7.684 -6.977 1 98.94 136 ALA B C 1
ATOM 2472 O O . ALA B 1 136 ? -7.395 -7.078 -6.441 1 98.94 136 ALA B O 1
ATOM 2473 N N . LEU B 1 137 ? -5.273 -7.816 -6.426 1 98.88 137 LEU B N 1
ATOM 2474 C CA . LEU B 1 137 ? -4.977 -7.273 -5.105 1 98.88 137 LEU B CA 1
ATOM 2475 C C . LEU B 1 137 ? -3.471 -7.133 -4.906 1 98.88 137 LEU B C 1
ATOM 2477 O O . LEU B 1 137 ? -2.695 -7.973 -5.367 1 98.88 137 LEU B O 1
ATOM 2481 N N . GLN B 1 138 ? -3.055 -6.105 -4.176 1 98.69 138 GLN B N 1
ATOM 2482 C CA . GLN B 1 138 ? -1.645 -5.871 -3.885 1 98.69 138 GLN B CA 1
ATOM 2483 C C . GLN B 1 138 ? -1.454 -5.375 -2.453 1 98.69 138 GLN B C 1
ATOM 2485 O O . GLN B 1 138 ? -2.354 -4.758 -1.88 1 98.69 138 GLN B O 1
ATOM 2490 N N . GLU B 1 139 ? -0.355 -5.668 -1.932 1 98.56 139 GLU B N 1
ATOM 2491 C CA . GLU B 1 139 ? 0.072 -5.137 -0.641 1 98.56 139 GLU B CA 1
ATOM 2492 C C . GLU B 1 139 ? 1.583 -4.93 -0.603 1 98.56 139 GLU B C 1
ATOM 2494 O O . GLU B 1 139 ? 2.336 -5.691 -1.213 1 98.56 139 GLU B O 1
ATOM 2499 N N . TRP B 1 140 ? 2.027 -3.9 0.097 1 98.56 140 TRP B N 1
ATOM 2500 C CA . TRP B 1 140 ? 3.434 -3.51 0.122 1 98.56 140 TRP B CA 1
ATOM 2501 C C . TRP B 1 140 ? 4.066 -3.846 1.469 1 98.56 140 TRP B C 1
ATOM 2503 O O . TRP B 1 140 ? 3.363 -4.133 2.438 1 98.56 140 TRP B O 1
ATOM 2513 N N . CYS B 1 141 ? 5.398 -3.857 1.529 1 98.56 141 CYS B N 1
ATOM 2514 C CA . CYS B 1 141 ? 6.184 -4.027 2.746 1 98.56 141 CYS B CA 1
ATOM 2515 C C . CYS B 1 141 ? 7.535 -3.332 2.625 1 98.56 141 CYS B C 1
ATOM 2517 O O . CYS B 1 141 ? 8 -3.061 1.516 1 98.56 141 CYS B O 1
ATOM 2519 N N . PHE B 1 142 ? 8.164 -3.055 3.789 1 98.69 142 PHE B N 1
ATOM 2520 C CA . PHE B 1 142 ? 9.523 -2.531 3.797 1 98.69 142 PHE B CA 1
ATOM 2521 C C . PHE B 1 142 ? 10.539 -3.656 3.617 1 98.69 142 PHE B C 1
ATOM 2523 O O . PHE B 1 142 ? 10.266 -4.805 3.975 1 98.69 142 PHE B O 1
ATOM 2530 N N . VAL B 1 143 ? 11.656 -3.324 3.07 1 98.62 143 VAL B N 1
ATOM 2531 C CA . VAL B 1 143 ? 12.805 -4.215 2.961 1 98.62 143 VAL B CA 1
ATOM 2532 C C . VAL B 1 143 ? 13.852 -3.84 4.008 1 98.62 143 VAL B C 1
ATOM 2534 O O . VAL B 1 143 ? 14.219 -2.67 4.133 1 98.62 143 VAL B O 1
ATOM 2537 N N . HIS B 1 144 ? 14.273 -4.82 4.762 1 97.69 144 HIS B N 1
ATOM 2538 C CA . HIS B 1 144 ? 15.312 -4.551 5.742 1 97.69 144 HIS B CA 1
ATOM 2539 C C . HIS B 1 144 ? 16.656 -4.258 5.062 1 97.69 144 HIS B C 1
ATOM 2541 O O . HIS B 1 144 ? 16.984 -4.891 4.062 1 97.69 144 HIS B O 1
ATOM 2547 N N . LYS B 1 145 ? 17.359 -3.279 5.59 1 95 145 LYS B N 1
ATOM 2548 C CA . LYS B 1 145 ? 18.703 -3.029 5.098 1 95 145 LYS B CA 1
ATOM 2549 C C . LYS B 1 145 ? 19.578 -4.277 5.227 1 95 145 LYS B C 1
ATOM 2551 O O . LYS B 1 145 ? 19.641 -4.891 6.293 1 95 145 LYS B O 1
ATOM 2556 N N . GLY B 1 146 ? 20.172 -4.695 4.141 1 95.56 146 GLY B N 1
ATOM 2557 C CA . GLY B 1 146 ? 21.109 -5.801 4.172 1 95.56 146 GLY B CA 1
ATOM 2558 C C . GLY B 1 146 ? 20.438 -7.16 4.094 1 95.56 146 GLY B C 1
ATOM 2559 O O . GLY B 1 146 ? 21.125 -8.188 4.105 1 95.56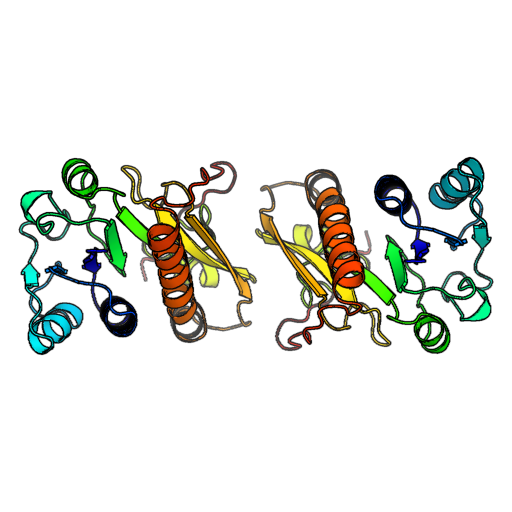 146 GLY B O 1
ATOM 2560 N N . GLU B 1 147 ? 19.203 -7.141 4.074 1 95.94 147 GLU B N 1
ATOM 2561 C CA . GLU B 1 147 ? 18.484 -8.414 4.012 1 95.94 147 GLU B CA 1
ATOM 2562 C C . GLU B 1 147 ? 18.688 -9.094 2.662 1 95.94 147 GLU B C 1
ATOM 2564 O O . GLU B 1 147 ? 18.781 -8.422 1.631 1 95.94 147 GLU B O 1
ATOM 2569 N N . THR B 1 148 ? 18.719 -10.477 2.641 1 98.38 148 THR B N 1
ATOM 2570 C CA . THR B 1 148 ? 18.844 -11.234 1.401 1 98.38 148 THR B CA 1
ATOM 2571 C C . THR B 1 148 ? 17.484 -11.492 0.783 1 98.38 148 THR B C 1
ATOM 2573 O O . THR B 1 148 ? 16.453 -11.32 1.443 1 98.38 148 THR B O 1
ATOM 2576 N N . ALA B 1 149 ? 17.531 -11.891 -0.432 1 98.44 149 ALA B N 1
ATOM 2577 C CA . ALA B 1 149 ? 16.297 -12.25 -1.11 1 98.44 149 ALA B CA 1
ATOM 2578 C C . ALA B 1 149 ? 15.57 -13.367 -0.367 1 98.44 149 ALA B C 1
ATOM 2580 O O . ALA B 1 149 ? 14.352 -13.328 -0.206 1 98.44 149 ALA B O 1
ATOM 2581 N N . ARG B 1 150 ? 16.281 -14.352 0.057 1 98.38 150 ARG B N 1
ATOM 2582 C CA . ARG B 1 150 ? 15.703 -15.469 0.791 1 98.38 150 ARG B CA 1
ATOM 2583 C C . ARG B 1 150 ? 15.055 -14.992 2.088 1 98.38 150 ARG B C 1
ATOM 2585 O O . ARG B 1 150 ? 13.945 -15.398 2.424 1 98.38 150 ARG B O 1
ATOM 2592 N N . GLU B 1 151 ? 15.758 -14.148 2.818 1 98.69 151 GLU B N 1
ATOM 2593 C CA . GLU B 1 151 ? 15.234 -13.609 4.074 1 98.69 151 GLU B CA 1
ATOM 2594 C C . GLU B 1 151 ? 13.961 -12.805 3.842 1 98.69 151 GLU B C 1
ATOM 2596 O O . GLU B 1 151 ? 12.992 -12.945 4.59 1 98.69 151 GLU B O 1
ATOM 2601 N N . LEU B 1 152 ? 13.977 -11.961 2.803 1 98.81 152 LEU B N 1
ATOM 2602 C CA . LEU B 1 152 ? 12.812 -11.156 2.463 1 98.81 152 LEU B CA 1
ATOM 2603 C C . LEU B 1 152 ? 11.625 -12.047 2.104 1 98.81 152 LEU B C 1
ATOM 2605 O O . LEU B 1 152 ? 10.5 -11.812 2.561 1 98.81 152 LEU B O 1
ATOM 2609 N N . TRP B 1 153 ? 11.891 -13.094 1.356 1 98.69 153 TRP B N 1
ATOM 2610 C CA . TRP B 1 153 ? 10.867 -14.055 0.961 1 98.69 153 TRP B CA 1
ATOM 2611 C C . TRP B 1 153 ? 10.25 -14.727 2.184 1 98.69 153 TRP B C 1
ATOM 2613 O O . TRP B 1 153 ? 9.023 -14.727 2.346 1 98.69 153 TRP B O 1
ATOM 2623 N N . GLU B 1 154 ? 11.023 -15.203 2.996 1 98.56 154 GLU B N 1
ATOM 2624 C CA . GLU B 1 154 ? 10.57 -15.992 4.133 1 98.56 154 GLU B CA 1
ATOM 2625 C C . GLU B 1 154 ? 9.906 -15.109 5.191 1 98.56 154 GLU B C 1
ATOM 2627 O O . GLU B 1 154 ? 8.914 -15.508 5.805 1 98.56 154 GLU B O 1
ATOM 2632 N N . ARG B 1 155 ? 10.461 -13.945 5.336 1 98.25 155 ARG B N 1
ATOM 2633 C CA . ARG B 1 155 ? 9.992 -13.055 6.398 1 98.25 155 ARG B CA 1
ATOM 2634 C C . ARG B 1 155 ? 8.602 -12.508 6.082 1 98.25 155 ARG B C 1
ATOM 2636 O O . ARG B 1 155 ? 7.742 -12.438 6.961 1 98.25 155 ARG B O 1
ATOM 2643 N N . VAL B 1 156 ? 8.445 -12.164 4.816 1 98.75 156 VAL B N 1
ATOM 2644 C CA . VAL B 1 156 ? 7.238 -11.367 4.641 1 98.75 156 VAL B CA 1
ATOM 2645 C C . VAL B 1 156 ? 6.566 -11.727 3.316 1 98.75 156 VAL B C 1
ATOM 2647 O O . VAL B 1 156 ? 5.336 -11.805 3.238 1 98.75 156 VAL B O 1
ATOM 2650 N N . LEU B 1 157 ? 7.297 -12 2.24 1 98.88 157 LEU B N 1
ATOM 2651 C CA . LEU B 1 157 ? 6.68 -12.062 0.92 1 98.88 157 LEU B CA 1
ATOM 2652 C C . LEU B 1 157 ? 5.898 -13.367 0.749 1 98.88 157 LEU B C 1
ATOM 2654 O O . LEU B 1 157 ? 4.832 -13.375 0.13 1 98.88 157 LEU B O 1
ATOM 2658 N N . ALA B 1 158 ? 6.426 -14.453 1.265 1 98.81 158 ALA B N 1
ATOM 2659 C CA . ALA B 1 158 ? 5.699 -15.719 1.163 1 98.81 158 ALA B CA 1
ATOM 2660 C C . ALA B 1 158 ? 4.406 -15.672 1.975 1 98.81 158 ALA B C 1
ATOM 2662 O O . ALA B 1 158 ? 3.322 -15.922 1.442 1 98.81 158 ALA B O 1
ATOM 2663 N N . PRO B 1 159 ? 4.496 -15.305 3.268 1 98.88 159 PRO B N 1
ATOM 2664 C CA . PRO B 1 159 ? 3.244 -15.203 4.02 1 98.88 159 PRO B CA 1
ATOM 2665 C C . PRO B 1 159 ? 2.27 -14.203 3.41 1 98.88 159 PRO B C 1
ATOM 2667 O O . PRO B 1 159 ? 1.054 -14.406 3.453 1 98.88 159 PRO B O 1
ATOM 2670 N N . LEU B 1 160 ? 2.77 -13.172 2.883 1 98.88 160 LEU B N 1
ATOM 2671 C CA . LEU B 1 160 ? 1.944 -12.164 2.223 1 98.88 160 LEU B CA 1
ATOM 2672 C C . LEU B 1 160 ? 1.188 -12.773 1.046 1 98.88 160 LEU B C 1
ATOM 2674 O O . LEU B 1 160 ? 0.009 -12.469 0.839 1 98.88 160 LEU B O 1
ATOM 2678 N N . GLY B 1 161 ? 1.863 -13.539 0.298 1 98.88 161 GLY B N 1
ATOM 2679 C CA . GLY B 1 161 ? 1.228 -14.195 -0.832 1 98.88 161 GLY B CA 1
ATOM 2680 C C . GLY B 1 161 ? 0.04 -15.055 -0.432 1 98.88 161 GLY B C 1
ATOM 2681 O O . GLY B 1 161 ? -1.011 -15.008 -1.073 1 98.88 161 GLY B O 1
ATOM 2682 N N . ILE B 1 162 ? 0.215 -15.805 0.611 1 98.94 162 ILE B N 1
ATOM 2683 C CA . ILE B 1 162 ? -0.861 -16.656 1.106 1 98.94 162 ILE B CA 1
ATOM 2684 C C . ILE B 1 162 ? -2.037 -15.797 1.559 1 98.94 162 ILE B C 1
ATOM 2686 O O . ILE B 1 162 ? -3.189 -16.078 1.227 1 98.94 162 ILE B O 1
ATOM 2690 N N . LYS B 1 163 ? -1.726 -14.758 2.26 1 98.88 163 LYS B N 1
ATOM 2691 C CA . LYS B 1 163 ? -2.748 -13.836 2.74 1 98.88 163 LYS B CA 1
ATOM 2692 C C . LYS B 1 163 ? -3.527 -13.227 1.578 1 98.88 163 LYS B C 1
ATOM 2694 O O . LYS B 1 163 ? -4.758 -13.203 1.595 1 98.88 163 LYS B O 1
ATOM 2699 N N . LEU B 1 164 ? -2.842 -12.766 0.585 1 98.94 164 LEU B N 1
ATOM 2700 C CA . LEU B 1 164 ? -3.477 -12.086 -0.537 1 98.94 164 LEU B CA 1
ATOM 2701 C C . LEU B 1 164 ? -4.316 -13.062 -1.36 1 98.94 164 LEU B C 1
ATOM 2703 O O . LEU B 1 164 ? -5.426 -12.727 -1.778 1 98.94 164 LEU B O 1
ATOM 2707 N N . LEU B 1 165 ? -3.752 -14.203 -1.632 1 98.94 165 LEU B N 1
ATOM 2708 C CA . LEU B 1 165 ? -4.516 -15.211 -2.357 1 98.94 165 LEU B CA 1
ATOM 2709 C C . LEU B 1 165 ? -5.812 -15.539 -1.623 1 98.94 165 LEU B C 1
ATOM 2711 O O . LEU B 1 165 ? -6.875 -15.617 -2.24 1 98.94 165 LEU B O 1
ATOM 2715 N N . ALA B 1 166 ? -5.727 -15.734 -0.347 1 98.94 166 ALA B N 1
ATOM 2716 C CA . ALA B 1 166 ? -6.91 -16.047 0.456 1 98.94 166 ALA B CA 1
ATOM 2717 C C . ALA B 1 166 ? -7.957 -14.945 0.334 1 98.94 166 ALA B C 1
ATOM 2719 O O . ALA B 1 166 ? -9.141 -15.227 0.156 1 98.94 166 ALA B O 1
ATOM 2720 N N . GLN B 1 167 ? -7.516 -13.773 0.415 1 98.88 167 GLN B N 1
ATOM 2721 C CA . GLN B 1 167 ? -8.43 -12.641 0.34 1 98.88 167 GLN B CA 1
ATOM 2722 C C . GLN B 1 167 ? -9.125 -12.586 -1.018 1 98.88 167 GLN B C 1
ATOM 2724 O O . GLN B 1 167 ? -10.328 -12.352 -1.092 1 98.88 167 GLN B O 1
ATOM 2729 N N . VAL B 1 168 ? -8.383 -12.773 -2.078 1 98.88 168 VAL B N 1
ATOM 2730 C CA . VAL B 1 168 ? -8.938 -12.711 -3.426 1 98.88 168 VAL B CA 1
ATOM 2731 C C . VAL B 1 168 ? -9.93 -13.859 -3.631 1 98.88 168 VAL B C 1
ATOM 2733 O O . VAL B 1 168 ? -10.992 -13.664 -4.219 1 98.88 168 VAL B O 1
ATOM 2736 N N . ILE B 1 169 ? -9.602 -14.984 -3.131 1 98.81 169 ILE B N 1
ATOM 2737 C CA . ILE B 1 169 ? -10.453 -16.156 -3.266 1 98.81 169 ILE B CA 1
ATOM 2738 C C . ILE B 1 169 ? -11.734 -15.953 -2.463 1 98.81 169 ILE B C 1
ATOM 2740 O O . ILE B 1 169 ? -12.828 -16.281 -2.934 1 98.81 169 ILE B O 1
ATOM 2744 N N . ASP B 1 170 ? -11.633 -15.398 -1.271 1 98.5 170 ASP B N 1
ATOM 2745 C CA . ASP B 1 170 ? -12.82 -15.086 -0.475 1 98.5 170 ASP B CA 1
ATOM 2746 C C . ASP B 1 170 ? -13.727 -14.094 -1.199 1 98.5 170 ASP B C 1
ATOM 2748 O O . ASP B 1 170 ? -14.945 -14.227 -1.178 1 98.5 170 ASP B O 1
ATOM 2752 N N . HIS B 1 171 ? -13.094 -13.141 -1.763 1 98.56 171 HIS B N 1
ATOM 2753 C CA . HIS B 1 171 ? -13.859 -12.188 -2.555 1 98.56 171 HIS B CA 1
ATOM 2754 C C . HIS B 1 171 ? -14.617 -12.883 -3.684 1 98.56 171 HIS B C 1
ATOM 2756 O O . HIS B 1 171 ? -15.797 -12.617 -3.902 1 98.56 171 HIS B O 1
ATOM 2762 N N . ALA B 1 172 ? -13.961 -13.719 -4.371 1 98.31 172 ALA B N 1
ATOM 2763 C CA . ALA B 1 172 ? -14.555 -14.453 -5.484 1 98.31 172 ALA B CA 1
ATOM 2764 C C . ALA B 1 172 ? -15.727 -15.297 -5.016 1 98.31 172 ALA B C 1
ATOM 2766 O O . ALA B 1 172 ? -16.75 -15.391 -5.703 1 98.31 172 ALA B O 1
ATOM 2767 N N . ARG B 1 173 ? -15.578 -15.898 -3.857 1 97.19 173 ARG B N 1
ATOM 2768 C CA . ARG B 1 173 ? -16.641 -16.734 -3.301 1 97.19 173 ARG B CA 1
ATOM 2769 C C . ARG B 1 173 ? -17.875 -15.891 -2.988 1 97.19 173 ARG B C 1
ATOM 2771 O O . ARG B 1 173 ? -19.016 -16.344 -3.197 1 97.19 173 ARG B O 1
ATOM 2778 N N . THR B 1 174 ? -17.625 -14.719 -2.549 1 97.12 174 THR B N 1
ATOM 2779 C CA . THR B 1 174 ? -18.719 -13.852 -2.096 1 97.12 174 THR B CA 1
ATOM 2780 C C . THR B 1 174 ? -19.375 -13.156 -3.275 1 97.12 174 THR B C 1
ATOM 2782 O O . THR B 1 174 ? -20.609 -13.008 -3.311 1 97.12 174 THR B O 1
ATOM 2785 N N . HIS B 1 175 ? -18.594 -12.844 -4.273 1 97.94 175 HIS B N 1
ATOM 2786 C CA . HIS B 1 175 ? -19.125 -11.938 -5.293 1 97.94 175 HIS B CA 1
ATOM 2787 C C . HIS B 1 175 ? -19.203 -12.625 -6.652 1 97.94 175 HIS B C 1
ATOM 2789 O O . HIS B 1 175 ? -19.734 -12.055 -7.609 1 97.94 175 HIS B O 1
ATOM 2795 N N . ALA B 1 176 ? -18.625 -13.789 -6.754 1 96.88 176 ALA B N 1
ATOM 2796 C CA . ALA B 1 176 ? -18.594 -14.562 -7.992 1 96.88 176 ALA B CA 1
ATOM 2797 C C . ALA B 1 176 ? -17.859 -13.805 -9.094 1 96.88 176 ALA B C 1
ATOM 2799 O O . ALA B 1 176 ? -18.203 -13.93 -10.273 1 96.88 176 ALA B O 1
ATOM 2800 N N . GLU B 1 177 ? -16.969 -12.969 -8.656 1 98.19 177 GLU B N 1
ATOM 2801 C CA . GLU B 1 177 ? -16.094 -12.219 -9.547 1 98.19 177 GLU B CA 1
ATOM 2802 C C . GLU B 1 177 ? -14.758 -11.898 -8.875 1 98.19 177 GLU B C 1
ATOM 2804 O O . GLU B 1 177 ? -14.648 -11.969 -7.652 1 98.19 177 GLU B O 1
ATOM 2809 N N . LEU B 1 178 ? -13.805 -11.586 -9.742 1 98.56 178 LEU B N 1
ATOM 2810 C CA . LEU B 1 178 ? -12.492 -11.195 -9.242 1 98.56 178 LEU B CA 1
ATOM 2811 C C . LEU B 1 178 ? -12.25 -9.711 -9.469 1 98.56 178 LEU B C 1
ATOM 2813 O O . LEU B 1 178 ? -12.594 -9.172 -10.523 1 98.56 178 LEU B O 1
ATOM 2817 N N . PRO B 1 179 ? -11.641 -9.062 -8.5 1 98.62 179 PRO B N 1
ATOM 2818 C CA . PRO B 1 179 ? -11.172 -7.711 -8.812 1 98.62 179 PRO B CA 1
ATOM 2819 C C . PRO B 1 179 ? -10.156 -7.691 -9.953 1 98.62 179 PRO B C 1
ATOM 2821 O O . PRO B 1 179 ? -9.43 -8.664 -10.148 1 98.62 179 PRO B O 1
ATOM 2824 N N . ALA B 1 180 ? -10.156 -6.613 -10.711 1 98.75 180 ALA B N 1
ATOM 2825 C CA . ALA B 1 180 ? -9.281 -6.539 -11.883 1 98.75 180 ALA B CA 1
ATOM 2826 C C . ALA B 1 180 ? -8.938 -5.09 -12.211 1 98.75 180 ALA B C 1
ATOM 2828 O O . ALA B 1 180 ? -9.812 -4.312 -12.609 1 98.75 180 ALA B O 1
ATOM 2829 N N . GLN B 1 181 ? -7.754 -4.758 -12.008 1 98.62 181 GLN B N 1
ATOM 2830 C CA . GLN B 1 181 ? -7.254 -3.439 -12.375 1 98.62 181 GLN B CA 1
ATOM 2831 C C . GLN B 1 181 ? -6.082 -3.549 -13.344 1 98.62 181 GLN B C 1
ATOM 2833 O O . GLN B 1 181 ? -5.062 -4.168 -13.031 1 98.62 181 GLN B O 1
ATOM 2838 N N . PRO B 1 182 ? -6.168 -2.881 -14.531 1 98.62 182 PRO B N 1
ATOM 2839 C CA . PRO B 1 182 ? -5.043 -2.963 -15.469 1 98.62 182 PRO B CA 1
ATOM 2840 C C . PRO B 1 182 ? -3.742 -2.42 -14.883 1 98.62 182 PRO B C 1
ATOM 2842 O O . PRO B 1 182 ? -3.768 -1.477 -14.086 1 98.62 182 PRO B O 1
ATOM 2845 N N . GLN B 1 183 ? -2.695 -3.018 -15.195 1 98.62 183 GLN B N 1
ATOM 2846 C CA . GLN B 1 183 ? -1.388 -2.506 -14.797 1 98.62 183 GLN B CA 1
ATOM 2847 C C . GLN B 1 183 ? -1.04 -1.232 -15.562 1 98.62 183 GLN B C 1
ATOM 2849 O O . GLN B 1 183 ? -1.42 -1.075 -16.719 1 98.62 183 GLN B O 1
ATOM 2854 N N . ASP B 1 184 ? -0.369 -0.333 -14.945 1 98.12 184 ASP B N 1
ATOM 2855 C CA . ASP B 1 184 ? 0.16 0.855 -15.609 1 98.12 184 ASP B CA 1
ATOM 2856 C C . ASP B 1 184 ? 1.532 0.578 -16.219 1 98.12 184 ASP B C 1
ATOM 2858 O O . ASP B 1 184 ? 2.537 0.54 -15.508 1 98.12 184 ASP B O 1
ATOM 2862 N N . GLU B 1 185 ? 1.576 0.493 -17.5 1 97.62 185 GLU B N 1
ATOM 2863 C CA . GLU B 1 185 ? 2.76 0.034 -18.219 1 97.62 185 GLU B CA 1
ATOM 2864 C C . GLU B 1 185 ? 3.926 1.001 -18.031 1 97.62 185 GLU B C 1
ATOM 2866 O O . GLU B 1 185 ? 5.082 0.637 -18.266 1 97.62 185 GLU B O 1
ATOM 2871 N N . ARG B 1 186 ? 3.664 2.287 -17.625 1 97.12 186 ARG B N 1
ATOM 2872 C CA . ARG B 1 186 ? 4.699 3.299 -17.438 1 97.12 186 ARG B CA 1
ATOM 2873 C C . ARG B 1 186 ? 5.645 2.904 -16.312 1 97.12 186 ARG B C 1
ATOM 2875 O O . ARG B 1 186 ? 6.762 3.418 -16.219 1 97.12 186 ARG B O 1
ATOM 2882 N N . PHE B 1 187 ? 5.242 1.881 -15.461 1 98.19 187 PHE B N 1
ATOM 2883 C CA . PHE B 1 187 ? 6.031 1.544 -14.281 1 98.19 187 PHE B CA 1
ATOM 2884 C C . PHE B 1 187 ? 6.605 0.138 -14.406 1 98.19 187 PHE B C 1
ATOM 2886 O O . PHE B 1 187 ? 7.191 -0.381 -13.445 1 98.19 187 PHE B O 1
ATOM 2893 N N . ALA B 1 188 ? 6.434 -0.481 -15.555 1 97.88 188 ALA B N 1
ATOM 2894 C CA . ALA B 1 188 ? 6.883 -1.858 -15.75 1 97.88 188 ALA B CA 1
ATOM 2895 C C . ALA B 1 188 ? 8.406 -1.932 -15.852 1 97.88 188 ALA B C 1
ATOM 2897 O O . ALA B 1 188 ? 9.031 -1.075 -16.469 1 97.88 188 ALA B O 1
ATOM 2898 N N . THR B 1 189 ? 8.961 -2.814 -15.078 1 97.44 189 THR B N 1
ATOM 2899 C CA . THR B 1 189 ? 10.359 -3.195 -15.234 1 97.44 189 THR B CA 1
ATOM 2900 C C . THR B 1 189 ? 10.5 -4.711 -15.328 1 97.44 189 THR B C 1
ATOM 2902 O O . THR B 1 189 ? 9.531 -5.445 -15.117 1 97.44 189 THR B O 1
ATOM 2905 N N . ARG B 1 190 ? 11.664 -5.176 -15.695 1 96.31 190 ARG B N 1
ATOM 2906 C CA . ARG B 1 190 ? 11.898 -6.605 -15.875 1 96.31 190 ARG B CA 1
ATOM 2907 C C . ARG B 1 190 ? 12.867 -7.137 -14.82 1 96.31 190 ARG B C 1
ATOM 2909 O O . ARG B 1 190 ? 13.812 -6.445 -14.438 1 96.31 190 ARG B O 1
ATOM 2916 N N . ALA B 1 191 ? 12.578 -8.312 -14.422 1 95.62 191 ALA B N 1
ATOM 2917 C CA . ALA B 1 191 ? 13.453 -9.047 -13.508 1 95.62 191 ALA B CA 1
ATOM 2918 C C . ALA B 1 191 ? 13.875 -10.383 -14.102 1 95.62 191 ALA B C 1
ATOM 2920 O O . ALA B 1 191 ? 13.43 -11.438 -13.648 1 95.62 191 ALA B O 1
ATOM 2921 N N . PRO B 1 192 ? 14.805 -10.328 -15.055 1 92.94 192 PRO B N 1
ATOM 2922 C CA . PRO B 1 192 ? 15.266 -11.57 -15.68 1 92.94 192 PRO B CA 1
ATOM 2923 C C . PRO B 1 192 ? 16.125 -12.414 -14.742 1 92.94 192 PRO B C 1
ATOM 2925 O O . PRO B 1 192 ? 16.562 -11.93 -13.703 1 92.94 192 PRO B O 1
ATOM 2928 N N . ARG B 1 193 ? 16.281 -13.617 -15.148 1 90.12 193 ARG B N 1
ATOM 2929 C CA . ARG B 1 193 ? 17.094 -14.531 -14.359 1 90.12 193 ARG B CA 1
ATOM 2930 C C . ARG B 1 193 ? 18.484 -13.961 -14.109 1 90.12 193 ARG B C 1
ATOM 2932 O O . ARG B 1 193 ? 19.109 -13.391 -15.016 1 90.12 193 ARG B O 1
ATOM 2939 N N . THR B 1 194 ? 18.875 -13.891 -12.812 1 78.31 194 THR B N 1
ATOM 2940 C CA . THR B 1 194 ? 20.172 -13.344 -12.461 1 78.31 194 THR B CA 1
ATOM 2941 C C . THR B 1 194 ? 21.281 -14.367 -12.703 1 78.31 194 THR B C 1
ATOM 2943 O O . THR B 1 194 ? 21.078 -15.562 -12.453 1 78.31 194 THR B O 1
ATOM 2946 N N . THR B 1 195 ? 22.094 -14.18 -13.703 1 61.66 195 THR B N 1
ATOM 2947 C CA . THR B 1 195 ? 23.25 -15.047 -13.953 1 61.66 195 THR B CA 1
ATOM 2948 C C . THR B 1 195 ? 24.141 -15.109 -12.719 1 61.66 195 THR B C 1
ATOM 2950 O O . THR B 1 195 ? 24.641 -14.078 -12.25 1 61.66 195 THR B O 1
ATOM 2953 N N . MET B 1 196 ? 23.859 -15.609 -11.656 1 40.53 196 MET B N 1
ATOM 2954 C CA . MET B 1 196 ? 25.094 -15.781 -10.898 1 40.53 196 MET B CA 1
ATOM 2955 C C . MET B 1 196 ? 26.031 -16.766 -11.602 1 40.53 196 MET B C 1
ATOM 2957 O O . MET B 1 196 ? 25.578 -17.703 -12.25 1 40.53 196 MET B O 1
#

Sequence (392 aa):
MRITLVGSRHFGVATLEMLRSRGIAVPRVVVADGGDRLALAAETAGIAVTVQASPKLVTAAEIAPDTDLIVAAHCHARVDRDALAAARLGGIGYHPSLLPRHRGIAAVEWTIREGDPIAGGTVYHLADRMDAGAIALQEWCFVHKGETARELWERVLAPLGIKLLAQVIDHARTHAELPAQPQDERFATRAPRTTMMRITLVGSRHFGVATLEMLRSRGIAVPRVVVADGGDRLALAAETAGIAVTVQASPKLVTAAEIAPDTDLIVAAHCHARVDRDALAAARLGGIGYHPSLLPRHRGIAAVEWTIREGDPIAGGTVYHLADRMDAGAIALQEWCFVHKGETARELWERVLAPLGIKLLAQVIDHARTHAELPAQPQDERFATRAPRTTM

Organism: Rhodopseudomonas palustris (strain HaA2) (NCBI:txid316058)

Foldseek 3Di:
DEEEEEAFAPLSLLLVVLCVVVVHHYQEYEYQDCPTPNNVSCVVVVHHYHHDPHSQEDELVRADQAAQEYEYTHHNHAYDPRNQVRHNAGYKYKDWFDPLEAFEDCSLQVCVVVVPQKGWMWIFGRDPDGPFGFTQDIDMDGDDVPDHSVRVCVVDRSVRRSVGVSVQVVVCVVPVHTHGHGTDCVNHDHNYDDDD/DEEEEEAFAPLSLLLVVLCVVVVHHYQEYEYQDCPTPNNVSCVVVVHHYHHDPHLQEDELVRADQAAQEYEYTHHNHAYDPRNQVRHNAGYKYKDWFDPLEAFEDCSLQVCVVVVPQKGWMWIFGRDPDGPFGFTQDIDMDGDDVPDHSVRVCVVDRSVRRSVGVSVQVVVCVVPVHTHGHGTDCVNHDHNYDDDD

Radius of gyration: 24.75 Å; Cα contacts (8 Å, |Δi|>4): 888; chains: 2; bounding box: 45×74×49 Å

Nearest PDB structures (foldseek):
  1s3i-assembly1_A  TM=9.014E-01  e=1.798E-18  Rattus norvegicus
  2bw0-assembly1_A  TM=8.579E-01  e=5.844E-19  Homo sapiens
  2bln-assembly2_B  TM=8.706E-01  e=1.401E-18  Escherichia coli
  3tqq-assembly1_A  TM=8.881E-01  e=4.079E-17  Coxiella burnetii
  4iqf-assembly2_B  TM=8.496E-01  e=1.107E-16  Bacillus anthracis

pLDDT: mean 97.42, std 5.2, range [40.53, 98.94]

InterPro domains:
  IPR002376 Formyl transferase, N-terminal [PF00551] (64-159)
  IPR036477 Formyl transferase, N-terminal domain superfamily [SSF53328] (1-193)